Protein 6QVF (pdb70)

Sequence (687 aa):
RASAQARFATDAKAAAVQVLERRSAEVLKSEIVPALSPYKDAPLDPDNPSGNWRSFYFVDYYFSCPTRVAPSPKQRGGSVANLRPGLTCSGTETIFGIPVAWDIRGENGILGEGVVTVVVTATHPRGPKVTLGRRVTCYDVYPSPTQDQPAPCPPPGGGRPGSGSWSHPQFNLRASAQARFATDAKAAAVQVLERRSAEVLKSEIVPALSPYKDAPLDPDNPSGNWRSFYFVDYYFSCPTRVAPSPKQRGGSVANLRPGLTCSGTETIFGIPVAWDIRGENGILGEGVVTVVVTATHPRGPKVTLGRRVTCYDVYPSPTQDQPAPCPPPGGGRPGSGSWSHPQFASAQARFATDAKAAAVQVLERRSAEVLKSEIVPALSPYKDAPLDPDNPSGNWRSFYFVDYYFSCPTRVAPSPKQRGGSVANLRPGLTCSGTETIFGIPVAWDIRGENGILGEGVVTVVVTATHPRGPKVTLGRRVTCYDVYPSPTQDQPAPCPPPGGGRPGSGSWSHPQFLRASAQARFATDAKAAAVQVLERRSAEVLKSEIVPALSPYKDAPLDPDNPSGNWRSFYFVDYYFSCPTRVAPSPKQRGGSVANLRPGLTCSGTETIFGIPVAWDIRGENGILGEGVVTVVVTATHPRGPKVTLGRRVTCYDVYPSPTQDQPAPCPPPGGGRPGSGSWSHPQFE

Organism: Thermus thermophilus (NCBI:txid274)

InterPro domains:
  IPR012902 Prokaryotic N-terminal methylation site [PF07963] (2-25)
  IPR012902 Prokaryotic N-terminal methylation site [PS00409] (3-23)
  IPR012902 Prokaryotic N-terminal methylation site [TIGR02532] (2-25)
  IPR045584 Pilin-like [SSF54523] (6-130)

B-factor: mean 26.87, std 10.76, range [11.52, 99.75]

Solvent-accessible surface area: 31710 Å² total; per-residue (Å²): 198,55,92,35,29,58,139,14,36,82,60,0,51,58,3,0,45,58,0,13,75,108,44,1,60,51,0,43,95,47,77,82,9,80,19,171,15,65,50,68,19,8,33,83,65,105,136,68,74,99,20,77,38,51,0,2,29,2,1,0,10,2,2,12,0,57,86,152,30,55,7,22,121,164,10,11,62,23,37,43,81,37,6,22,118,71,43,76,27,57,32,93,31,96,19,192,47,9,52,0,34,9,11,0,16,2,15,34,19,124,82,2,48,1,6,0,5,0,0,0,18,0,46,20,96,145,45,24,103,5,12,7,0,28,35,0,17,3,147,40,6,77,54,68,15,79,184,143,54,70,11,2,12,14,30,129,70,6,14,18,93,12,29,11,58,10,37,17,69,48,70,164,154,143,36,61,20,23,59,142,35,35,84,68,0,56,60,2,0,44,61,0,14,77,102,46,0,60,48,0,44,86,47,78,87,9,81,30,174,14,68,48,76,21,9,28,77,65,111,130,59,85,95,23,77,36,50,0,3,28,2,0,0,7,2,2,13,0,58,86,143,33,56,7,21,117,169,12,10,62,22,38,52,78,36,8,23,108,83,42,77,26,59,30,92,30,90,21,195,46,6,53,0,33,8,12,0,15,2,14,33,21,118,99,1,48,1,5,0,4,0,0,0,14,0,57,18,93,144,46,22,84,4,7,8,0,23,34,0,27,4,144,45,6,76,53,71,18,70,187,133,50,75,16,2,12,15,42,128,71,5,15,18,93,12,28,13,61,10,47,15,68,47,70,80,98,46,54,57,140,14,36,82,59,0,57,59,3,0,46,62,0,14,77,107,47,0,62,48,0,43,94,46,75,84,10,83,22,173,16,65,50,70,22,6,32,83,65,102,136,67,80,95,22,74,39,53,0,2,30,2,0,0,10,2,3,10,0,57,86,148,32,55,7,20,118,170,11,10,64,22,38,45,80,38,5,23,121,73,39,74,27,59,32,91,32,96,17,192,47,10,53,0,34,8,11,0,16,2,17,35,19,106,89,2,45,1,6,0,5,0,0,0,15,0,56,20,95,150,46,21,92,4,9,9,0,27,37,0,26,2,146,46,6,87,50,64,16,79,184,142,50,72,9,2,12,15,38,130,60,7,15,17,94,13,29,11,59,10,35,16,70,48,69,199,193,45,63,24,50,60,147,50,36,85,70,0,56,61,3,0,46,60,0,12,74,105,44,1,61,51,0,45,91,46,77,84,9,76,21,171,14,68,49,71,20,7,30,82,66,98,132,66,82,96,22,77,39,49,0,2,33,2,1,0,12,2,2,11,0,59,85,145,33,55,7,22,121,171,11,10,62,23,37,49,78,38,6,22,121,71,40,76,26,59,32,91,31,92,19,192,48,7,53,0,34,8,11,0,16,2,15,34,20,112,80,1,50,1,6,0,5,0,0,0,16,0,50,19,76,144,44,19,96,4,11,6,0,24,37,0,22,3,147,45,6,104,52,69,13,74,180,127,45,74,11,3,12,14,35,130,68,6,14,16,94,13,29,11,56,10,37,14,49,44,28,181

Nearest PDB structures (foldseek):
  6qvf-assembly2_C  TM=1.005E+00  e=4.955E-36  Thermus thermophilus
  3n8b-assembly1_B  TM=5.266E-01  e=1.657E-01  Borreliella burgdorferi
  7phw-assembly1_A  TM=5.645E-01  e=9.293E-01  Plasmodium falciparum 3D7
  7pi2-assembly2_D  TM=5.650E-01  e=2.069E+00  Plasmodium falciparum 3D7
  7pi3-assembly4_V  TM=5.510E-01  e=3.601E+00  Plasmodium falciparum 3D7

Radius of gyration: 27.13 Å; Cα contacts (8 Å, |Δi|>4): 1560; chains: 4; bounding box: 62×69×72 Å

Secondary structure (DSSP, 8-state):
-HHHHHHHHHHHHHHHHHHHHHHHHHHH-EEEE-TT-TT--EESSTT-TTS-EEEEHHHHHHHHSSS--PPPTTSGGG-GGGS-TT---EEEEEETTEEEEEEEEE-BHHHHTTEEEEEEEEE-TTS-EEEEEEEEEGGGSSSPP-SS--TTSPPTT-SBPP--EEE-TT-/-HHHHHHHHHHHHHHHHHHHHHHHHHHHHH-EEEE-TT-TT--EESSTT-TTS-EEEEHHHHHHHHSSS--PPPTTSGGG-GGGSPTT---EEEEEETTEEEEEEEEE-BHHHHTTEEEEEEEEE-TTS-EEEEEEEEEGGGSSSPPBTTB-TTSPPTT-SBPP--EEE-TT-/-HHHHHHHHHHHHHHHHHHHHHHHHHH-EEEE-TT-TT--EESSTT-TTS-EEEEHHHHHHHHSSS--PPPTTSGGG-GGGS-TT---EEEEEETTEEEEEEEEE-BHHHHTTEEEEEEEEE-TTS-EEEEEEEEEGGGSSSPP-SS--TTSPPTT-SBPP--EEE-TT-/-HHHHHHHHHHHHHHHHHHHHHHHHHHHH-EEEE-TT-TT--EESSTT-TTS-EEEEHHHHHHHHSSS--PPPTTSGGG-GGGS-TT---EEEEEETTEEEEEEEEE-BHHHHTTEEEEEEEEE-TTS-EEEEEEEEEGGGSSSPP-SS--TTSPPTT-SBPP--EEE-GGG-

Foldseek 3Di:
DVVVVVVLQVVLVVQQVVVQVVVVVLLQDKDKDALPQLQFQACPDNVCSRGIGMGGLNLLQAQPPPHHDFFDCNGSNSDSVSRDPPDDAWDWDQDVNWIKTKGWYQDADQVRFQKIKIKIWTARPVGHIDIDMDIDGQQPHPPGADPVRRPPTGDRVGGHHHPDDDDDPVD/DVVVVVVVVLQVVLVVVQVVVQVVVVCQLQDKDKAALPQLQFAACPDNVCSRGIGMGGLVLLQAQPPPHHDFFDCNHSNSDSVSRDPDDDAWDWDADPNKIKTKGWYQDEDQVRFQKIKIKIWTARPVGHIDIDMDIDGQQPHPPGADPVRRPPGGDRVGGHHHPDDDDDPVD/DVVVVVLQVVLVVQQVVVQVVVVVLLQDKDKAALPQLQFAACPDNVCSRGIGMGGLNLLQAQPPPHHDFFDCNGSNSDSVSRDDPDDAWDWDQDVNKIKTKGWYQAADQVRFQKIKIKIWTAGPVGHIDIDMDIDGQQNHPPGADPVRRPPGGDRVRGHHHPDDDDDPVD/DVVVVVVVLQVVLVVVQVVVQVVVVVQLQDKDKAALPQLQFQACPDNVCSRGIGMGGLNLLQAQPPPHHDFFDCNGSNSDSVSRDDPDDAWDWDADPNKIKTKGWYQDADQVRFQKIKIKIWTARPVGHIDIDMDIDGQQPHPPGADPVRRPPGGDRVGGHHHPDDDDDPVVD

Structure (mmCIF, N/CA/C/O backbone):
data_6QVF
#
_entry.id   6QVF
#
_cell.length_a   50.588
_cell.length_b   137.815
_cell.length_c   59.739
_cell.angle_alpha   90.000
_cell.angle_beta   98.180
_cell.angle_gamma   90.000
#
_symmetry.space_group_name_H-M   'P 1 21 1'
#
loop_
_entity.id
_entity.type
_entity.pdbx_description
1 polymer 'Prepilin-like protein'
2 water water
#
loop_
_atom_site.group_PDB
_atom_site.id
_atom_site.type_symbol
_atom_site.label_atom_id
_atom_site.label_alt_id
_atom_site.label_comp_id
_atom_site.label_asym_id
_atom_site.label_entity_id
_atom_site.label_seq_id
_atom_site.pdbx_PDB_ins_code
_atom_site.Cartn_x
_atom_site.Cartn_y
_atom_site.Cartn_z
_atom_site.occupancy
_atom_site.B_iso_or_equiv
_atom_site.auth_seq_id
_atom_site.auth_comp_id
_atom_site.auth_asym_id
_atom_site.auth_atom_id
_atom_site.pdbx_PDB_model_num
ATOM 1 N N . ARG A 1 3 ? 37.823 32.153 46.992 1.00 38.60 32 ARG A N 1
ATOM 2 C CA . ARG A 1 3 ? 36.991 33.389 47.294 1.00 36.83 32 ARG A CA 1
ATOM 3 C C . ARG A 1 3 ? 36.998 34.338 46.090 1.00 37.72 32 ARG A C 1
ATOM 4 O O . ARG A 1 3 ? 35.914 34.886 45.686 1.00 31.63 32 ARG A O 1
ATOM 12 N N . ALA A 1 4 ? 38.210 34.542 45.540 1.00 32.39 33 ALA A N 1
ATOM 13 C CA . ALA A 1 4 ? 38.403 35.249 44.296 1.00 29.41 33 ALA A CA 1
ATOM 14 C C . ALA A 1 4 ? 37.624 34.531 43.190 1.00 31.27 33 ALA A C 1
ATOM 15 O O . ALA A 1 4 ? 36.914 35.161 42.425 1.00 29.17 33 ALA A O 1
ATOM 17 N N . SER A 1 5 ? 37.747 33.200 43.156 1.00 31.43 34 SER A N 1
ATOM 18 C CA . SER A 1 5 ? 37.103 32.329 42.170 1.00 32.50 34 SER A CA 1
ATOM 19 C C . SER A 1 5 ? 35.582 32.497 42.175 1.00 26.77 34 SER A C 1
ATOM 20 O O . SER A 1 5 ? 34.929 32.575 41.102 1.00 25.24 34 SER A O 1
ATOM 23 N N . ALA A 1 6 ? 35.015 32.468 43.376 1.00 25.21 35 ALA A N 1
ATOM 24 C CA . ALA A 1 6 ? 33.574 32.553 43.531 1.00 25.56 35 ALA A CA 1
ATOM 25 C C . ALA A 1 6 ? 33.062 33.921 43.058 1.00 24.25 35 ALA A C 1
ATOM 26 O O . ALA A 1 6 ? 32.120 34.015 42.258 1.00 22.39 35 ALA A O 1
ATOM 28 N N . GLN A 1 7 ? 33.746 34.987 43.475 1.00 22.63 36 GLN A N 1
ATOM 29 C CA . GLN A 1 7 ? 33.356 36.329 43.054 1.00 23.36 36 GLN A CA 1
ATOM 30 C C . GLN A 1 7 ? 33.490 36.441 41.535 1.00 21.75 36 GLN A C 1
ATOM 31 O O . GLN A 1 7 ? 32.658 37.130 40.905 1.00 20.67 36 GLN A O 1
ATOM 37 N N . ALA A 1 8 ? 34.521 35.824 40.939 1.00 20.55 37 ALA A N 1
ATOM 38 C CA . ALA A 1 8 ? 34.737 35.906 39.499 1.00 20.81 37 ALA A CA 1
ATOM 39 C C . ALA A 1 8 ? 33.573 35.217 38.780 1.00 19.71 37 ALA A C 1
ATOM 40 O O . ALA A 1 8 ? 33.119 35.696 37.751 1.00 18.77 37 ALA A O 1
ATOM 42 N N . ARG A 1 9 ? 33.094 34.100 39.340 1.00 19.33 38 ARG A N 1
ATOM 43 C CA . ARG A 1 9 ? 31.960 33.404 38.772 1.00 18.35 38 ARG A CA 1
ATOM 44 C C . ARG A 1 9 ? 30.694 34.289 38.844 1.00 17.85 38 ARG A C 1
ATOM 45 O O . ARG A 1 9 ? 29.939 34.416 37.837 1.00 18.66 38 ARG A O 1
ATOM 53 N N . PHE A 1 10 ? 30.439 34.921 39.982 1.00 17.49 39 PHE A N 1
ATOM 54 C CA . PHE A 1 10 ? 29.266 35.785 40.125 1.00 16.84 39 PHE A CA 1
ATOM 55 C C . PHE A 1 10 ? 29.375 36.966 39.132 1.00 17.06 39 PHE A C 1
ATOM 56 O O . PHE A 1 10 ? 28.385 37.396 38.550 1.00 16.09 39 PHE A O 1
ATOM 64 N N . ALA A 1 11 ? 30.581 37.501 38.968 1.00 16.69 40 ALA A N 1
ATOM 65 C CA . ALA A 1 11 ? 30.805 38.611 38.040 1.00 16.66 40 ALA A CA 1
ATOM 66 C C . ALA A 1 11 ? 30.551 38.183 36.602 1.00 15.12 40 ALA A C 1
ATOM 67 O O . ALA A 1 11 ? 29.956 38.946 35.810 1.00 15.71 40 ALA A O 1
ATOM 69 N N . THR A 1 12 ? 31.026 36.985 36.223 1.00 15.27 41 THR A N 1
ATOM 70 C CA . THR A 1 12 ? 30.746 36.438 34.917 1.00 16.11 41 THR A CA 1
ATOM 71 C C . THR A 1 12 ? 29.227 36.335 34.679 1.00 15.34 41 THR A C 1
ATOM 72 O O . THR A 1 12 ? 28.714 36.693 33.598 1.00 15.52 41 THR A O 1
ATOM 76 N N . ASP A 1 13 ? 28.512 35.839 35.654 1.00 15.74 42 ASP A N 1
ATOM 77 C CA . ASP A 1 13 ? 27.060 35.688 35.560 1.00 15.16 42 ASP A CA 1
ATOM 78 C C . ASP A 1 13 ? 26.358 37.045 35.494 1.00 14.93 42 ASP A C 1
ATOM 79 O O . ASP A 1 13 ? 25.448 37.229 34.687 1.00 14.45 42 ASP A O 1
ATOM 84 N N . ALA A 1 14 ? 26.825 38.012 36.277 1.00 13.76 43 ALA A N 1
ATOM 85 C CA . ALA A 1 14 ? 26.256 39.359 36.217 1.00 14.49 43 ALA A CA 1
ATOM 86 C C . ALA A 1 14 ? 26.418 39.926 34.787 1.00 13.99 43 ALA A C 1
ATOM 87 O O . ALA A 1 14 ? 25.525 40.538 34.242 1.00 14.08 43 ALA A O 1
ATOM 89 N N . LYS A 1 15 ? 27.592 39.719 34.185 1.00 13.85 44 LYS A N 1
ATOM 90 C CA . LYS A 1 15 ? 27.814 40.215 32.842 1.00 14.92 44 LYS A CA 1
ATOM 91 C C . LYS A 1 15 ? 26.887 39.513 31.849 1.00 14.33 44 LYS A C 1
ATOM 92 O O . LYS A 1 15 ? 26.326 40.182 30.944 1.00 14.21 44 LYS A O 1
ATOM 98 N N . ALA A 1 16 ? 26.721 38.200 31.983 1.00 13.99 45 ALA A N 1
ATOM 99 C CA . ALA A 1 16 ? 25.847 37.488 31.057 1.00 15.48 45 ALA A CA 1
ATOM 100 C C . ALA A 1 16 ? 24.403 37.990 31.186 1.00 14.43 45 ALA A C 1
ATOM 101 O O . ALA A 1 16 ? 23.683 38.086 30.183 1.00 15.17 45 ALA A O 1
ATOM 103 N N . ALA A 1 17 ? 23.955 38.254 32.398 1.00 13.95 46 ALA A N 1
ATOM 104 C CA . ALA A 1 17 ? 22.591 38.799 32.647 1.00 14.96 46 ALA A CA 1
ATOM 105 C C . ALA A 1 17 ? 22.451 40.174 31.977 1.00 14.66 46 ALA A C 1
ATOM 106 O O . ALA A 1 17 ? 21.466 40.465 31.305 1.00 15.29 46 ALA A O 1
ATOM 108 N N . ALA A 1 18 ? 23.473 41.015 32.132 1.00 13.50 47 ALA A N 1
ATOM 109 C CA . ALA A 1 18 ? 23.487 42.328 31.508 1.00 12.95 47 ALA A CA 1
ATOM 110 C C . ALA A 1 18 ? 23.402 42.213 29.980 1.00 14.22 47 ALA A C 1
ATOM 111 O O . ALA A 1 18 ? 22.596 42.930 29.355 1.00 14.64 47 ALA A O 1
ATOM 113 N N . VAL A 1 19 ? 24.225 41.324 29.388 1.00 13.56 48 VAL A N 1
ATOM 114 C CA . VAL A 1 19 ? 24.249 41.186 27.959 1.00 14.72 48 VAL A CA 1
ATOM 115 C C . VAL A 1 19 ? 22.854 40.793 27.460 1.00 15.98 48 VAL A C 1
ATOM 116 O O . VAL A 1 19 ? 22.398 41.292 26.417 1.00 15.31 48 VAL A O 1
ATOM 120 N N . GLN A 1 20 ? 22.202 39.864 28.143 1.00 14.36 49 GLN A N 1
ATOM 121 C CA . GLN A 1 20 ? 20.948 39.355 27.563 1.00 17.94 49 GLN A CA 1
ATOM 122 C C . GLN A 1 20 ? 19.871 40.446 27.544 1.00 16.14 49 GLN A C 1
ATOM 123 O O . GLN A 1 20 ? 19.165 40.601 26.530 1.00 17.27 49 GLN A O 1
ATOM 129 N N . VAL A 1 21 ? 19.885 41.355 28.517 1.00 13.50 50 VAL A N 1
ATOM 130 C CA . VAL A 1 21 ? 18.931 42.435 28.555 1.00 14.29 50 VAL A CA 1
ATOM 131 C C . VAL A 1 21 ? 19.343 43.508 27.520 1.00 14.22 50 VAL A C 1
ATOM 132 O O . VAL A 1 21 ? 18.503 44.016 26.785 1.00 15.32 50 VAL A O 1
ATOM 136 N N . LEU A 1 22 ? 20.644 43.803 27.420 1.00 13.38 51 LEU A N 1
ATOM 137 C CA . LEU A 1 22 ? 21.113 44.807 26.484 1.00 14.12 51 LEU A CA 1
ATOM 138 C C . LEU A 1 22 ? 20.760 44.374 25.066 1.00 14.07 51 LEU A C 1
ATOM 139 O O . LEU A 1 22 ? 20.321 45.180 24.248 1.00 15.83 51 LEU A O 1
ATOM 144 N N . GLU A 1 23 ? 20.924 43.076 24.794 1.00 14.46 52 GLU A N 1
ATOM 145 C CA . GLU A 1 23 ? 20.634 42.560 23.444 1.00 15.97 52 GLU A CA 1
ATOM 146 C C . GLU A 1 23 ? 19.149 42.734 23.109 1.00 16.85 52 GLU A C 1
ATOM 147 O O . GLU A 1 23 ? 18.779 43.227 22.008 1.00 16.80 52 GLU A O 1
ATOM 153 N N . ARG A 1 24 ? 18.281 42.326 24.025 1.00 15.78 53 ARG A N 1
ATOM 154 C CA . ARG A 1 24 ? 16.844 42.367 23.760 1.00 15.35 53 ARG A CA 1
ATOM 155 C C . ARG A 1 24 ? 16.355 43.813 23.612 1.00 15.10 53 ARG A C 1
ATOM 156 O O . ARG A 1 24 ? 15.574 44.133 22.695 1.00 17.49 53 ARG A O 1
ATOM 164 N N . ARG A 1 25 ? 16.818 44.720 24.478 1.00 14.20 54 ARG A N 1
ATOM 165 C CA . ARG A 1 25 ? 16.337 46.091 24.418 1.00 14.10 54 ARG A CA 1
ATOM 166 C C . ARG A 1 25 ? 16.906 46.831 23.202 1.00 14.59 54 ARG A C 1
ATOM 167 O O . ARG A 1 25 ? 16.193 47.629 22.574 1.00 15.21 54 ARG A O 1
ATOM 175 N N . SER A 1 26 ? 18.157 46.545 22.821 1.00 14.09 55 SER A N 1
ATOM 176 C CA . SER A 1 26 ? 18.726 47.128 21.634 1.00 15.33 55 SER A CA 1
ATOM 177 C C . SER A 1 26 ? 17.995 46.648 20.387 1.00 16.33 55 SER A C 1
ATOM 178 O O . SER A 1 26 ? 17.798 47.424 19.455 1.00 16.19 55 SER A O 1
ATOM 181 N N . ALA A 1 27 ? 17.614 45.371 20.379 1.00 14.15 56 ALA A N 1
ATOM 182 C CA . ALA A 1 27 ? 16.886 44.848 19.197 1.00 15.35 56 ALA A CA 1
ATOM 183 C C . ALA A 1 27 ? 15.540 45.563 19.053 1.00 15.25 56 ALA A C 1
ATOM 184 O O . ALA A 1 27 ? 15.093 45.817 17.917 1.00 18.05 56 ALA A O 1
ATOM 186 N N . GLU A 1 28 ? 14.900 45.937 20.154 1.00 15.75 57 GLU A N 1
ATOM 187 C CA . GLU A 1 28 ? 13.639 46.697 20.076 1.00 17.13 57 GLU A CA 1
ATOM 188 C C . GLU A 1 28 ? 13.864 48.056 19.388 1.00 17.61 57 GLU A C 1
ATOM 189 O O . GLU A 1 28 ? 13.059 48.518 18.537 1.00 17.49 57 GLU A O 1
ATOM 195 N N . VAL A 1 29 ? 14.973 48.723 19.708 1.00 14.89 58 VAL A N 1
ATOM 196 C CA . VAL A 1 29 ? 15.270 50.022 19.155 1.00 15.62 58 VAL A CA 1
ATOM 197 C C . VAL A 1 29 ? 15.442 49.923 17.625 1.00 16.69 58 VAL A C 1
ATOM 198 O O . VAL A 1 29 ? 15.125 50.865 16.862 1.00 17.03 58 VAL A O 1
ATOM 202 N N . LEU A 1 30 ? 16.044 48.805 17.190 1.00 16.48 59 LEU A N 1
ATOM 203 C CA . LEU A 1 30 ? 16.364 48.603 15.793 1.00 16.88 59 LEU A CA 1
ATOM 204 C C . LEU A 1 30 ? 15.246 47.930 14.991 1.00 16.92 59 LEU A C 1
ATOM 205 O O . LEU A 1 30 ? 15.410 47.763 13.798 1.00 18.00 59 LEU A O 1
ATOM 210 N N . LYS A 1 31 ? 14.123 47.601 15.609 1.00 17.08 60 LYS A N 1
ATOM 211 C CA . LYS A 1 31 ? 13.023 46.852 14.972 1.00 19.11 60 LYS A CA 1
ATOM 212 C C . LYS A 1 31 ? 12.339 47.748 13.951 1.00 18.04 60 LYS A C 1
ATOM 213 O O . LYS A 1 31 ? 12.146 48.949 14.154 1.00 16.76 60 LYS A O 1
ATOM 219 N N . SER A 1 32 ? 11.916 47.137 12.843 1.00 17.80 61 SER A N 1
ATOM 220 C CA . SER A 1 32 ? 11.041 47.824 11.908 1.00 18.97 61 SER A CA 1
ATOM 221 C C . SER A 1 32 ? 9.885 46.906 11.520 1.00 19.11 61 SER A C 1
ATOM 222 O O . SER A 1 32 ? 9.902 45.682 11.739 1.00 20.50 61 SER A O 1
ATOM 225 N N . GLU A 1 33 ? 8.890 47.507 10.888 1.00 18.54 62 GLU A N 1
ATOM 226 C CA . GLU A 1 33 ? 7.650 46.827 10.484 1.00 20.81 62 GLU A CA 1
ATOM 227 C C . GLU A 1 33 ? 7.142 47.513 9.221 1.00 20.15 62 GLU A C 1
ATOM 228 O O . GLU A 1 33 ? 7.336 48.680 9.040 1.00 20.28 62 GLU A O 1
ATOM 234 N N . ILE A 1 34 ? 6.511 46.727 8.345 1.00 23.10 63 ILE A N 1
ATOM 235 C CA . ILE A 1 34 ? 5.801 47.241 7.175 1.00 22.97 63 ILE A CA 1
ATOM 236 C C . ILE A 1 34 ? 4.387 47.604 7.589 1.00 23.20 63 ILE A C 1
ATOM 237 O O . ILE A 1 34 ? 3.700 46.779 8.193 1.00 24.79 63 ILE A O 1
ATOM 242 N N . VAL A 1 35 ? 3.951 48.815 7.203 1.00 22.13 64 VAL A N 1
ATOM 243 C CA . VAL A 1 35 ? 2.626 49.324 7.561 1.00 21.80 64 VAL A CA 1
ATOM 244 C C . 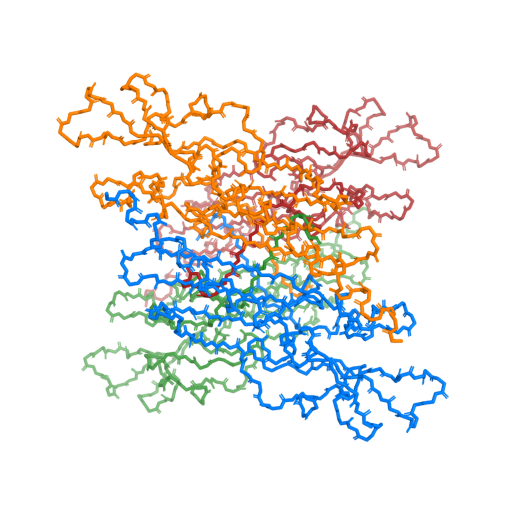VAL A 1 35 ? 2.006 49.888 6.286 1.00 24.84 64 VAL A C 1
ATOM 245 O O . VAL A 1 35 ? 2.709 50.306 5.352 1.00 23.45 64 VAL A O 1
ATOM 249 N N . PRO A 1 36 ? 0.669 50.000 6.245 1.00 26.65 65 PRO A N 1
ATOM 250 C CA . PRO A 1 36 ? 0.017 50.669 5.113 1.00 27.65 65 PRO A CA 1
ATOM 251 C C . PRO A 1 36 ? 0.171 52.198 5.175 1.00 27.25 65 PRO A C 1
ATOM 252 O O . PRO A 1 36 ? 0.544 52.755 6.211 1.00 28.05 65 PRO A O 1
ATOM 256 N N . ALA A 1 37 ? -0.122 52.861 4.059 1.00 25.21 66 ALA A N 1
ATOM 257 C CA . ALA A 1 37 ? 0.047 54.281 3.901 1.00 24.91 66 ALA A CA 1
ATOM 258 C C . ALA A 1 37 ? -0.844 55.019 4.914 1.00 28.86 66 ALA A C 1
ATOM 259 O O . ALA A 1 37 ? -0.558 56.176 5.223 1.00 27.53 66 ALA A O 1
ATOM 261 N N . LEU A 1 38 ? -1.915 54.364 5.398 1.00 31.47 67 LEU A N 1
ATOM 262 C CA . LEU A 1 38 ? -2.837 55.014 6.380 1.00 34.92 67 LEU A CA 1
ATOM 263 C C . LEU A 1 38 ? -2.281 54.969 7.815 1.00 30.67 67 LEU A C 1
ATOM 264 O O . LEU A 1 38 ? -2.841 55.608 8.688 1.00 32.43 67 LEU A O 1
ATOM 269 N N . SER A 1 39 ? -1.187 54.223 8.074 1.00 25.57 68 SER A N 1
ATOM 270 C CA . SER A 1 39 ? -0.657 54.098 9.401 1.00 23.87 68 SER A CA 1
ATOM 271 C C . SER A 1 39 ? -0.083 55.427 9.853 1.00 22.20 68 SER A C 1
ATOM 272 O O . SER A 1 39 ? 0.691 56.071 9.145 1.00 22.75 68 SER A O 1
ATOM 275 N N . PRO A 1 40 ? -0.374 55.822 11.098 1.00 23.49 69 PRO A N 1
ATOM 276 C CA . PRO A 1 40 ? 0.227 57.018 11.683 1.00 23.98 69 PRO A CA 1
ATOM 277 C C . PRO A 1 40 ? 1.715 56.852 11.992 1.00 20.59 69 PRO A C 1
ATOM 278 O O . PRO A 1 40 ? 2.400 57.875 12.224 1.00 20.27 69 PRO A O 1
ATOM 282 N N . TYR A 1 41 ? 2.197 55.604 11.932 1.00 21.39 70 TYR A N 1
ATOM 283 C CA . TYR A 1 41 ? 3.565 55.314 12.307 1.00 20.59 70 TYR A CA 1
ATOM 284 C C . TYR A 1 41 ? 4.480 55.130 11.103 1.00 19.42 70 TYR A C 1
ATOM 285 O O . TYR A 1 41 ? 5.661 54.740 11.232 1.00 19.35 70 TYR A O 1
ATOM 294 N N . LYS A 1 42 ? 3.987 55.464 9.897 1.00 20.31 71 LYS A N 1
ATOM 295 C CA . LYS A 1 42 ? 4.797 55.311 8.726 1.00 20.88 71 LYS A CA 1
ATOM 296 C C . LYS A 1 42 ? 5.972 56.282 8.741 1.00 18.92 71 LYS A C 1
ATOM 297 O O . LYS A 1 42 ? 5.821 57.461 9.151 1.00 21.09 71 LYS A O 1
ATOM 303 N N . ASP A 1 43 ? 7.123 55.800 8.252 1.00 17.55 72 ASP A N 1
ATOM 304 C CA . ASP A 1 43 ? 8.346 56.602 8.222 1.00 19.34 72 ASP A CA 1
ATOM 305 C C . ASP A 1 43 ? 8.876 56.824 6.796 1.00 20.92 72 ASP A C 1
ATOM 306 O O . ASP A 1 43 ? 9.277 57.916 6.472 1.00 23.17 72 ASP A O 1
ATOM 311 N N . ALA A 1 44 ? 8.983 55.759 5.992 1.00 22.28 73 ALA A N 1
ATOM 312 C CA . ALA A 1 44 ? 9.451 55.907 4.607 1.00 23.91 73 ALA A CA 1
ATOM 313 C C . ALA A 1 44 ? 8.678 54.953 3.719 1.00 20.88 73 ALA A C 1
ATOM 314 O O . ALA A 1 44 ? 8.399 53.820 4.098 1.00 22.43 73 ALA A O 1
ATOM 316 N N . PRO A 1 45 ? 8.254 55.375 2.506 1.00 22.73 74 PRO A N 1
ATOM 317 C CA . PRO A 1 45 ? 7.566 54.447 1.611 1.00 23.05 74 PRO A CA 1
ATOM 318 C C . PRO A 1 45 ? 8.534 53.388 1.071 1.00 21.80 74 PRO A C 1
ATOM 319 O O . PRO A 1 45 ? 9.733 53.709 0.824 1.00 24.54 74 PRO A O 1
ATOM 323 N N . LEU A 1 46 ? 8.035 52.146 0.895 1.00 24.03 75 LEU A N 1
ATOM 324 C CA . LEU A 1 46 ? 8.887 51.085 0.322 1.00 26.21 75 LEU A CA 1
ATOM 325 C C . LEU A 1 46 ? 9.341 51.470 -1.089 1.00 27.44 75 LEU A C 1
ATOM 326 O O . LEU A 1 46 ? 10.456 51.177 -1.522 1.00 28.18 75 LEU A O 1
ATOM 331 N N . ASP A 1 47 ? 8.463 52.147 -1.815 1.00 27.90 76 ASP A N 1
ATOM 332 C CA . ASP A 1 47 ? 8.810 52.676 -3.119 1.00 29.77 76 ASP A CA 1
ATOM 333 C C . ASP A 1 47 ? 8.523 54.168 -3.145 1.00 26.73 76 ASP A C 1
ATOM 334 O O . ASP A 1 47 ? 7.376 54.586 -3.027 1.00 25.97 76 ASP A O 1
ATOM 339 N N . PRO A 1 48 ? 9.560 55.018 -3.288 1.00 28.91 77 PRO A N 1
ATOM 340 C CA . PRO A 1 48 ? 9.363 56.457 -3.201 1.00 32.28 77 PRO A CA 1
ATOM 341 C C . PRO A 1 48 ? 8.371 56.927 -4.275 1.00 32.35 77 PRO A C 1
ATOM 342 O O . PRO A 1 48 ? 7.694 57.939 -4.092 1.00 35.52 77 PRO A O 1
ATOM 346 N N . ASP A 1 49 ? 8.221 56.154 -5.352 1.00 30.97 78 ASP A N 1
ATOM 347 C CA . ASP A 1 49 ? 7.355 56.585 -6.448 1.00 32.17 78 ASP A CA 1
ATOM 348 C C . ASP A 1 49 ? 5.913 56.119 -6.211 1.00 30.79 78 ASP A C 1
ATOM 349 O O . ASP A 1 49 ? 5.046 56.409 -7.038 1.00 32.82 78 ASP A O 1
ATOM 354 N N . ASN A 1 50 ? 5.673 55.368 -5.127 1.00 30.79 79 ASN A N 1
ATOM 355 C CA . ASN A 1 50 ? 4.323 54.876 -4.786 1.00 26.74 79 ASN A CA 1
ATOM 356 C C . ASN A 1 50 ? 4.027 55.080 -3.300 1.00 26.79 79 ASN A C 1
ATOM 357 O O . ASN A 1 50 ? 3.849 54.118 -2.534 1.00 26.98 79 ASN A O 1
ATOM 362 N N . PRO A 1 51 ? 3.815 56.341 -2.879 1.00 28.92 80 PRO A N 1
ATOM 363 C CA . PRO A 1 51 ? 3.435 56.632 -1.493 1.00 25.64 80 PRO A CA 1
ATOM 364 C C . PRO A 1 51 ? 2.056 56.077 -1.075 1.00 25.57 80 PRO A C 1
ATOM 365 O O . PRO A 1 51 ? 1.717 56.083 0.101 1.00 28.31 80 PRO A O 1
ATOM 369 N N . SER A 1 52 ? 1.229 55.634 -2.036 1.00 25.46 81 SER A N 1
ATOM 370 C CA . SER A 1 52 ? -0.077 55.038 -1.686 1.00 26.86 81 SER A CA 1
ATOM 371 C C . SER A 1 52 ? 0.141 53.587 -1.258 1.00 28.58 81 SER A C 1
ATOM 372 O O . SER A 1 52 ? -0.788 52.949 -0.726 1.00 26.40 81 SER A O 1
ATOM 375 N N . GLY A 1 53 ? 1.349 53.054 -1.521 1.00 28.03 82 GLY A N 1
ATOM 376 C CA . GLY A 1 53 ? 1.648 51.668 -1.167 1.00 29.07 82 GLY A CA 1
ATOM 377 C C . GLY A 1 53 ? 2.106 51.550 0.277 1.00 27.45 82 GLY A C 1
ATOM 378 O O . GLY A 1 53 ? 1.870 52.427 1.104 1.00 25.26 82 GLY A O 1
ATOM 379 N N . ASN A 1 54 ? 2.750 50.433 0.594 1.00 24.94 83 ASN A N 1
ATOM 380 C CA . ASN A 1 54 ? 3.232 50.174 1.960 1.00 26.11 83 ASN A CA 1
ATOM 381 C C . ASN A 1 54 ? 4.428 51.057 2.274 1.00 23.20 83 ASN A C 1
ATOM 382 O O . ASN A 1 54 ? 5.176 51.494 1.391 1.00 23.10 83 ASN A O 1
ATOM 387 N N . TRP A 1 55 ? 4.620 51.258 3.585 1.00 23.91 84 TRP A N 1
ATOM 388 C CA . TRP A 1 55 ? 5.697 52.069 4.150 1.00 23.67 84 TRP A CA 1
ATOM 389 C C . TRP A 1 55 ? 6.454 51.210 5.159 1.00 22.12 84 TRP A C 1
ATOM 390 O O . TRP A 1 55 ? 5.900 50.255 5.672 1.00 20.36 84 TRP A O 1
ATOM 401 N N . ARG A 1 56 ? 7.702 51.583 5.415 1.00 19.44 85 ARG A N 1
ATOM 402 C CA . ARG A 1 56 ? 8.431 51.040 6.572 1.00 18.38 85 ARG A CA 1
ATOM 403 C C . ARG A 1 56 ? 8.237 51.987 7.754 1.00 20.16 85 ARG A C 1
ATOM 404 O O . ARG A 1 56 ? 8.205 53.193 7.593 1.00 19.98 85 ARG A O 1
ATOM 412 N N . SER A 1 57 ? 8.106 51.372 8.924 1.00 17.47 86 SER A N 1
ATOM 413 C CA . SER A 1 57 ? 8.005 52.051 10.188 1.00 17.33 86 SER A CA 1
ATOM 414 C C . SER A 1 57 ? 9.152 51.584 11.084 1.00 16.39 86 SER A C 1
ATOM 415 O O . SER A 1 57 ? 9.337 50.394 11.241 1.00 18.58 86 SER A O 1
ATOM 418 N N . PHE A 1 58 ? 9.899 52.539 11.643 1.00 16.04 87 PHE A N 1
ATOM 419 C CA . PHE A 1 58 ? 11.023 52.250 12.504 1.00 15.69 87 PHE A CA 1
ATOM 420 C C . PHE A 1 58 ? 10.686 52.566 13.952 1.00 16.97 87 PHE A C 1
ATOM 421 O O . PHE A 1 58 ? 10.359 53.694 14.274 1.00 15.77 87 PHE A O 1
ATOM 429 N N . TYR A 1 59 ? 10.835 51.557 14.807 1.00 14.89 88 TYR A N 1
ATOM 430 C CA . TYR A 1 59 ? 10.630 51.751 16.253 1.00 15.70 88 TYR A CA 1
ATOM 431 C C . TYR A 1 59 ? 11.682 52.711 16.810 1.00 14.58 88 TYR A C 1
ATOM 432 O O . TYR A 1 59 ? 11.457 53.323 17.829 1.00 15.39 88 TYR A O 1
ATOM 441 N N . PHE A 1 60 ? 12.785 52.888 16.084 1.00 14.04 89 PHE A N 1
ATOM 442 C CA . PHE A 1 60 ? 13.785 53.867 16.491 1.00 13.85 89 PHE A CA 1
ATOM 443 C C . PHE A 1 60 ? 13.119 55.208 16.778 1.00 14.75 89 PHE A C 1
ATOM 444 O O . PHE A 1 60 ? 13.460 55.890 17.740 1.00 14.61 89 PHE A O 1
ATOM 452 N N . VAL A 1 61 ? 12.242 55.643 15.877 1.00 14.18 90 VAL A N 1
ATOM 453 C CA . VAL A 1 61 ? 11.591 56.957 16.006 1.00 14.96 90 VAL A CA 1
ATOM 454 C C . VAL A 1 61 ? 10.751 56.997 17.289 1.00 14.19 90 VAL A C 1
ATOM 455 O O . VAL A 1 61 ? 10.789 57.976 18.044 1.00 14.98 90 VAL A O 1
ATOM 459 N N . ASP A 1 62 ? 10.001 55.937 17.567 1.00 14.72 91 ASP A N 1
ATOM 460 C CA . ASP A 1 62 ? 9.159 55.896 18.743 1.00 15.20 91 ASP A CA 1
ATOM 461 C C . ASP A 1 62 ? 10.017 55.989 20.020 1.00 13.93 91 ASP A C 1
ATOM 462 O O . ASP A 1 62 ? 9.739 56.778 20.902 1.00 14.84 91 ASP A O 1
ATOM 467 N N . TYR A 1 63 ? 11.104 55.204 20.076 1.00 13.19 92 TYR A N 1
ATOM 468 C CA . TYR A 1 63 ? 11.946 55.247 21.301 1.00 13.64 92 TYR A CA 1
ATOM 469 C C . TYR A 1 63 ? 12.637 56.607 21.418 1.00 14.42 92 TYR A C 1
ATOM 470 O O . TYR A 1 63 ? 12.743 57.174 22.531 1.00 14.12 92 TYR A O 1
ATOM 479 N N . TYR A 1 64 ? 13.160 57.119 20.305 1.00 12.58 93 TYR A N 1
ATOM 480 C CA . TYR A 1 64 ? 13.944 58.343 20.317 1.00 13.33 93 TYR A CA 1
ATOM 481 C C . TYR A 1 64 ? 13.081 59.492 20.874 1.00 14.55 93 TYR A C 1
ATOM 482 O O . TYR A 1 64 ? 13.529 60.258 21.706 1.00 12.97 93 TYR A O 1
ATOM 491 N N . PHE A 1 65 ? 11.865 59.666 20.367 1.00 13.66 94 PHE A N 1
ATOM 492 C CA . PHE A 1 65 ? 11.013 60.798 20.753 1.00 13.95 94 PHE A CA 1
ATOM 493 C C . PHE A 1 65 ? 10.190 60.510 22.015 1.00 15.66 94 PHE A C 1
ATOM 494 O O . PHE A 1 65 ? 9.639 61.459 22.565 1.00 17.90 94 PHE A O 1
ATOM 502 N N . SER A 1 66 ? 10.047 59.242 22.455 1.00 14.31 95 SER A N 1
ATOM 503 C CA . SER A 1 66 ? 9.210 58.976 23.606 1.00 14.82 95 SER A CA 1
ATOM 504 C C . SER A 1 66 ? 10.004 58.915 24.905 1.00 16.02 95 SER A C 1
ATOM 505 O O . SER A 1 66 ? 9.394 58.950 25.960 1.00 15.90 95 SER A O 1
ATOM 508 N N . CYS A 1 67 ? 11.322 58.669 24.813 1.00 13.37 96 CYS A N 1
ATOM 509 C CA . CYS A 1 67 ? 12.070 58.251 25.990 1.00 13.88 96 CYS A CA 1
ATOM 510 C C . CYS A 1 67 ? 13.215 59.204 26.269 1.00 14.96 96 CYS A C 1
ATOM 511 O O . CYS A 1 67 ? 14.016 59.502 25.383 1.00 15.64 96 CYS A O 1
ATOM 514 N N . PRO A 1 68 ? 13.372 59.667 27.528 1.00 16.33 97 PRO A N 1
ATOM 515 C CA . PRO A 1 68 ? 12.554 59.249 28.673 1.00 16.85 97 PRO A CA 1
ATOM 516 C C . PRO A 1 68 ? 11.201 59.948 28.827 1.00 17.22 97 PRO A C 1
ATOM 517 O O . PRO A 1 68 ? 10.374 59.510 29.607 1.00 20.90 97 PRO A O 1
ATOM 521 N N . THR A 1 69 ? 11.026 61.034 28.085 1.00 17.91 98 THR A N 1
ATOM 522 C CA . THR A 1 69 ? 9.787 61.775 28.055 1.00 15.42 98 THR A CA 1
ATOM 523 C C . THR A 1 69 ? 9.415 62.021 26.604 1.00 18.19 98 THR A C 1
ATOM 524 O O . THR A 1 69 ? 10.303 62.063 25.766 1.00 16.77 98 THR A O 1
ATOM 528 N N . ARG A 1 70 ? 8.122 62.233 26.361 1.00 18.68 99 ARG A N 1
ATOM 529 C CA . ARG A 1 70 ? 7.617 62.416 24.996 1.00 18.75 99 ARG A CA 1
ATOM 530 C C . ARG A 1 70 ? 7.930 63.850 24.520 1.00 18.97 99 ARG A C 1
ATOM 531 O O . ARG A 1 70 ? 7.560 64.860 25.189 1.00 24.57 99 ARG A O 1
ATOM 539 N N . VAL A 1 71 ? 8.514 63.944 23.319 1.00 17.51 100 VAL A N 1
ATOM 540 C CA . VAL A 1 71 ? 8.799 65.192 22.611 1.00 16.93 100 VAL A CA 1
ATOM 541 C C . VAL A 1 71 ? 8.158 65.088 21.217 1.00 19.79 100 VAL A C 1
ATOM 542 O O . VAL A 1 71 ? 8.317 64.076 20.525 1.00 19.27 100 VAL A O 1
ATOM 546 N N . ALA A 1 72 ? 7.504 66.154 20.739 1.00 19.53 101 ALA A N 1
ATOM 547 C CA . ALA A 1 72 ? 6.996 66.139 19.392 1.00 19.77 101 ALA A CA 1
ATOM 548 C C . ALA A 1 72 ? 8.140 66.179 18.397 1.00 18.09 101 ALA A C 1
ATOM 549 O O . ALA A 1 72 ? 9.080 66.991 18.499 1.00 20.39 101 ALA A O 1
ATOM 551 N N . PRO A 1 73 ? 8.082 65.310 17.362 1.00 18.27 102 PRO A N 1
ATOM 552 C CA . PRO A 1 73 ? 9.037 65.416 16.258 1.00 20.19 102 PRO A CA 1
ATOM 553 C C . PRO A 1 73 ? 8.736 66.655 15.408 1.00 22.11 102 PRO A C 1
ATOM 554 O O . PRO A 1 73 ? 7.720 67.337 15.629 1.00 22.18 102 PRO A O 1
ATOM 558 N N . SER A 1 74 ? 9.674 66.962 14.527 1.00 20.37 103 SER A N 1
ATOM 559 C CA . SER A 1 74 ? 9.493 67.971 13.486 1.00 22.58 103 SER A CA 1
ATOM 560 C C . SER A 1 74 ? 8.379 67.526 12.549 1.00 21.13 103 SER A C 1
ATOM 561 O O . SER A 1 74 ? 7.988 66.349 12.493 1.00 20.36 103 SER A O 1
ATOM 564 N N . PRO A 1 75 ? 7.828 68.453 11.736 1.00 23.32 104 PRO A N 1
ATOM 565 C CA . PRO A 1 75 ? 6.779 68.073 10.788 1.00 24.48 104 PRO A CA 1
ATOM 566 C C . PRO A 1 75 ? 7.202 67.012 9.773 1.00 23.35 104 PRO A C 1
ATOM 567 O O . PRO A 1 75 ? 6.345 66.354 9.160 1.00 23.90 104 PRO A O 1
ATOM 571 N N . LYS A 1 76 ? 8.509 66.812 9.637 1.00 20.73 105 LYS A N 1
ATOM 572 C CA . LYS A 1 76 ? 9.030 65.848 8.693 1.00 24.86 105 LYS A CA 1
ATOM 573 C C . LYS A 1 76 ? 8.844 64.386 9.137 1.00 25.05 105 LYS A C 1
ATOM 574 O O . LYS A 1 76 ? 8.951 63.446 8.292 1.00 25.32 105 LYS A O 1
ATOM 580 N N . GLN A 1 77 ? 8.626 64.166 10.439 1.00 21.50 106 GLN A N 1
ATOM 581 C CA . GLN A 1 77 ? 8.468 62.823 11.002 1.00 20.07 106 GLN A CA 1
ATOM 582 C C . GLN A 1 77 ? 7.151 62.722 11.777 1.00 17.91 106 GLN A C 1
ATOM 583 O O . GLN A 1 77 ? 6.856 63.545 12.652 1.00 19.25 106 GLN A O 1
ATOM 589 N N . ARG A 1 78 ? 6.379 61.682 11.479 1.00 19.33 107 ARG A N 1
ATOM 590 C CA . ARG A 1 78 ? 5.169 61.351 12.208 1.00 19.20 107 ARG A CA 1
ATOM 591 C C . ARG A 1 78 ? 4.246 62.580 12.306 1.00 18.99 107 ARG A C 1
ATOM 592 O O . ARG A 1 78 ? 3.541 62.749 13.267 1.00 19.73 107 ARG A O 1
ATOM 600 N N . GLY A 1 79 ? 4.219 63.404 11.253 1.00 20.06 108 GLY A N 1
ATOM 601 C CA . GLY A 1 79 ? 3.311 64.526 11.211 1.00 20.17 108 GLY A CA 1
ATOM 602 C C . GLY A 1 79 ? 3.551 65.564 12.297 1.00 21.77 108 GLY A C 1
ATOM 603 O O . GLY A 1 79 ? 2.632 66.374 12.609 1.00 22.58 108 GLY A O 1
ATOM 604 N N . GLY A 1 80 ? 4.762 65.560 12.878 1.00 19.31 109 GLY A N 1
ATOM 605 C CA . GLY A 1 80 ? 5.136 66.498 13.903 1.00 19.43 109 GLY A CA 1
ATOM 606 C C . GLY A 1 80 ? 4.332 66.356 15.186 1.00 19.91 109 GLY A C 1
ATOM 607 O O . GLY A 1 80 ? 4.300 67.300 15.962 1.00 22.01 109 GLY A O 1
ATOM 608 N N . SER A 1 81 ? 3.724 65.185 15.428 1.00 19.56 110 SER A N 1
ATOM 609 C CA . SER A 1 81 ? 2.757 65.002 16.516 1.00 23.76 110 SER A CA 1
ATOM 610 C C . SER A 1 81 ? 3.129 63.831 17.438 1.00 20.57 110 SER A C 1
ATOM 611 O O . SER A 1 81 ? 3.393 62.704 16.980 1.00 20.89 110 SER A O 1
ATOM 614 N N . VAL A 1 82 ? 3.088 64.079 18.743 1.00 19.55 111 VAL A N 1
ATOM 615 C CA . VAL A 1 82 ? 3.244 63.003 19.683 1.00 20.83 111 VAL A CA 1
ATOM 616 C C . VAL A 1 82 ? 2.103 61.984 19.608 1.00 20.46 111 VAL A C 1
ATOM 617 O O . VAL A 1 82 ? 2.270 60.856 20.073 1.00 21.67 111 VAL A O 1
ATOM 621 N N . ALA A 1 83 ? 0.947 62.355 19.052 1.00 21.33 112 ALA A N 1
ATOM 622 C CA . ALA A 1 83 ? -0.131 61.407 18.876 1.00 20.78 112 ALA A CA 1
ATOM 623 C C . ALA A 1 83 ? 0.281 60.284 17.895 1.00 22.08 112 ALA A C 1
ATOM 624 O O . ALA A 1 83 ? -0.322 59.204 17.898 1.00 24.48 112 ALA A O 1
ATOM 626 N N . ASN A 1 84 ? 1.329 60.508 17.092 1.00 19.75 113 ASN A N 1
ATOM 627 C CA . ASN A 1 84 ? 1.741 59.545 16.102 1.00 20.73 113 ASN A CA 1
ATOM 628 C C . ASN A 1 84 ? 3.023 58.818 16.536 1.00 20.42 113 ASN A C 1
ATOM 629 O O . ASN A 1 84 ? 3.741 58.270 15.692 1.00 20.48 113 ASN A O 1
ATOM 634 N N . LEU A 1 85 ? 3.313 58.839 17.833 1.00 17.42 114 LEU A N 1
ATOM 635 C CA . LEU A 1 85 ? 4.296 57.915 18.437 1.00 17.37 114 LEU A CA 1
ATOM 636 C C . LEU A 1 85 ? 3.544 56.756 19.096 1.00 18.29 114 LEU A C 1
ATOM 637 O O . LEU A 1 85 ? 2.428 56.933 19.667 1.00 20.67 114 LEU A O 1
ATOM 642 N N . ARG A 1 86 ? 4.126 55.566 19.013 1.00 16.39 115 ARG A N 1
ATOM 643 C CA . ARG A 1 86 ? 3.447 54.372 19.491 1.00 17.40 115 ARG A CA 1
ATOM 644 C C . ARG A 1 86 ? 3.244 54.470 20.994 1.00 18.84 115 ARG A C 1
ATOM 645 O O . ARG A 1 86 ? 4.178 54.768 21.739 1.00 20.48 115 ARG A O 1
ATOM 653 N N . PRO A 1 87 ? 2.021 54.191 21.488 1.00 22.06 116 PRO A N 1
ATOM 654 C CA . PRO A 1 87 ? 1.744 54.259 22.921 1.00 25.71 116 PRO A CA 1
ATOM 655 C C . PRO A 1 87 ? 2.243 53.054 23.728 1.00 27.22 116 PRO A C 1
ATOM 656 O O . PRO A 1 87 ? 2.420 53.151 24.947 1.00 34.18 116 PRO A O 1
ATOM 660 N N . GLY A 1 88 ? 2.498 51.911 23.099 1.00 24.66 117 GLY A N 1
ATOM 661 C CA . GLY A 1 88 ? 2.694 50.726 24.015 1.00 35.25 117 GLY A CA 1
ATOM 662 C C . GLY A 1 88 ? 4.044 50.637 24.736 1.00 38.37 117 GLY A C 1
ATOM 663 O O . GLY A 1 88 ? 4.297 49.626 25.380 1.00 37.08 117 GLY A O 1
ATOM 664 N N . LEU A 1 89 ? 4.920 51.645 24.627 1.00 35.79 118 LEU A N 1
ATOM 665 C CA . LEU A 1 89 ? 6.347 51.391 24.819 1.00 28.90 118 LEU A CA 1
ATOM 666 C C . LEU A 1 89 ? 6.758 51.645 26.262 1.00 23.12 118 LEU A C 1
ATOM 667 O O . LEU A 1 89 ? 6.298 52.584 26.887 1.00 28.31 118 LEU A O 1
ATOM 672 N N . THR A 1 90 ? 7.724 50.864 26.724 1.00 20.79 119 THR A N 1
ATOM 673 C CA . THR A 1 90 ? 8.334 51.051 28.015 1.00 19.25 119 THR A CA 1
ATOM 674 C C . THR A 1 90 ? 9.793 51.501 27.792 1.00 16.87 119 THR A C 1
ATOM 675 O O . THR A 1 90 ? 10.536 50.841 27.046 1.00 18.40 119 THR A O 1
ATOM 679 N N . CYS A 1 91 ? 10.210 52.572 28.486 1.00 16.90 120 CYS A N 1
ATOM 680 C CA . CYS A 1 91 ? 11.521 53.219 28.305 1.00 17.73 120 CYS A CA 1
ATOM 681 C C . CYS A 1 91 ? 12.571 52.638 29.273 1.00 16.61 120 CYS A C 1
ATOM 682 O O . CYS A 1 91 ? 13.780 52.755 29.050 1.00 17.96 120 CYS A O 1
ATOM 685 N N . SER A 1 92 ? 12.126 52.111 30.403 1.00 15.57 121 SER A N 1
ATOM 686 C CA . SER A 1 92 ? 13.041 51.683 31.478 1.00 15.67 121 SER A CA 1
ATOM 687 C C . SER A 1 92 ? 12.333 50.680 32.372 1.00 16.34 121 SER A C 1
ATOM 688 O O . SER A 1 92 ? 11.109 50.621 32.447 1.00 18.14 121 SER A O 1
ATOM 691 N N . GLY A 1 93 ? 13.123 49.934 33.114 1.00 14.78 122 GLY A N 1
ATOM 692 C CA . GLY A 1 93 ? 12.594 48.940 33.999 1.00 15.60 122 GLY A CA 1
ATOM 693 C C . GLY A 1 93 ? 13.697 48.097 34.605 1.00 15.50 122 GLY A C 1
ATOM 694 O O . GLY A 1 93 ? 14.876 48.500 34.595 1.00 15.43 122 GLY A O 1
ATOM 695 N N . THR A 1 94 ? 13.298 46.979 35.199 1.00 18.00 123 THR A N 1
ATOM 696 C CA . THR A 1 94 ? 14.214 46.037 35.802 1.00 16.77 123 THR A CA 1
ATOM 697 C C . THR A 1 94 ? 13.756 44.639 35.387 1.00 16.40 123 THR A C 1
ATOM 698 O O . THR A 1 94 ? 12.577 44.271 35.540 1.00 21.26 123 THR A O 1
ATOM 702 N N . GLU A 1 95 ? 14.659 43.875 34.800 1.00 15.67 124 GLU A N 1
ATOM 703 C CA . GLU A 1 95 ? 14.403 42.484 34.513 1.00 17.42 124 GLU A CA 1
ATOM 704 C C . GLU A 1 95 ? 15.189 41.629 35.517 1.00 18.70 124 GLU A C 1
ATOM 705 O O . GLU A 1 95 ? 16.293 41.972 35.865 1.00 22.05 124 GLU A O 1
ATOM 711 N N . THR A 1 96 ? 14.635 40.496 35.929 1.00 16.95 125 THR A N 1
ATOM 712 C CA . THR A 1 96 ? 15.362 39.556 36.795 1.00 18.44 125 THR A CA 1
ATOM 713 C C . THR A 1 96 ? 15.784 38.364 35.930 1.00 17.91 125 THR A C 1
ATOM 714 O O . THR A 1 96 ? 14.924 37.680 35.329 1.00 19.54 125 THR A O 1
ATOM 718 N N . ILE A 1 97 ? 17.094 38.143 35.862 1.00 15.98 126 ILE A N 1
ATOM 719 C CA . ILE A 1 97 ? 17.692 37.127 35.012 1.00 15.81 126 ILE A CA 1
ATOM 720 C C . ILE A 1 97 ? 18.375 36.141 35.949 1.00 16.40 126 ILE A C 1
ATOM 721 O O . ILE A 1 97 ? 19.381 36.473 36.556 1.00 16.34 126 ILE A O 1
ATOM 726 N N . PHE A 1 98 ? 17.811 34.930 36.074 1.00 16.69 127 PHE A N 1
ATOM 727 C CA . PHE A 1 98 ? 18.356 33.928 37.001 1.00 17.05 127 PHE A CA 1
ATOM 728 C C . PHE A 1 98 ? 18.670 34.544 38.364 1.00 18.55 127 PHE A C 1
ATOM 729 O O . PHE A 1 98 ? 19.751 34.317 38.928 1.00 20.03 127 PHE A O 1
ATOM 737 N N . GLY A 1 99 ? 17.706 35.306 38.893 1.00 16.00 128 GLY A N 1
ATOM 738 C CA . GLY A 1 99 ? 17.840 35.898 40.202 1.00 17.87 128 GLY A CA 1
ATOM 739 C C . GLY A 1 99 ? 18.719 37.140 40.284 1.00 19.85 128 GLY A C 1
ATOM 740 O O . GLY A 1 99 ? 18.930 37.653 41.389 1.00 21.51 128 GLY A O 1
ATOM 741 N N . ILE A 1 100 ? 19.230 37.601 39.155 1.00 15.68 129 ILE A N 1
ATOM 742 C CA . ILE A 1 100 ? 20.057 38.781 39.090 1.00 14.33 129 ILE A CA 1
ATOM 743 C C . ILE A 1 100 ? 19.208 39.918 38.530 1.00 14.30 129 ILE A C 1
ATOM 744 O O . ILE A 1 100 ? 18.814 39.901 37.366 1.00 15.25 129 ILE A O 1
ATOM 749 N N . PRO A 1 101 ? 18.968 40.987 39.291 1.00 14.09 130 PRO A N 1
ATOM 750 C CA . PRO A 1 101 ? 18.236 42.141 38.787 1.00 15.17 130 PRO A CA 1
ATOM 751 C C . PRO A 1 101 ? 19.101 42.958 37.837 1.00 13.92 130 PRO A C 1
ATOM 752 O O . PRO A 1 101 ? 20.303 43.222 38.109 1.00 14.80 130 PRO A O 1
ATOM 756 N N . VAL A 1 102 ? 18.494 43.322 36.699 1.00 13.44 131 VAL A N 1
ATOM 757 C CA . VAL A 1 102 ? 19.183 44.115 35.685 1.00 13.95 131 VAL A CA 1
ATOM 758 C C . VAL A 1 102 ? 18.301 45.339 35.426 1.00 16.22 131 VAL A C 1
ATOM 759 O O . VAL A 1 102 ? 17.230 45.230 34.824 1.00 15.97 131 VAL A O 1
ATOM 763 N N . ALA A 1 103 ? 18.782 46.507 35.829 1.00 13.13 132 ALA A N 1
ATOM 764 C CA . ALA A 1 103 ? 18.134 47.780 35.512 1.00 14.58 132 ALA A CA 1
ATOM 765 C C . ALA A 1 103 ? 18.448 48.077 34.046 1.00 13.07 132 ALA A C 1
ATOM 766 O O . ALA A 1 103 ? 19.571 47.833 33.580 1.00 13.51 132 ALA A O 1
ATOM 768 N N . TRP A 1 104 ? 17.477 48.584 33.301 1.00 12.72 133 TRP A N 1
ATOM 769 C CA . TRP A 1 104 ? 17.689 48.886 31.899 1.00 13.22 133 TRP A CA 1
ATOM 770 C C . TRP A 1 104 ? 17.008 50.208 31.574 1.00 13.34 133 TRP A C 1
ATOM 771 O O . TRP A 1 104 ? 15.957 50.542 32.113 1.00 13.79 133 TRP A O 1
ATOM 782 N N . ASP A 1 105 ? 17.569 50.89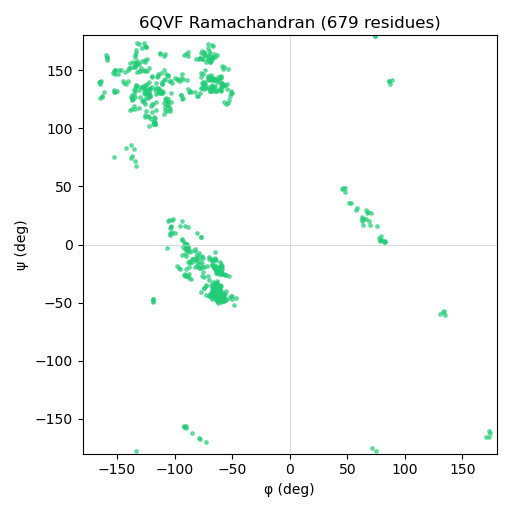6 30.577 1.00 12.29 134 ASP A N 1
ATOM 783 C CA . ASP A 1 105 ? 17.010 52.208 30.154 1.00 12.97 134 ASP A CA 1
ATOM 784 C C . ASP A 1 105 ? 17.338 52.456 28.691 1.00 13.60 134 ASP A C 1
ATOM 785 O O . ASP A 1 105 ? 18.503 52.267 28.233 1.00 14.98 134 ASP A O 1
ATOM 790 N N . ILE A 1 106 ? 16.289 52.834 27.948 1.00 13.35 135 ILE A N 1
ATOM 791 C CA . ILE A 1 106 ? 16.398 53.298 26.591 1.00 12.44 135 ILE A CA 1
ATOM 792 C C . ILE A 1 106 ? 16.082 54.787 26.558 1.00 11.83 135 ILE A C 1
ATOM 793 O O . ILE A 1 106 ? 15.069 55.189 27.115 1.00 13.25 135 ILE A O 1
ATOM 798 N N . ARG A 1 107 ? 16.914 55.586 25.916 1.00 13.24 136 ARG A N 1
ATOM 799 C CA . ARG A 1 107 ? 16.542 56.998 25.766 1.00 14.65 136 ARG A CA 1
ATOM 800 C C . ARG A 1 107 ? 17.185 57.619 24.528 1.00 13.45 136 ARG A C 1
ATOM 801 O O . ARG A 1 107 ? 18.275 57.259 24.095 1.00 13.54 136 ARG A O 1
ATOM 809 N N . GLY A 1 108 ? 16.441 58.562 23.954 1.00 14.52 137 GLY A N 1
ATOM 810 C CA . GLY A 1 108 ? 16.996 59.388 22.956 1.00 14.37 137 GLY A CA 1
ATOM 811 C C . GLY A 1 108 ? 17.925 60.433 23.559 1.00 16.70 137 GLY A C 1
ATOM 812 O O . GLY A 1 108 ? 17.708 60.929 24.656 1.00 19.19 137 GLY A O 1
ATOM 813 N N . GLU A 1 109 ? 18.957 60.774 22.821 1.00 15.04 138 GLU A N 1
ATOM 814 C CA . GLU A 1 109 ? 19.840 61.853 23.227 1.00 17.45 138 GLU A CA 1
ATOM 815 C C . GLU A 1 109 ? 19.335 63.187 22.704 1.00 19.85 138 GLU A C 1
ATOM 816 O O . GLU A 1 109 ? 18.496 63.278 21.784 1.00 19.30 138 GLU A O 1
ATOM 822 N N . ASN A 1 110 ? 19.846 64.248 23.317 1.00 18.36 139 ASN A N 1
ATOM 823 C CA . ASN A 1 110 ? 19.267 65.544 23.003 1.00 20.40 139 ASN A CA 1
ATOM 824 C C . ASN A 1 110 ? 20.339 66.514 22.537 1.00 18.37 139 ASN A C 1
ATOM 825 O O . ASN A 1 110 ? 21.526 66.221 22.614 1.00 19.09 139 ASN A O 1
ATOM 830 N N . GLY A 1 111 ? 19.863 67.662 22.030 1.00 20.02 140 GLY A N 1
ATOM 831 C CA . GLY A 1 111 ? 20.750 68.651 21.454 1.00 21.86 140 GLY A CA 1
ATOM 832 C C . GLY A 1 111 ? 21.282 68.229 20.094 1.00 25.22 140 GLY A C 1
ATOM 833 O O . GLY A 1 111 ? 20.965 67.165 19.574 1.00 21.05 140 GLY A O 1
ATOM 834 N N . ILE A 1 112 ? 22.108 69.082 19.480 1.00 26.35 141 ILE A N 1
ATOM 835 C CA . ILE A 1 112 ? 22.530 68.796 18.104 1.00 29.92 141 ILE A CA 1
ATOM 836 C C . ILE A 1 112 ? 23.338 67.495 18.074 1.00 28.81 141 ILE A C 1
ATOM 837 O O . ILE A 1 112 ? 23.143 66.709 17.159 1.00 29.48 141 ILE A O 1
ATOM 842 N N . LEU A 1 113 ? 24.188 67.299 19.086 1.00 27.53 142 LEU A N 1
ATOM 843 C CA . LEU A 1 113 ? 25.047 66.161 19.230 1.00 34.13 142 LEU A CA 1
ATOM 844 C C . LEU A 1 113 ? 24.240 64.866 19.376 1.00 31.09 142 LEU A C 1
ATOM 845 O O . LEU A 1 113 ? 24.703 63.798 18.973 1.00 28.14 142 LEU A O 1
ATOM 850 N N . GLY A 1 114 ? 23.073 64.971 20.000 1.00 25.55 143 GLY A N 1
ATOM 851 C CA . GLY A 1 114 ? 22.201 63.803 20.280 1.00 25.18 143 GLY A CA 1
ATOM 852 C C . GLY A 1 114 ? 21.206 63.494 19.166 1.00 23.91 143 GLY A C 1
ATOM 853 O O . GLY A 1 114 ? 20.493 62.509 19.235 1.00 23.02 143 GLY A O 1
ATOM 854 N N . GLU A 1 115 ? 21.134 64.322 18.124 1.00 22.09 144 GLU A N 1
ATOM 855 C CA . GLU A 1 115 ? 20.237 64.092 16.994 1.00 22.43 144 GLU A CA 1
ATOM 856 C C . GLU A 1 115 ? 20.435 62.688 16.421 1.00 23.28 144 GLU A C 1
ATOM 857 O O . GLU A 1 115 ? 21.541 62.334 16.000 1.00 23.95 144 GLU A O 1
ATOM 863 N N . GLY A 1 116 ? 19.340 61.919 16.363 1.00 22.48 145 GLY A N 1
ATOM 864 C CA . GLY A 1 116 ? 19.332 60.593 15.764 1.00 21.13 145 GLY A CA 1
ATOM 865 C C . GLY A 1 116 ? 20.168 59.568 16.527 1.00 18.04 145 GLY A C 1
ATOM 866 O O . GLY A 1 116 ? 20.677 58.615 15.917 1.00 17.90 145 GLY A O 1
ATOM 867 N N . VAL A 1 117 ? 20.336 59.772 17.839 1.00 17.39 146 VAL A N 1
ATOM 868 C CA . VAL A 1 117 ? 21.058 58.823 18.676 1.00 17.13 146 VAL A CA 1
ATOM 869 C C . VAL A 1 117 ? 20.159 58.327 19.798 1.00 15.52 146 VAL A C 1
ATOM 870 O O . VAL A 1 117 ? 19.504 59.100 20.489 1.00 14.94 146 VAL A O 1
ATOM 874 N N . VAL A 1 118 ? 20.183 57.012 20.002 1.00 13.58 147 VAL A N 1
ATOM 875 C CA . VAL A 1 118 ? 19.504 56.362 21.129 1.00 13.06 147 VAL A CA 1
ATOM 876 C C . VAL A 1 118 ? 20.537 55.559 21.907 1.00 14.23 147 VAL A C 1
ATOM 877 O O . VAL A 1 118 ? 21.362 54.875 21.337 1.00 16.21 147 VAL A O 1
ATOM 881 N N . THR A 1 119 ? 20.529 55.697 23.228 1.00 13.14 148 THR A N 1
ATOM 882 C CA . THR A 1 119 ? 21.407 54.866 24.066 1.00 14.03 148 THR A CA 1
ATOM 883 C C . THR A 1 119 ? 20.585 53.820 24.807 1.00 12.72 148 THR A C 1
ATOM 884 O O . THR A 1 119 ? 19.427 54.069 25.213 1.00 13.48 148 THR A O 1
ATOM 888 N N . VAL A 1 120 ? 21.187 52.651 25.025 1.00 12.50 149 VAL A N 1
ATOM 889 C CA . VAL A 1 120 ? 20.612 51.603 25.808 1.00 13.05 149 VAL A CA 1
ATOM 890 C C . VAL A 1 120 ? 21.656 51.250 26.858 1.00 13.42 149 VAL A C 1
ATOM 891 O O . VAL A 1 120 ? 22.804 50.946 26.506 1.00 14.33 149 VAL A O 1
ATOM 895 N N . VAL A 1 121 ? 21.261 51.360 28.116 1.00 12.48 150 VAL A N 1
ATOM 896 C CA . VAL A 1 121 ? 22.233 51.181 29.238 1.00 12.86 150 VAL A CA 1
ATOM 897 C C . VAL A 1 121 ? 21.631 50.225 30.247 1.00 12.17 150 VAL A C 1
ATOM 898 O O . VAL A 1 121 ? 20.453 50.352 30.629 1.00 12.60 150 VAL A O 1
ATOM 902 N N . VAL A 1 122 ? 22.414 49.242 30.686 1.00 12.85 151 VAL A N 1
ATOM 903 C CA . VAL A 1 122 ? 21.971 48.271 31.630 1.00 12.57 151 VAL A CA 1
ATOM 904 C C . VAL A 1 122 ? 22.989 48.186 32.780 1.00 13.25 151 VAL A C 1
ATOM 905 O O . VAL A 1 122 ? 24.198 48.306 32.587 1.00 13.48 151 VAL A O 1
ATOM 909 N N . THR A 1 123 ? 22.483 47.806 33.938 1.00 13.88 152 THR A N 1
ATOM 910 C CA . THR A 1 123 ? 23.298 47.514 35.126 1.00 13.17 152 THR A CA 1
ATOM 911 C C . THR A 1 123 ? 22.728 46.275 35.821 1.00 12.39 152 THR A C 1
ATOM 912 O O . THR A 1 123 ? 21.598 46.280 36.357 1.00 13.11 152 THR A O 1
ATOM 916 N N . ALA A 1 124 ? 23.552 45.234 35.836 1.00 13.05 153 ALA A N 1
ATOM 917 C CA . ALA A 1 124 ? 23.234 43.974 36.570 1.00 12.57 153 ALA A CA 1
ATOM 918 C C . ALA A 1 124 ? 23.875 44.059 37.960 1.00 14.12 153 ALA A C 1
ATOM 919 O O . ALA A 1 124 ? 25.076 44.384 38.044 1.00 16.23 153 ALA A O 1
ATOM 921 N N . THR A 1 125 ? 23.083 43.813 38.999 1.00 13.95 154 THR A N 1
ATOM 922 C CA . THR A 1 125 ? 23.606 43.826 40.348 1.00 14.67 154 THR A CA 1
ATOM 923 C C . THR A 1 125 ? 23.439 42.425 40.938 1.00 14.95 154 THR A C 1
ATOM 924 O O . THR A 1 125 ? 22.326 42.019 41.299 1.00 16.68 154 THR A O 1
ATOM 928 N N . HIS A 1 126 ? 24.539 41.679 40.996 1.00 14.40 155 HIS A N 1
ATOM 929 C CA . HIS A 1 126 ? 24.492 40.301 41.535 1.00 15.50 155 HIS A CA 1
ATOM 930 C C . HIS A 1 126 ? 24.154 40.351 43.016 1.00 17.80 155 HIS A C 1
ATOM 931 O O . HIS A 1 126 ? 24.712 41.164 43.757 1.00 17.97 155 HIS A O 1
ATOM 938 N N . PRO A 1 127 ? 23.226 39.501 43.497 1.00 19.42 156 PRO A N 1
ATOM 939 C CA . PRO A 1 127 ? 22.932 39.451 44.933 1.00 21.28 156 PRO A CA 1
ATOM 940 C C . PRO A 1 127 ? 24.169 39.244 45.814 1.00 21.42 156 PRO A C 1
ATOM 941 O O . PRO A 1 127 ? 24.173 39.705 46.972 1.00 24.27 156 PRO A O 1
ATOM 945 N N . ARG A 1 128 ? 25.217 38.606 45.276 1.00 18.87 157 ARG A N 1
ATOM 946 C CA . ARG A 1 128 ? 26.445 38.331 46.074 1.00 21.43 157 ARG A CA 1
ATOM 947 C C . ARG A 1 128 ? 27.489 39.455 45.925 1.00 22.50 157 ARG A C 1
ATOM 948 O O . ARG A 1 128 ? 28.613 39.340 46.447 1.00 22.49 157 ARG A O 1
ATOM 956 N N . GLY A 1 129 ? 27.147 40.518 45.169 1.00 18.33 158 GLY A N 1
ATOM 957 C CA . GLY A 1 129 ? 27.995 41.715 45.134 1.00 18.84 158 GLY A CA 1
ATOM 958 C C . GLY A 1 129 ? 28.290 42.285 43.751 1.00 17.46 158 GLY A C 1
ATOM 959 O O . GLY A 1 129 ? 28.085 43.504 43.525 1.00 18.48 158 GLY A O 1
ATOM 960 N N . PRO A 1 130 ? 28.886 41.509 42.826 1.00 17.51 159 PRO A N 1
ATOM 961 C CA . PRO A 1 130 ? 29.400 42.102 41.590 1.00 15.25 159 PRO A CA 1
ATOM 962 C C . PRO A 1 130 ? 28.351 42.804 40.722 1.00 16.56 159 PRO A C 1
ATOM 963 O O . PRO A 1 130 ? 27.236 42.297 40.564 1.00 15.56 159 PRO A O 1
ATOM 967 N N . LYS A 1 131 ? 28.747 43.953 40.183 1.00 15.11 160 LYS A N 1
ATOM 968 C CA . LYS A 1 131 ? 27.912 44.777 39.335 1.00 15.14 160 LYS A CA 1
ATOM 969 C C . LYS A 1 131 ? 28.592 44.885 37.990 1.00 14.17 160 LYS A C 1
ATOM 970 O O . LYS A 1 131 ? 29.837 44.970 37.896 1.00 15.71 160 LYS A O 1
ATOM 976 N N . VAL A 1 132 ? 27.780 44.909 36.943 1.00 13.81 161 VAL A N 1
ATOM 977 C CA . VAL A 1 132 ? 28.258 45.093 35.587 1.00 13.55 161 VAL A CA 1
ATOM 978 C C . VAL A 1 132 ? 27.331 46.069 34.863 1.00 13.32 161 VAL A C 1
ATOM 979 O O . VAL A 1 132 ? 26.128 45.889 34.871 1.00 14.54 161 VAL A O 1
ATOM 983 N N . THR A 1 133 ? 27.926 47.113 34.294 1.00 12.38 162 THR A N 1
ATOM 984 C CA . THR A 1 133 ? 27.183 48.157 33.561 1.00 13.38 162 THR A CA 1
ATOM 985 C C . THR A 1 133 ? 27.676 48.178 32.121 1.00 13.48 162 THR A C 1
ATOM 986 O O . THR A 1 133 ? 28.874 48.406 31.844 1.00 13.84 162 THR A O 1
ATOM 990 N N . LEU A 1 134 ? 26.737 47.951 31.193 1.00 13.01 163 LEU A N 1
ATOM 991 C CA . LEU A 1 134 ? 27.000 47.905 29.787 1.00 13.43 163 LEU A CA 1
ATOM 992 C C . LEU A 1 134 ? 26.085 48.879 29.056 1.00 14.30 163 LEU A C 1
ATOM 993 O O . LEU A 1 134 ? 24.977 49.126 29.440 1.00 15.21 163 LEU A O 1
ATOM 998 N N . GLY A 1 135 ? 26.602 49.399 27.968 1.00 13.37 164 GLY A N 1
ATOM 999 C CA . GLY A 1 135 ? 25.836 50.294 27.078 1.00 13.17 164 GLY A CA 1
ATOM 1000 C C . GLY A 1 135 ? 25.999 49.944 25.613 1.00 13.06 164 GLY A C 1
ATOM 1001 O O . GLY A 1 135 ? 26.974 49.341 25.175 1.00 13.76 164 GLY A O 1
ATOM 1002 N N . ARG A 1 136 ? 24.999 50.362 24.846 1.00 12.90 165 ARG A N 1
ATOM 1003 C CA . ARG A 1 136 ? 25.063 50.322 23.405 1.00 12.11 165 ARG A CA 1
ATOM 1004 C C . ARG A 1 136 ? 24.536 51.635 22.850 1.00 13.74 165 ARG A C 1
ATOM 1005 O O . ARG A 1 136 ? 23.517 52.158 23.346 1.00 14.45 165 ARG A O 1
ATOM 1013 N N . ARG A 1 137 ? 25.277 52.201 21.910 1.00 13.56 166 ARG A N 1
ATOM 1014 C CA . ARG A 1 137 ? 24.883 53.461 21.254 1.00 13.28 166 ARG A CA 1
ATOM 1015 C C . ARG A 1 137 ? 24.386 53.132 19.862 1.00 15.57 166 ARG A C 1
ATOM 1016 O O . ARG A 1 137 ? 25.122 52.586 19.079 1.00 15.43 166 ARG A O 1
ATOM 1024 N N . VAL A 1 138 ? 23.120 53.448 19.618 1.00 14.09 167 VAL A N 1
ATOM 1025 C CA . VAL A 1 138 ? 22.490 53.151 18.343 1.00 14.21 167 VAL A CA 1
ATOM 1026 C C . VAL A 1 138 ? 22.176 54.473 17.640 1.00 15.86 167 VAL A C 1
ATOM 1027 O O . VAL A 1 138 ? 21.557 55.369 18.247 1.00 18.24 167 VAL A O 1
ATOM 1031 N N . THR A 1 139 ? 22.505 54.575 16.345 1.00 16.22 168 THR A N 1
ATOM 1032 C CA . THR A 1 139 ? 22.132 55.769 15.608 1.00 17.01 168 THR A CA 1
ATOM 1033 C C . THR A 1 139 ? 21.088 55.427 14.540 1.00 18.03 168 THR A C 1
ATOM 1034 O O . THR A 1 139 ? 20.854 54.275 14.206 1.00 18.08 168 THR A O 1
ATOM 1038 N N . CYS A 1 140 ? 20.436 56.473 14.052 1.00 19.18 169 CYS A N 1
ATOM 1039 C CA . CYS A 1 140 ? 19.437 56.311 13.030 1.00 19.49 169 CYS A CA 1
ATOM 1040 C C . CYS A 1 140 ? 20.028 55.677 11.761 1.00 20.42 169 CYS A C 1
ATOM 1041 O O . CYS A 1 140 ? 19.312 55.125 10.985 1.00 21.73 169 CYS A O 1
ATOM 1044 N N . TYR A 1 141 ? 21.347 55.726 11.584 1.00 21.20 170 TYR A N 1
ATOM 1045 C CA . TYR A 1 141 ? 22.020 55.165 10.408 1.00 23.53 170 TYR A CA 1
ATOM 1046 C C . TYR A 1 141 ? 22.165 53.637 10.489 1.00 22.28 170 TYR A C 1
ATOM 1047 O O . TYR A 1 141 ? 22.532 52.971 9.502 1.00 24.60 170 TYR A O 1
ATOM 1056 N N . ASP A 1 142 ? 21.884 53.057 11.657 1.00 19.90 171 ASP A N 1
ATOM 1057 C CA . ASP A 1 142 ? 22.089 51.674 11.920 1.00 18.37 171 ASP A CA 1
ATOM 1058 C C . ASP A 1 142 ? 20.865 50.813 11.569 1.00 19.76 171 ASP A C 1
ATOM 1059 O O . ASP A 1 142 ? 20.960 49.582 11.602 1.00 19.40 171 ASP A O 1
ATOM 1064 N N . VAL A 1 143 ? 19.711 51.429 11.257 1.00 18.84 172 VAL A N 1
ATOM 1065 C CA . VAL A 1 143 ? 18.568 50.645 10.852 1.00 20.23 172 VAL A CA 1
ATOM 1066 C C . VAL A 1 143 ? 18.802 50.137 9.412 1.00 20.58 172 VAL A C 1
ATOM 1067 O O . VAL A 1 143 ? 19.646 50.601 8.725 1.00 20.89 172 VAL A O 1
ATOM 1071 N N . TYR A 1 144 ? 18.028 49.143 9.029 1.00 21.23 173 TYR A N 1
ATOM 1072 C CA . TYR A 1 144 ? 18.001 48.636 7.646 1.00 24.02 173 TYR A CA 1
ATOM 1073 C C . TYR A 1 144 ? 16.627 48.906 7.029 1.00 24.35 173 TYR A C 1
ATOM 1074 O O . TYR A 1 144 ? 15.603 48.627 7.654 1.00 25.22 173 TYR A O 1
ATOM 1083 N N . PRO A 1 145 ? 16.544 49.418 5.784 1.00 28.14 174 PRO A N 1
ATOM 1084 C CA . PRO A 1 145 ? 17.702 49.889 5.029 1.00 26.53 174 PRO A CA 1
ATOM 1085 C C . PRO A 1 145 ? 18.332 51.164 5.606 1.00 24.69 174 PRO A C 1
ATOM 1086 O O . PRO A 1 145 ? 17.640 51.924 6.273 1.00 26.06 174 PRO A O 1
ATOM 1090 N N . SER A 1 146 ? 19.604 51.396 5.276 1.00 26.98 175 SER A N 1
ATOM 1091 C CA . SER A 1 146 ? 20.339 52.573 5.670 1.00 26.96 175 SER A CA 1
ATOM 1092 C C . SER A 1 146 ? 19.647 53.803 5.119 1.00 25.72 175 SER A C 1
ATOM 1093 O O . SER A 1 146 ? 19.246 53.807 3.949 1.00 26.01 175 SER A O 1
ATOM 1096 N N . PRO A 1 147 ? 19.505 54.870 5.934 1.00 24.36 176 PRO A N 1
ATOM 1097 C CA . PRO A 1 147 ? 19.095 56.175 5.427 1.00 22.72 176 PRO A CA 1
ATOM 1098 C C . PRO A 1 147 ? 20.071 56.665 4.356 1.00 26.94 176 PRO A C 1
ATOM 1099 O O . PRO A 1 147 ? 21.260 56.335 4.345 1.00 30.53 176 PRO A O 1
ATOM 1103 N N . THR A 1 148 ? 19.535 57.456 3.449 1.00 27.60 177 THR A N 1
ATOM 1104 C CA . THR A 1 148 ? 20.307 58.067 2.386 1.00 31.77 177 THR A CA 1
ATOM 1105 C C . THR A 1 148 ? 20.045 59.570 2.418 1.00 34.52 177 THR A C 1
ATOM 1106 O O . THR A 1 148 ? 19.189 60.051 3.126 1.00 33.61 177 THR A O 1
ATOM 1110 N N . GLN A 1 149 ? 20.772 60.313 1.595 1.00 35.60 178 GLN A N 1
ATOM 1111 C CA . GLN A 1 149 ? 20.511 61.730 1.481 1.00 39.52 178 GLN A CA 1
ATOM 1112 C C . GLN A 1 149 ? 19.065 61.981 1.031 1.00 37.24 178 GLN A C 1
ATOM 1113 O O . GLN A 1 149 ? 18.387 62.863 1.565 1.00 39.58 178 GLN A O 1
ATOM 1119 N N . ASP A 1 150 ? 18.598 61.192 0.061 1.00 33.74 179 ASP A N 1
ATOM 1120 C CA . ASP A 1 150 ? 17.285 61.343 -0.539 1.00 40.13 179 ASP A CA 1
ATOM 1121 C C . ASP A 1 150 ? 16.190 60.822 0.387 1.00 35.28 179 ASP A C 1
ATOM 1122 O O . ASP A 1 150 ? 15.048 61.239 0.265 1.00 36.08 179 ASP A O 1
ATOM 1127 N N . GLN A 1 151 ? 16.551 59.860 1.251 1.00 29.97 180 GLN A N 1
ATOM 1128 C CA . GLN A 1 151 ? 15.600 59.160 2.101 1.00 28.99 180 GLN A CA 1
ATOM 1129 C C . GLN A 1 151 ? 16.207 59.095 3.502 1.00 26.45 180 GLN A C 1
ATOM 1130 O O . GLN A 1 151 ? 16.840 58.112 3.877 1.00 29.25 180 GLN A O 1
ATOM 1136 N N . PRO A 1 152 ? 16.064 60.177 4.279 1.00 23.94 181 PRO A N 1
ATOM 1137 C CA . PRO A 1 152 ? 16.779 60.309 5.549 1.00 23.53 181 PRO A CA 1
ATOM 1138 C C . PRO A 1 152 ? 16.163 59.528 6.714 1.00 22.46 181 PRO A C 1
ATOM 1139 O O . PRO A 1 152 ? 16.854 59.329 7.745 1.00 24.27 181 PRO A O 1
ATOM 1143 N N . ALA A 1 153 ? 14.909 59.097 6.579 1.00 22.09 182 ALA A N 1
ATOM 1144 C CA . ALA A 1 153 ? 14.229 58.477 7.720 1.00 21.91 182 ALA A CA 1
ATOM 1145 C C . ALA A 1 153 ? 14.956 57.204 8.119 1.00 21.85 182 ALA A C 1
ATOM 1146 O O . ALA A 1 153 ? 15.343 56.418 7.265 1.00 21.93 182 ALA A O 1
ATOM 1148 N N . PRO A 1 154 ? 15.107 56.868 9.420 1.00 21.46 183 PRO A N 1
ATOM 1149 C CA . PRO A 1 154 ? 14.492 57.581 10.542 1.00 19.01 183 PRO A CA 1
ATOM 1150 C C . PRO A 1 154 ? 15.302 58.718 11.183 1.00 20.39 183 PRO A C 1
ATOM 1151 O O . PRO A 1 154 ? 14.996 59.115 12.303 1.00 20.16 183 PRO A O 1
ATOM 1155 N N . CYS A 1 155 ? 16.352 59.203 10.507 1.00 18.37 184 CYS A N 1
ATOM 1156 C CA . CYS A 1 155 ? 17.077 60.341 10.998 1.00 19.30 184 CYS A CA 1
ATOM 1157 C C . CYS A 1 155 ? 16.179 61.576 10.952 1.00 19.63 184 CYS A C 1
ATOM 1158 O O . CYS A 1 155 ? 15.406 61.767 10.018 1.00 21.79 184 CYS A O 1
ATOM 1161 N N . PRO A 1 156 ? 16.284 62.468 11.939 1.00 19.40 185 PRO A N 1
ATOM 1162 C CA . PRO A 1 156 ? 15.540 63.712 11.918 1.00 18.15 185 PRO A CA 1
ATOM 1163 C C . PRO A 1 156 ? 16.241 64.685 10.984 1.00 20.88 185 PRO A C 1
ATOM 1164 O O . PRO A 1 156 ? 17.431 64.569 10.713 1.00 21.76 185 PRO A O 1
ATOM 1168 N N . PRO A 1 157 ? 15.535 65.711 10.495 1.00 21.80 186 PRO A N 1
ATOM 1169 C CA . PRO A 1 157 ? 16.202 66.791 9.789 1.00 22.49 186 PRO A CA 1
ATOM 1170 C C . PRO A 1 157 ? 17.053 67.546 10.804 1.00 24.83 186 PRO A C 1
ATOM 1171 O O . PRO A 1 157 ? 16.811 67.447 11.998 1.00 24.40 186 PRO A O 1
ATOM 1175 N N . PRO A 1 158 ? 18.069 68.326 10.378 1.00 26.47 187 PRO A N 1
ATOM 1176 C CA . PRO A 1 158 ? 18.817 69.157 11.318 1.00 29.05 187 PRO A CA 1
ATOM 1177 C C . PRO A 1 158 ? 17.866 70.005 12.164 1.00 29.63 187 PRO A C 1
ATOM 1178 O O . PRO A 1 158 ? 16.914 70.589 11.622 1.00 30.81 187 PRO A O 1
ATOM 1182 N N . GLY A 1 159 ? 18.103 69.995 13.489 1.00 27.44 188 GLY A N 1
ATOM 1183 C CA . GLY A 1 159 ? 17.294 70.719 14.423 1.00 25.62 188 GLY A CA 1
ATOM 1184 C C . GLY A 1 159 ? 15.978 70.048 14.758 1.00 25.74 188 GLY A C 1
ATOM 1185 O O . GLY A 1 159 ? 15.190 70.622 15.498 1.00 28.33 188 GLY A O 1
ATOM 1186 N N . GLY A 1 160 ? 15.740 68.840 14.228 1.00 23.98 189 GLY A N 1
ATOM 1187 C CA . GLY A 1 160 ? 14.474 68.160 14.399 1.00 22.61 189 GLY A CA 1
ATOM 1188 C C . GLY A 1 160 ? 14.510 67.025 15.419 1.00 21.10 189 GLY A C 1
ATOM 1189 O O . GLY A 1 160 ? 13.582 66.211 15.474 1.00 20.71 189 GLY A O 1
ATOM 1190 N N . GLY A 1 161 ? 15.568 66.968 16.235 1.00 19.92 190 GLY A N 1
ATOM 1191 C CA . GLY A 1 161 ? 15.652 66.009 17.313 1.00 18.43 190 GLY A CA 1
ATOM 1192 C C . GLY A 1 161 ? 15.080 66.517 18.625 1.00 18.57 190 GLY A C 1
ATOM 1193 O O . GLY A 1 161 ? 14.241 67.416 18.689 1.00 20.90 190 GLY A O 1
ATOM 1194 N N . ARG A 1 162 ? 15.514 65.902 19.724 1.00 15.98 191 ARG A N 1
ATOM 1195 C CA . ARG A 1 162 ? 15.080 66.331 21.037 1.00 17.12 191 ARG A CA 1
ATOM 1196 C C . ARG A 1 162 ? 15.811 67.616 21.405 1.00 18.47 191 ARG A C 1
ATOM 1197 O O . ARG A 1 162 ? 17.030 67.721 21.196 1.00 19.74 191 ARG A O 1
ATOM 1205 N N . PRO A 1 163 ? 15.116 68.609 21.983 1.00 19.57 192 PRO A N 1
ATOM 1206 C CA . PRO A 1 163 ? 15.791 69.864 22.331 1.00 20.63 192 PRO A CA 1
ATOM 1207 C C . PRO A 1 163 ? 16.926 69.645 23.336 1.00 21.21 192 PRO A C 1
ATOM 1208 O O . PRO A 1 163 ? 16.763 68.835 24.217 1.00 22.16 192 PRO A O 1
ATOM 1212 N N . GLY A 1 164 ? 18.031 70.378 23.206 1.00 23.33 193 GLY A N 1
ATOM 1213 C CA . GLY A 1 164 ? 19.146 70.306 24.167 1.00 23.59 193 GLY A CA 1
ATOM 1214 C C . GLY A 1 164 ? 18.701 70.588 25.598 1.00 20.58 193 GLY A C 1
ATOM 1215 O O . GLY A 1 164 ? 17.948 71.523 25.866 1.00 22.51 193 GLY A O 1
ATOM 1216 N N . SER A 1 165 ? 19.196 69.798 26.552 1.00 21.81 194 SER A N 1
ATOM 1217 C CA . SER A 1 165 ? 18.750 69.929 27.955 1.00 22.45 194 SER A CA 1
ATOM 1218 C C . SER A 1 165 ? 19.596 70.968 28.706 1.00 23.22 194 SER A C 1
ATOM 1219 O O . SER A 1 165 ? 19.111 71.549 29.701 1.00 25.27 194 SER A O 1
ATOM 1222 N N . GLY A 1 166 ? 20.835 71.194 28.252 1.00 22.78 195 GLY A N 1
ATOM 1223 C CA . GLY A 1 166 ? 21.691 72.167 28.881 1.00 23.89 195 GLY A CA 1
ATOM 1224 C C . GLY A 1 166 ? 22.478 71.573 30.043 1.00 22.90 195 GLY A C 1
ATOM 1225 O O . GLY A 1 166 ? 21.956 70.883 30.870 1.00 23.61 195 GLY A O 1
ATOM 1226 N N . SER A 1 167 ? 23.750 71.921 30.145 1.00 18.31 196 SER A N 1
ATOM 1227 C CA . SER A 1 167 ? 24.558 71.492 31.290 1.00 18.09 196 SER A CA 1
ATOM 1228 C C . SER A 1 167 ? 25.777 72.401 31.365 1.00 19.56 196 SER A C 1
ATOM 1229 O O . SER A 1 167 ? 26.508 72.564 30.393 1.00 22.74 196 SER A O 1
ATOM 1232 N N . TRP A 1 168 ? 26.038 72.918 32.556 1.00 18.40 197 TRP A N 1
ATOM 1233 C CA . TRP A 1 168 ? 27.202 73.753 32.754 1.00 17.13 197 TRP A CA 1
ATOM 1234 C C . TRP A 1 168 ? 28.065 73.127 33.853 1.00 17.67 197 TRP A C 1
ATOM 1235 O O . TRP A 1 168 ? 27.737 73.229 35.032 1.00 20.44 197 TRP A O 1
ATOM 1246 N N . SER A 1 169 ? 29.142 72.456 33.459 1.00 18.09 198 SER A N 1
ATOM 1247 C CA . SER A 1 169 ? 30.011 71.865 34.474 1.00 18.79 198 SER A CA 1
ATOM 1248 C C . SER A 1 169 ? 31.369 72.558 34.429 1.00 16.87 198 SER A C 1
ATOM 1249 O O . SER A 1 169 ? 31.869 72.940 33.396 1.00 18.00 198 SER A O 1
ATOM 1252 N N . HIS A 1 170 ? 31.973 72.659 35.596 1.00 17.33 199 HIS A N 1
ATOM 1253 C CA . HIS A 1 170 ? 33.249 73.311 35.738 1.00 16.55 199 HIS A CA 1
ATOM 1254 C C . HIS A 1 170 ? 33.796 72.946 37.102 1.00 18.33 199 HIS A C 1
ATOM 1255 O O . HIS A 1 170 ? 33.061 72.877 38.081 1.00 19.65 199 HIS A O 1
ATOM 1262 N N . PRO A 1 171 ? 35.105 72.682 37.198 1.00 20.30 200 PRO A N 1
ATOM 1263 C CA . PRO A 1 171 ? 35.702 72.348 38.485 1.00 20.08 200 PRO A CA 1
ATOM 1264 C C . PRO A 1 171 ? 35.549 73.441 39.529 1.00 21.27 200 PRO A C 1
ATOM 1265 O O . PRO A 1 171 ? 35.505 73.156 40.760 1.00 22.40 200 PRO A O 1
ATOM 1269 N N . GLN A 1 172 ? 35.388 74.679 39.064 1.00 20.12 201 GLN A N 1
ATOM 1270 C CA . GLN A 1 172 ? 35.201 75.783 39.990 1.00 22.47 201 GLN A CA 1
ATOM 1271 C C . GLN A 1 172 ? 33.896 75.634 40.804 1.00 20.77 201 GLN A C 1
ATOM 1272 O O . GLN A 1 172 ? 33.773 76.177 41.935 1.00 25.52 201 GLN A O 1
ATOM 1278 N N . PHE A 1 173 ? 32.937 74.866 40.272 1.00 19.97 202 PHE A N 1
ATOM 1279 C CA . PHE A 1 173 ? 31.652 74.618 40.899 1.00 20.43 202 PHE A CA 1
ATOM 1280 C C . PHE A 1 173 ? 31.773 73.488 41.938 1.00 28.11 202 PHE A C 1
ATOM 1281 O O . PHE A 1 173 ? 30.734 73.266 42.589 1.00 29.30 202 PHE A O 1
ATOM 1289 N N . ASN B 1 1 ? 15.336 41.296 -0.663 1.00 48.59 30 ASN B N 1
ATOM 1290 C CA . ASN B 1 1 ? 15.336 40.779 0.724 1.00 43.91 30 ASN B CA 1
ATOM 1291 C C . ASN B 1 1 ? 16.689 40.107 1.017 1.00 39.16 30 ASN B C 1
ATOM 1292 O O . ASN B 1 1 ? 17.061 40.052 2.159 1.00 39.59 30 ASN B O 1
ATOM 1297 N N . LEU B 1 2 ? 17.444 39.687 -0.006 1.00 39.29 31 LEU B N 1
ATOM 1298 C CA . LEU B 1 2 ? 18.812 39.101 0.145 1.00 42.40 31 LEU B CA 1
ATOM 1299 C C . LEU B 1 2 ? 19.709 40.016 0.969 1.00 38.80 31 LEU B C 1
ATOM 1300 O O . LEU B 1 2 ? 20.558 39.562 1.751 1.00 36.47 31 LEU B O 1
ATOM 1305 N N . ARG B 1 3 ? 19.654 41.296 0.614 1.00 36.70 32 ARG B N 1
ATOM 1306 C CA . ARG B 1 3 ? 20.496 42.241 1.189 1.00 38.26 32 ARG B CA 1
ATOM 1307 C C . ARG B 1 3 ? 20.174 42.311 2.689 1.00 34.74 32 ARG B C 1
ATOM 1308 O O . ARG B 1 3 ? 21.085 42.414 3.498 1.00 35.25 32 ARG B O 1
ATOM 1316 N N . ALA B 1 4 ? 18.885 42.251 3.052 1.00 35.90 33 ALA B N 1
ATOM 1317 C CA . ALA B 1 4 ? 18.498 42.389 4.461 1.00 34.23 33 ALA B CA 1
ATOM 1318 C C . ALA B 1 4 ? 19.139 41.261 5.275 1.00 36.72 33 ALA B C 1
ATOM 1319 O O . ALA B 1 4 ? 19.675 41.510 6.347 1.00 28.39 33 ALA B O 1
ATOM 1321 N N . SER B 1 5 ? 19.103 40.037 4.737 1.00 33.64 34 SER B N 1
ATOM 1322 C CA . SER B 1 5 ? 19.641 38.867 5.416 1.00 35.22 34 SER B CA 1
ATOM 1323 C C . SER B 1 5 ? 21.155 39.011 5.621 1.00 31.45 34 SER B C 1
ATOM 1324 O O . SER B 1 5 ? 21.684 38.704 6.689 1.00 34.31 34 SER B O 1
ATOM 1327 N N . ALA B 1 6 ? 21.833 39.447 4.566 1.00 30.28 35 ALA B N 1
ATOM 1328 C CA . ALA B 1 6 ? 23.268 39.567 4.533 1.00 34.65 35 ALA B CA 1
ATOM 1329 C C . ALA B 1 6 ? 23.713 40.630 5.544 1.00 32.34 35 ALA B C 1
ATOM 1330 O O . ALA B 1 6 ? 24.647 40.401 6.350 1.00 28.45 35 ALA B O 1
ATOM 1332 N N . GLN B 1 7 ? 23.024 41.779 5.532 1.00 28.71 36 GLN B N 1
ATOM 1333 C CA . GLN B 1 7 ? 23.386 42.867 6.399 1.00 28.96 36 GLN B CA 1
ATOM 1334 C C . GLN B 1 7 ? 23.153 42.443 7.846 1.00 27.46 36 GLN B C 1
ATOM 1335 O O . GLN B 1 7 ? 23.942 42.794 8.697 1.00 27.29 36 GLN B O 1
ATOM 1341 N N . ALA B 1 8 ? 22.095 41.676 8.115 1.00 23.60 37 ALA B N 1
ATOM 1342 C CA . ALA B 1 8 ? 21.830 41.219 9.497 1.00 27.66 37 ALA B CA 1
ATOM 1343 C C . ALA B 1 8 ? 22.959 40.298 9.979 1.00 28.11 37 ALA B C 1
ATOM 1344 O O . ALA B 1 8 ? 23.367 40.334 11.137 1.00 27.75 37 ALA B O 1
ATOM 1346 N N . ARG B 1 9 ? 23.499 39.483 9.080 1.00 30.57 38 ARG B N 1
ATOM 1347 C CA . ARG B 1 9 ? 24.578 38.589 9.426 1.00 29.56 38 ARG B CA 1
ATOM 1348 C C . ARG B 1 9 ? 25.843 39.395 9.718 1.00 25.08 38 ARG B C 1
ATOM 1349 O O . ARG B 1 9 ? 26.537 39.119 10.695 1.00 27.19 38 ARG B O 1
ATOM 1357 N N . PHE B 1 10 ? 26.138 40.370 8.861 1.00 24.91 39 PHE B N 1
ATOM 1358 C CA . PHE B 1 10 ? 27.295 41.246 9.039 1.00 25.14 39 PHE B CA 1
ATOM 1359 C C . PHE B 1 10 ? 27.154 42.027 10.353 1.00 26.33 39 PHE B C 1
ATOM 1360 O O . PHE B 1 10 ? 28.135 42.239 11.074 1.00 23.52 39 PHE B O 1
ATOM 1368 N N . ALA B 1 11 ? 25.929 42.438 10.679 1.00 22.10 40 ALA B N 1
ATOM 1369 C CA . ALA B 1 11 ? 25.722 43.176 11.961 1.00 23.62 40 ALA B CA 1
ATOM 1370 C C . ALA B 1 11 ? 25.968 42.263 13.167 1.00 20.58 40 ALA B C 1
ATOM 1371 O O . ALA B 1 11 ? 26.555 42.666 14.172 1.00 21.73 40 ALA B O 1
ATOM 1373 N N . THR B 1 12 ? 25.531 41.013 13.074 1.00 21.63 41 THR B N 1
ATOM 1374 C CA . THR B 1 12 ? 25.766 40.034 14.119 1.00 21.41 41 THR B CA 1
ATOM 1375 C C . THR B 1 12 ? 27.274 39.816 14.304 1.00 23.12 41 THR B C 1
ATOM 1376 O O . THR B 1 12 ? 27.780 39.762 15.426 1.00 19.99 41 THR B O 1
ATOM 1380 N N . ASP B 1 13 ? 27.995 39.710 13.195 1.00 22.09 42 ASP B N 1
ATOM 1381 C CA . ASP B 1 13 ? 29.452 39.523 13.205 1.00 23.42 42 ASP B CA 1
ATOM 1382 C C . ASP B 1 13 ? 30.170 40.744 13.808 1.00 22.68 42 ASP B C 1
ATOM 1383 O O . ASP B 1 13 ? 31.118 40.606 14.591 1.00 19.97 42 ASP B O 1
ATOM 1388 N N . ALA B 1 14 ? 29.726 41.937 13.433 1.00 21.62 43 ALA B N 1
ATOM 1389 C CA . ALA B 1 14 ? 30.289 43.185 13.950 1.00 21.27 43 ALA B CA 1
ATOM 1390 C C . ALA B 1 14 ? 30.081 43.230 15.456 1.00 19.36 43 ALA B C 1
ATOM 1391 O O . ALA B 1 14 ? 31.004 43.626 16.205 1.00 18.60 43 ALA B O 1
ATOM 1393 N N . LYS B 1 15 ? 28.879 42.834 15.900 1.00 17.86 44 LYS B N 1
ATOM 1394 C CA . LYS B 1 15 ? 28.630 42.831 17.349 1.00 18.47 44 LYS B CA 1
ATOM 1395 C C . LYS B 1 15 ? 29.567 41.861 18.063 1.00 19.01 44 LYS B C 1
ATOM 1396 O O . LYS B 1 15 ? 30.094 42.169 19.174 1.00 17.84 44 LYS B O 1
ATOM 1402 N N . ALA B 1 16 ? 29.737 40.664 17.513 1.00 19.78 45 ALA B N 1
ATOM 1403 C CA . ALA B 1 16 ? 30.619 39.679 18.161 1.00 21.05 45 ALA B CA 1
ATOM 1404 C C . ALA B 1 16 ? 32.062 40.208 18.255 1.00 18.15 45 ALA B C 1
ATOM 1405 O O . ALA B 1 16 ? 32.744 39.988 19.275 1.00 19.25 45 ALA B O 1
ATOM 1407 N N . ALA B 1 17 ? 32.545 40.884 17.226 1.00 19.15 46 ALA B N 1
ATOM 1408 C CA . ALA B 1 17 ? 33.892 41.440 17.228 1.00 19.62 46 ALA B CA 1
ATOM 1409 C C . ALA B 1 17 ? 33.999 42.534 18.310 1.00 18.42 46 ALA B C 1
ATOM 1410 O O . ALA B 1 17 ? 34.976 42.576 19.082 1.00 18.17 46 ALA B O 1
ATOM 1412 N N . ALA B 1 18 ? 32.985 43.406 18.390 1.00 17.46 47 ALA B N 1
ATOM 1413 C CA . ALA B 1 18 ? 32.990 44.447 19.406 1.00 16.20 47 ALA B CA 1
ATOM 1414 C C . ALA B 1 18 ? 33.021 43.817 20.801 1.00 16.90 47 ALA B C 1
ATOM 1415 O O . ALA B 1 18 ? 33.754 44.313 21.667 1.00 16.39 47 ALA B O 1
ATOM 1417 N N . VAL B 1 19 ? 32.189 42.796 21.052 1.00 17.45 48 VAL B N 1
ATOM 1418 C CA . VAL B 1 19 ? 32.124 42.191 22.381 1.00 17.23 48 VAL B CA 1
ATOM 1419 C C . VAL B 1 19 ? 33.513 41.675 22.785 1.00 17.59 48 VAL B C 1
ATOM 1420 O O . VAL B 1 19 ? 33.926 41.813 23.960 1.00 17.33 48 VAL B O 1
ATOM 1424 N N . GLN B 1 20 ? 34.184 40.974 21.861 1.00 18.08 49 GLN B N 1
ATOM 1425 C CA . GLN B 1 20 ? 35.469 40.315 22.140 1.00 19.07 49 GLN B CA 1
ATOM 1426 C C . GLN B 1 20 ? 36.489 41.370 22.608 1.00 16.03 49 GLN B C 1
ATOM 1427 O O . GLN B 1 20 ? 37.218 41.204 23.594 1.00 18.26 49 GLN B O 1
ATOM 1433 N N . VAL B 1 21 ? 36.549 42.479 21.890 1.00 16.08 50 VAL B N 1
ATOM 1434 C CA . VAL B 1 21 ? 37.488 43.553 22.208 1.00 16.29 50 VAL B CA 1
ATOM 1435 C C . VAL B 1 21 ? 37.084 44.249 23.514 1.00 15.31 50 VAL B C 1
ATOM 1436 O O . VAL B 1 21 ? 37.918 44.528 24.375 1.00 16.36 50 VAL B O 1
ATOM 1440 N N . LEU B 1 22 ? 35.794 44.523 23.703 1.00 14.84 51 LEU B N 1
ATOM 1441 C CA . LEU B 1 22 ? 35.326 45.128 24.928 1.00 16.47 51 LEU B CA 1
ATOM 1442 C C . LEU B 1 22 ? 35.674 44.261 26.137 1.00 16.03 51 LEU B C 1
ATOM 1443 O O . LEU B 1 22 ? 36.139 44.791 27.165 1.00 16.61 51 LEU B O 1
ATOM 1448 N N . GLU B 1 23 ? 35.535 42.936 26.000 1.00 15.45 52 GLU B N 1
ATOM 1449 C CA . GLU B 1 23 ? 35.840 42.003 27.117 1.00 18.63 52 GLU B CA 1
ATOM 1450 C C . GLU B 1 23 ? 37.341 42.061 27.415 1.00 17.69 52 GLU B C 1
ATOM 1451 O O . GLU B 1 23 ? 37.758 42.125 28.600 1.00 18.17 52 GLU B O 1
ATOM 1457 N N . ARG B 1 24 ? 38.169 42.047 26.380 1.00 16.10 53 ARG B N 1
ATOM 1458 C CA . ARG B 1 24 ? 39.616 41.969 26.605 1.00 18.71 53 ARG B CA 1
ATOM 1459 C C . ARG B 1 24 ? 40.116 43.274 27.229 1.00 18.79 53 ARG B C 1
ATOM 1460 O O . ARG B 1 24 ? 40.901 43.241 28.193 1.00 17.52 53 ARG B O 1
ATOM 1468 N N . ARG B 1 25 ? 39.634 44.422 26.733 1.00 16.50 54 ARG B N 1
ATOM 1469 C CA . ARG B 1 25 ? 40.108 45.689 27.274 1.00 16.76 54 ARG B CA 1
ATOM 1470 C C . ARG B 1 25 ? 39.542 45.952 28.677 1.00 17.24 54 ARG B C 1
ATOM 1471 O O . ARG B 1 25 ? 40.251 46.470 29.553 1.00 16.01 54 ARG B O 1
ATOM 1479 N N . SER B 1 26 ? 38.298 45.542 28.958 1.00 15.39 55 SER B N 1
ATOM 1480 C CA . SER B 1 26 ? 37.724 45.708 30.311 1.00 15.34 55 SER B CA 1
ATOM 1481 C C . SER B 1 26 ? 38.467 44.826 31.312 1.00 15.79 55 SER B C 1
ATOM 1482 O O . SER B 1 26 ? 38.700 45.231 32.438 1.00 16.84 55 SER B O 1
ATOM 1485 N N . ALA B 1 27 ? 38.849 43.618 30.889 1.00 15.78 56 ALA B N 1
ATOM 1486 C CA . ALA B 1 27 ? 39.615 42.728 31.780 1.00 16.20 56 ALA B CA 1
ATOM 1487 C C . ALA B 1 27 ? 40.961 43.350 32.160 1.00 15.88 56 ALA B C 1
ATOM 1488 O O . ALA B 1 27 ? 41.438 43.171 33.278 1.00 18.69 56 ALA B O 1
ATOM 1490 N N . GLU B 1 28 ? 41.589 44.065 31.251 1.00 16.25 57 GLU B N 1
ATOM 1491 C CA . GLU B 1 28 ? 42.841 44.774 31.530 1.00 17.60 57 GLU B CA 1
ATOM 1492 C C . GLU B 1 28 ? 42.647 45.820 32.626 1.00 17.53 57 GLU B C 1
ATOM 1493 O O . GLU B 1 28 ? 43.453 45.943 33.514 1.00 17.88 57 GLU B O 1
ATOM 1499 N N . VAL B 1 29 ? 41.549 46.563 32.575 1.00 15.22 58 VAL B N 1
ATOM 1500 C CA . VAL B 1 29 ? 41.262 47.578 33.562 1.00 15.53 58 VAL B CA 1
ATOM 1501 C C . VAL B 1 29 ? 41.084 46.932 34.949 1.00 14.55 58 VAL B C 1
ATOM 1502 O O . VAL B 1 29 ? 41.451 47.548 35.958 1.00 16.28 58 VAL B O 1
ATOM 1506 N N . LEU B 1 30 ? 40.488 45.721 34.996 1.00 16.25 59 LEU B N 1
ATOM 1507 C CA . LEU B 1 30 ? 40.146 45.050 36.241 1.00 15.53 59 LEU B CA 1
ATOM 1508 C C . LEU B 1 30 ? 41.269 44.152 36.755 1.00 16.02 59 LEU B C 1
ATOM 1509 O O . LEU B 1 30 ? 41.111 43.570 37.840 1.00 18.72 59 LEU B O 1
ATOM 1514 N N . LYS B 1 31 ? 42.375 44.080 36.033 1.00 16.47 60 LYS B N 1
ATOM 1515 C CA . LYS B 1 31 ? 43.487 43.177 36.367 1.00 18.79 60 LYS B CA 1
ATOM 1516 C C . LYS B 1 31 ? 44.175 43.645 37.655 1.00 16.85 60 LYS B C 1
ATOM 1517 O O . LYS B 1 31 ? 44.370 44.841 37.875 1.00 16.70 60 LYS B O 1
ATOM 1523 N N . SER B 1 32 ? 44.653 42.691 38.453 1.00 17.53 61 SER B N 1
ATOM 1524 C CA . SER B 1 32 ? 45.472 42.979 39.621 1.00 18.29 61 SER B CA 1
ATOM 1525 C C . SER B 1 32 ? 46.651 42.018 39.609 1.00 19.83 61 SER B C 1
ATOM 1526 O O . SER B 1 32 ? 46.594 40.954 38.937 1.00 22.03 61 SER B O 1
ATOM 1529 N N . GLU B 1 33 ? 47.695 42.387 40.367 1.00 20.97 62 GLU B N 1
ATOM 1530 C CA . GLU B 1 33 ? 48.918 41.593 40.485 1.00 22.37 62 GLU B CA 1
ATOM 1531 C C . GLU B 1 33 ? 49.469 41.772 41.894 1.00 22.28 62 GLU B C 1
ATOM 1532 O O . GLU B 1 33 ? 49.287 42.839 42.527 1.00 22.42 62 GLU B O 1
ATOM 1538 N N . ILE B 1 34 ? 50.141 40.741 42.387 1.00 23.53 63 ILE B N 1
ATOM 1539 C CA . ILE B 1 34 ? 50.804 40.808 43.667 1.00 23.25 63 ILE B CA 1
ATOM 1540 C C . ILE B 1 34 ? 52.219 41.350 43.449 1.00 25.07 63 ILE B C 1
ATOM 1541 O O . ILE B 1 34 ? 52.949 40.897 42.559 1.00 26.63 63 ILE B O 1
ATOM 1546 N N . VAL B 1 35 ? 52.610 42.310 44.289 1.00 25.11 64 VAL B N 1
ATOM 1547 C CA . VAL B 1 35 ? 53.902 42.952 44.180 1.00 25.52 64 VAL B CA 1
ATOM 1548 C C . VAL B 1 35 ? 54.498 43.070 45.580 1.00 23.88 64 VAL B C 1
ATOM 1549 O O . VAL B 1 35 ? 53.789 43.090 46.580 1.00 23.18 64 VAL B O 1
ATOM 1553 N N . PRO B 1 36 ? 55.830 43.191 45.680 1.00 27.73 65 PRO B N 1
ATOM 1554 C CA . PRO B 1 36 ? 56.484 43.362 46.977 1.00 28.90 65 PRO B CA 1
ATOM 1555 C C . PRO B 1 36 ? 56.277 44.779 47.518 1.00 29.30 65 PRO B C 1
ATOM 1556 O O . PRO B 1 36 ? 55.872 45.686 46.763 1.00 27.43 65 PRO B O 1
ATOM 1560 N N . ALA B 1 37 ? 56.548 44.954 48.816 1.00 27.90 66 ALA B N 1
ATOM 1561 C CA . ALA B 1 37 ? 56.352 46.235 49.522 1.00 28.53 66 ALA B CA 1
ATOM 1562 C C . ALA B 1 37 ? 57.189 47.356 48.904 1.00 28.99 66 ALA B C 1
ATOM 1563 O O . ALA B 1 37 ? 56.828 48.521 49.065 1.00 34.07 66 ALA B O 1
ATOM 1565 N N . LEU B 1 38 ? 58.276 47.016 48.197 1.00 27.93 67 LEU B N 1
ATOM 1566 C CA . LEU B 1 38 ? 59.129 48.032 47.582 1.00 32.25 67 LEU B CA 1
ATOM 1567 C C . LEU B 1 38 ? 58.614 48.450 46.194 1.00 31.41 67 LEU B C 1
ATOM 1568 O O . LEU B 1 38 ? 59.182 49.352 45.601 1.00 33.25 67 LEU B O 1
ATOM 1573 N N . SER B 1 39 ? 57.562 47.795 45.673 1.00 27.20 68 SER B N 1
ATOM 1574 C CA . SER B 1 39 ? 57.046 48.130 44.334 1.00 27.30 68 SER B CA 1
ATOM 1575 C C . SER B 1 39 ? 56.468 49.538 44.317 1.00 24.16 68 SER B C 1
ATOM 1576 O O . SER B 1 39 ? 55.698 49.930 45.211 1.00 26.87 68 SER B O 1
ATOM 1579 N N . PRO B 1 40 ? 56.806 50.330 43.277 1.00 24.64 69 PRO B N 1
ATOM 1580 C CA . PRO B 1 40 ? 56.195 51.646 43.094 1.00 26.18 69 PRO B CA 1
ATOM 1581 C C . PRO B 1 40 ? 54.708 51.550 42.742 1.00 23.44 69 PRO B C 1
ATOM 1582 O O . PRO B 1 40 ? 54.009 52.575 42.831 1.00 21.53 69 PRO B O 1
ATOM 1586 N N . TYR B 1 41 ? 54.240 50.328 42.406 1.00 22.54 70 TYR B N 1
ATOM 1587 C CA . TYR B 1 41 ? 52.850 50.146 41.952 1.00 20.98 70 TYR B CA 1
ATOM 1588 C C . TYR B 1 41 ? 51.955 49.542 43.029 1.00 21.20 70 TYR B C 1
ATOM 1589 O O . TYR B 1 41 ? 50.810 49.189 42.769 1.00 19.63 70 TYR B O 1
ATOM 1598 N N . LYS B 1 42 ? 52.469 49.424 44.255 1.00 22.18 71 LYS B N 1
ATOM 1599 C CA . LYS B 1 42 ? 51.681 48.875 45.333 1.00 20.11 71 LYS B CA 1
ATOM 1600 C C . LYS B 1 42 ? 50.460 49.755 45.620 1.00 18.67 71 LYS B C 1
ATOM 1601 O O . LYS B 1 42 ? 50.552 50.983 45.578 1.00 20.97 71 LYS B O 1
ATOM 1607 N N . ASP B 1 43 ? 49.305 49.110 45.882 1.00 16.93 72 ASP B N 1
ATOM 1608 C CA . ASP B 1 43 ? 48.071 49.823 46.217 1.00 19.27 72 ASP B CA 1
ATOM 1609 C C . ASP B 1 43 ? 47.559 49.456 47.611 1.00 21.24 72 ASP B C 1
ATOM 1610 O O . ASP B 1 43 ? 47.192 50.331 48.379 1.00 21.86 72 ASP B O 1
ATOM 1615 N N . ALA B 1 44 ? 47.457 48.167 47.923 1.00 23.03 73 ALA B N 1
ATOM 1616 C CA . ALA B 1 44 ? 46.947 47.770 49.219 1.00 23.63 73 ALA B CA 1
ATOM 1617 C C . ALA B 1 44 ? 47.758 46.586 49.726 1.00 23.18 73 ALA B C 1
ATOM 1618 O O . ALA B 1 44 ? 48.106 45.686 48.963 1.00 21.48 73 ALA B O 1
ATOM 1620 N N . PRO B 1 45 ? 48.065 46.533 51.042 1.00 23.48 74 PRO B N 1
ATOM 1621 C CA . PRO B 1 45 ? 48.779 45.383 51.589 1.00 23.90 74 PRO B CA 1
ATOM 1622 C C . PRO B 1 45 ? 47.866 44.152 51.614 1.00 23.30 74 PRO B C 1
ATOM 1623 O O . PRO B 1 45 ? 46.670 44.286 51.888 1.00 25.04 74 PRO B O 1
ATOM 1627 N N . LEU B 1 46 ? 48.435 42.970 51.327 1.00 23.05 75 LEU B N 1
ATOM 1628 C CA . LEU B 1 46 ? 47.630 41.729 51.389 1.00 26.66 75 LEU B CA 1
ATOM 1629 C C . LEU B 1 46 ? 47.139 41.471 52.817 1.00 28.56 75 LEU B C 1
ATOM 1630 O O . LEU B 1 46 ? 46.012 40.986 53.025 1.00 29.11 75 LEU B O 1
ATOM 1635 N N . ASP B 1 47 ? 47.981 41.814 53.795 1.00 27.00 76 ASP B N 1
ATOM 1636 C CA . ASP B 1 47 ? 47.652 41.708 55.208 1.00 31.15 76 ASP B CA 1
ATOM 1637 C C . ASP B 1 47 ? 47.640 43.109 55.818 1.00 25.90 76 ASP B C 1
ATOM 1638 O O . ASP B 1 47 ? 48.660 43.794 55.841 1.00 27.70 76 ASP B O 1
ATOM 1643 N N . PRO B 1 48 ? 46.470 43.576 56.302 1.00 28.27 77 PRO B N 1
ATOM 1644 C CA . PRO B 1 48 ? 46.346 44.923 56.866 1.00 30.51 77 PRO B CA 1
ATOM 1645 C C . PRO B 1 48 ? 47.150 45.181 58.151 1.00 34.59 77 PRO B C 1
ATOM 1646 O O . PRO B 1 48 ? 47.171 46.297 58.623 1.00 35.66 77 PRO B O 1
ATOM 1650 N N . ASP B 1 49 ? 47.780 44.144 58.706 1.00 34.38 78 ASP B N 1
ATOM 1651 C CA . ASP B 1 49 ? 48.625 44.310 59.882 1.00 33.20 78 ASP B CA 1
ATOM 1652 C C . ASP B 1 49 ? 50.110 44.203 59.506 1.00 35.85 78 ASP B C 1
ATOM 1653 O O . ASP B 1 49 ? 50.981 44.358 60.364 1.00 38.12 78 ASP B O 1
ATOM 1658 N N . ASN B 1 50 ? 50.400 43.919 58.234 1.00 29.55 79 ASN B N 1
ATOM 1659 C CA . ASN B 1 50 ? 51.770 43.640 57.834 1.00 31.36 79 ASN B CA 1
ATOM 1660 C C . ASN B 1 50 ? 52.113 44.333 56.521 1.00 32.41 79 ASN B C 1
ATOM 1661 O O . ASN B 1 50 ? 52.201 43.696 55.463 1.00 31.49 79 ASN B O 1
ATOM 1666 N N . PRO B 1 51 ? 52.350 45.662 56.567 1.00 33.83 80 PRO B N 1
ATOM 1667 C CA . PRO B 1 51 ? 52.768 46.414 55.379 1.00 30.87 80 PRO B CA 1
ATOM 1668 C C . PRO B 1 51 ? 54.146 46.015 54.818 1.00 29.04 80 PRO B C 1
ATOM 1669 O O . PRO B 1 51 ? 54.503 46.416 53.706 1.00 27.58 80 PRO B O 1
ATOM 1673 N N . SER B 1 52 ? 54.927 45.223 55.564 1.00 31.84 81 SER B N 1
ATOM 1674 C CA . SER B 1 52 ? 56.275 44.803 55.072 1.00 31.39 81 SER B CA 1
ATOM 1675 C C . SER B 1 52 ? 56.125 43.608 54.115 1.00 32.24 81 SER B C 1
ATOM 1676 O O . SER B 1 52 ? 57.041 43.310 53.346 1.00 30.40 81 SER B O 1
ATOM 1679 N N . GLY B 1 53 ? 54.976 42.919 54.209 1.00 30.46 82 GLY B N 1
ATOM 1680 C CA . GLY B 1 53 ? 54.626 41.795 53.331 1.00 30.91 82 GLY B CA 1
ATOM 1681 C C . GLY B 1 53 ? 54.263 42.250 51.924 1.00 26.85 82 GLY B C 1
ATOM 1682 O O . GLY B 1 53 ? 54.461 43.393 51.551 1.00 28.61 82 GLY B O 1
ATOM 1683 N N . ASN B 1 54 ? 53.735 41.328 51.118 1.00 27.03 83 ASN B N 1
ATOM 1684 C CA . ASN B 1 54 ? 53.338 41.649 49.731 1.00 26.02 83 ASN B CA 1
ATOM 1685 C C . ASN B 1 54 ? 52.076 42.520 49.692 1.00 24.38 83 ASN B C 1
ATOM 1686 O O . ASN B 1 54 ? 51.289 42.606 50.640 1.00 23.39 83 ASN B O 1
ATOM 1691 N N . TRP B 1 55 ? 51.885 43.154 48.529 1.00 23.43 84 TRP B N 1
ATOM 1692 C CA . TRP B 1 55 ? 50.808 44.074 48.299 1.00 22.17 84 TRP B CA 1
ATOM 1693 C C . TRP B 1 55 ? 50.079 43.658 47.026 1.00 21.26 84 TRP B C 1
ATOM 1694 O O . TRP B 1 55 ? 50.636 43.020 46.156 1.00 22.10 84 TRP B O 1
ATOM 1705 N N . ARG B 1 56 ? 48.829 44.088 46.924 1.00 18.93 85 ARG B N 1
ATOM 1706 C CA . ARG B 1 56 ? 48.118 44.006 45.648 1.00 18.32 85 ARG B CA 1
ATOM 1707 C C . ARG B 1 56 ? 48.266 45.354 44.917 1.00 19.08 85 ARG B C 1
ATOM 1708 O O . ARG B 1 56 ? 48.256 46.410 45.551 1.00 19.35 85 ARG B O 1
ATOM 1716 N N . SER B 1 57 ? 48.396 45.267 43.588 1.00 17.06 86 SER B N 1
ATOM 1717 C CA . SER B 1 57 ? 48.493 46.365 42.671 1.00 17.95 86 SER B CA 1
ATOM 1718 C C . SER B 1 57 ? 47.349 46.239 41.679 1.00 16.64 86 SER B C 1
ATOM 1719 O O . SER B 1 57 ? 47.175 45.180 41.044 1.00 18.17 86 SER B O 1
ATOM 1722 N N . PHE B 1 58 ? 46.584 47.331 41.535 1.00 14.65 87 PHE B N 1
ATOM 1723 C CA . PHE B 1 58 ? 45.448 47.338 40.606 1.00 16.06 87 PHE B CA 1
ATOM 1724 C C . PHE B 1 58 ? 45.776 48.147 39.351 1.00 16.50 87 PHE B C 1
ATOM 1725 O O . PHE B 1 58 ? 46.077 49.322 39.441 1.00 16.00 87 PHE B O 1
ATOM 1733 N N . TYR B 1 59 ? 45.665 47.500 38.200 1.00 15.11 88 TYR B N 1
ATOM 1734 C CA . TYR B 1 59 ? 45.869 48.196 36.940 1.00 16.15 88 TYR B CA 1
ATOM 1735 C C . TYR B 1 59 ? 44.820 49.304 36.757 1.00 15.00 88 TYR B C 1
ATOM 1736 O O . TYR B 1 59 ? 45.027 50.195 35.937 1.00 14.35 88 TYR B O 1
ATOM 1745 N N . PHE B 1 60 ? 43.687 49.187 37.444 1.00 13.19 89 PHE B N 1
ATOM 1746 C CA . PHE B 1 60 ? 42.664 50.236 37.403 1.00 13.57 89 PHE B CA 1
ATOM 1747 C C . PHE B 1 60 ? 43.331 51.606 37.590 1.00 15.36 89 PHE B C 1
ATOM 1748 O O . PHE B 1 60 ? 43.011 52.591 36.903 1.00 15.33 89 PHE B O 1
ATOM 1756 N N . VAL B 1 61 ? 44.230 51.684 38.570 1.00 13.95 90 VAL B N 1
ATOM 1757 C CA . VAL B 1 61 ? 44.899 52.960 38.885 1.00 14.72 90 VAL B CA 1
ATOM 1758 C C . VAL B 1 61 ? 45.713 53.455 37.695 1.00 15.02 90 VAL B C 1
ATOM 1759 O O . VAL B 1 61 ? 45.664 54.642 37.342 1.00 14.67 90 VAL B O 1
ATOM 1763 N N . ASP B 1 62 ? 46.493 52.561 37.085 1.00 16.14 91 ASP B N 1
ATOM 1764 C CA . ASP B 1 62 ? 47.318 52.904 35.960 1.00 15.71 91 ASP B CA 1
ATOM 1765 C C . ASP B 1 62 ? 46.462 53.424 34.805 1.00 13.73 91 ASP B C 1
ATOM 1766 O O . ASP B 1 62 ? 46.755 54.476 34.236 1.00 15.34 91 ASP B O 1
ATOM 1771 N N . TYR B 1 63 ? 45.394 52.712 34.484 1.00 13.33 92 TYR B N 1
ATOM 1772 C CA . TYR B 1 63 ? 44.572 53.153 33.344 1.00 14.44 92 TYR B CA 1
ATOM 1773 C C . TYR B 1 63 ? 43.845 54.460 33.686 1.00 15.47 92 TYR B C 1
ATOM 1774 O O . TYR B 1 63 ? 43.742 55.355 32.817 1.00 15.62 92 TYR B O 1
ATOM 1783 N N . TYR B 1 64 ? 43.283 54.560 34.894 1.00 13.55 93 TYR B N 1
ATOM 1784 C CA . TYR B 1 64 ? 42.521 55.739 35.308 1.00 13.34 93 TYR B CA 1
ATOM 1785 C C . TYR B 1 64 ? 43.378 57.006 35.195 1.00 16.57 93 TYR B C 1
ATOM 1786 O O . TYR B 1 64 ? 42.917 57.995 34.626 1.00 14.25 93 TYR B O 1
ATOM 1795 N N . PHE B 1 65 ? 44.604 56.977 35.722 1.00 14.68 94 PHE B N 1
ATOM 1796 C CA . PHE B 1 65 ? 45.442 58.152 35.737 1.00 14.74 94 PHE B CA 1
ATOM 1797 C C . PHE B 1 65 ? 46.273 58.328 34.452 1.00 16.11 94 PHE B C 1
ATOM 1798 O O . PHE B 1 65 ? 46.816 59.443 34.234 1.00 17.29 94 PHE B O 1
ATOM 1806 N N . SER B 1 66 ? 46.391 57.306 33.598 1.00 15.19 95 SER B N 1
ATOM 1807 C CA . SER B 1 66 ? 47.236 57.421 32.410 1.00 16.20 95 SER B CA 1
ATOM 1808 C C . SER B 1 66 ? 46.451 57.771 31.155 1.00 16.83 95 SER B C 1
ATOM 1809 O O . SER B 1 66 ? 47.055 58.186 30.205 1.00 17.60 95 SER B O 1
ATOM 1812 N N . CYS B 1 67 ? 45.132 57.563 31.159 1.00 16.05 96 CYS B N 1
ATOM 1813 C CA . CYS B 1 67 ? 44.369 57.534 29.922 1.00 14.86 96 CYS B CA 1
ATOM 1814 C C . CYS B 1 67 ? 43.243 58.550 29.979 1.00 15.93 96 CYS B C 1
ATOM 1815 O O . CYS B 1 67 ? 42.460 58.527 30.923 1.00 15.99 96 CYS B O 1
ATOM 1818 N N . PRO B 1 68 ? 43.066 59.423 28.939 1.00 16.87 97 PRO B N 1
ATOM 1819 C CA . PRO B 1 68 ? 43.863 59.438 27.714 1.00 19.94 97 PRO B CA 1
ATOM 1820 C C . PRO B 1 68 ? 45.209 60.155 27.803 1.00 19.11 97 PRO B C 1
ATOM 1821 O O . PRO B 1 68 ? 46.026 60.005 26.924 1.00 22.04 97 PRO B O 1
ATOM 1825 N N . THR B 1 69 ? 45.413 60.864 28.893 1.00 17.83 98 THR B N 1
ATOM 1826 C CA . THR B 1 69 ? 46.643 61.590 29.186 1.00 17.02 98 THR B CA 1
ATOM 1827 C C . THR B 1 69 ? 47.007 61.342 30.644 1.00 19.57 98 THR B C 1
ATOM 1828 O O . THR B 1 69 ? 46.127 61.052 31.418 1.00 18.15 98 THR B O 1
ATOM 1832 N N . ARG B 1 70 ? 48.297 61.428 30.963 1.00 19.60 99 ARG B N 1
ATOM 1833 C CA . ARG B 1 70 ? 48.803 61.132 32.298 1.00 18.43 99 ARG B CA 1
ATOM 1834 C C . ARG B 1 70 ? 48.588 62.344 33.210 1.00 21.41 99 ARG B C 1
ATOM 1835 O O . ARG B 1 70 ? 48.965 63.509 32.874 1.00 23.35 99 ARG B O 1
ATOM 1843 N N . VAL B 1 71 ? 47.966 62.068 34.351 1.00 18.60 100 VAL B N 1
ATOM 1844 C CA . VAL B 1 71 ? 47.654 63.020 35.418 1.00 18.30 100 VAL B CA 1
ATOM 1845 C C . VAL B 1 71 ? 48.230 62.431 36.707 1.00 19.55 100 VAL B C 1
ATOM 1846 O O . VAL B 1 71 ? 48.104 61.226 36.956 1.00 19.19 100 VAL B O 1
ATOM 1850 N N . ALA B 1 72 ? 48.884 63.256 37.522 1.00 19.56 101 ALA B N 1
ATOM 1851 C CA . ALA B 1 72 ? 49.389 62.814 38.817 1.00 19.16 101 ALA B CA 1
ATOM 1852 C C . ALA B 1 72 ? 48.241 62.470 39.761 1.00 17.26 101 ALA B C 1
ATOM 1853 O O . ALA B 1 72 ? 47.310 63.243 39.944 1.00 20.50 101 ALA B O 1
ATOM 1855 N N . PRO B 1 73 ? 48.292 61.306 40.441 1.00 18.72 102 PRO B N 1
ATOM 1856 C CA . PRO B 1 73 ? 47.329 61.031 41.500 1.00 17.16 102 PRO B CA 1
ATOM 1857 C C . PRO B 1 73 ? 47.611 61.922 42.723 1.00 20.75 102 PRO B C 1
ATOM 1858 O O . PRO B 1 73 ? 48.628 62.658 42.745 1.00 22.22 102 PRO B O 1
ATOM 1862 N N . SER B 1 74 ? 46.706 61.864 43.687 1.00 19.99 103 SER B N 1
ATOM 1863 C CA . SER B 1 74 ? 46.864 62.518 44.989 1.00 22.61 103 SER B CA 1
ATOM 1864 C C . SER B 1 74 ? 48.013 61.842 45.731 1.00 20.42 103 SER B C 1
ATOM 1865 O O . SER B 1 74 ? 48.426 60.742 45.394 1.00 19.71 103 SER B O 1
ATOM 1868 N N . PRO B 1 75 ? 48.592 62.483 46.755 1.00 23.26 104 PRO B N 1
ATOM 1869 C CA . PRO B 1 75 ? 49.724 61.883 47.452 1.00 27.43 104 PRO B CA 1
ATOM 1870 C C . PRO B 1 75 ? 49.430 60.516 48.100 1.00 31.31 104 PRO B C 1
ATOM 1871 O O . PRO B 1 75 ? 50.369 59.779 48.447 1.00 41.54 104 PRO B O 1
ATOM 1875 N N . LYS B 1 76 ? 48.154 60.188 48.313 1.00 29.09 105 LYS B N 1
ATOM 1876 C CA . LYS B 1 76 ? 47.764 58.902 48.935 1.00 33.21 105 LYS B CA 1
ATOM 1877 C C . LYS B 1 76 ? 47.824 57.722 47.954 1.00 26.98 105 LYS B C 1
ATOM 1878 O O . LYS B 1 76 ? 47.684 56.565 48.326 1.00 29.27 105 LYS B O 1
ATOM 1884 N N . GLN B 1 77 ? 47.920 58.000 46.664 1.00 21.14 106 GLN B N 1
ATOM 1885 C CA . GLN B 1 77 ? 47.915 56.912 45.680 1.00 18.31 106 GLN B CA 1
ATOM 1886 C C . GLN B 1 77 ? 49.168 57.050 44.846 1.00 18.48 106 GLN B C 1
ATOM 1887 O O . GLN B 1 77 ? 49.423 58.129 44.281 1.00 18.55 106 GLN B O 1
ATOM 1893 N N . ARG B 1 78 ? 49.917 55.974 44.783 1.00 18.19 107 ARG B N 1
ATOM 1894 C CA . ARG B 1 78 ? 51.130 55.868 43.997 1.00 15.95 107 ARG B CA 1
ATOM 1895 C C . ARG B 1 78 ? 52.098 57.013 44.317 1.00 18.99 107 ARG B C 1
ATOM 1896 O O . ARG B 1 78 ? 52.753 57.504 43.467 1.00 19.44 107 ARG B O 1
ATOM 1904 N N . GLY B 1 79 ? 52.139 57.438 45.569 1.00 18.84 108 GLY B N 1
ATOM 1905 C CA . GLY B 1 79 ? 53.070 58.483 46.001 1.00 20.20 108 GLY B CA 1
ATOM 1906 C C . GLY B 1 79 ? 52.828 59.829 45.329 1.00 22.12 108 GLY B C 1
ATOM 1907 O O . GLY B 1 79 ? 53.698 60.710 45.334 1.00 22.26 108 GLY B O 1
ATOM 1908 N N . GLY B 1 80 ? 51.648 60.002 44.741 1.00 18.72 109 GLY B N 1
ATOM 1909 C CA . GLY B 1 80 ? 51.273 61.290 44.098 1.00 18.99 109 GLY B CA 1
ATOM 1910 C C . GLY B 1 80 ? 52.078 61.580 42.852 1.00 19.86 109 GLY B C 1
ATOM 1911 O O . GLY B 1 80 ? 52.080 62.738 42.418 1.00 21.89 109 GLY B O 1
ATOM 1912 N N . SER B 1 81 ? 52.693 60.551 42.238 1.00 19.47 110 SER B N 1
ATOM 1913 C CA . SER B 1 81 ? 53.641 60.772 41.151 1.00 21.05 110 SER B CA 1
ATOM 1914 C C . SER B 1 81 ? 53.293 59.975 39.895 1.00 19.60 110 SER B C 1
ATOM 1915 O O . SER B 1 81 ? 53.035 58.763 39.956 1.00 21.00 110 SER B O 1
ATOM 1918 N N . VAL B 1 82 ? 53.348 60.654 38.738 1.00 19.18 111 VAL B N 1
ATOM 1919 C CA . VAL B 1 82 ? 53.162 59.967 37.445 1.00 19.10 111 VAL B CA 1
ATOM 1920 C C . VAL B 1 82 ? 54.276 58.937 37.214 1.00 20.43 111 VAL B C 1
ATOM 1921 O O . VAL B 1 82 ? 54.104 58.043 36.366 1.00 21.33 111 VAL B O 1
ATOM 1925 N N . ALA B 1 83 ? 55.417 59.082 37.903 1.00 20.20 112 ALA B N 1
ATOM 1926 C CA . ALA B 1 83 ? 56.521 58.129 37.750 1.00 24.03 112 ALA B CA 1
ATOM 1927 C C . ALA B 1 83 ? 56.142 56.748 38.308 1.00 22.54 112 ALA B C 1
ATOM 1928 O O . ALA B 1 83 ? 56.766 55.762 38.003 1.00 24.08 112 ALA B O 1
ATOM 1930 N N . ASN B 1 84 ? 55.101 56.693 39.131 1.00 20.17 113 ASN B N 1
ATOM 1931 C CA . ASN B 1 84 ? 54.661 55.450 39.770 1.00 19.39 113 ASN B CA 1
ATOM 1932 C C . ASN B 1 84 ? 53.389 54.923 39.102 1.00 18.99 113 ASN B C 1
ATOM 1933 O O . ASN B 1 84 ? 52.660 54.130 39.678 1.00 19.74 113 ASN B O 1
ATOM 1938 N N . LEU B 1 85 ? 53.141 55.359 37.867 1.00 19.03 114 LEU B N 1
ATOM 1939 C CA . LEU B 1 85 ? 52.158 54.741 36.958 1.00 19.21 114 LEU B CA 1
ATOM 1940 C C . LEU B 1 85 ? 52.900 53.883 35.920 1.00 20.19 114 LEU B C 1
ATOM 1941 O O . LEU B 1 85 ? 53.975 54.246 35.389 1.00 21.96 114 LEU B O 1
ATOM 1946 N N . ARG B 1 86 ? 52.335 52.713 35.629 1.00 19.90 115 ARG B N 1
ATOM 1947 C CA . ARG B 1 86 ? 52.994 51.759 34.784 1.00 20.31 115 ARG B CA 1
ATOM 1948 C C . ARG B 1 86 ? 53.211 52.337 33.388 1.00 23.00 115 ARG B C 1
ATOM 1949 O O . ARG B 1 86 ? 52.308 52.906 32.788 1.00 20.73 115 ARG B O 1
ATOM 1957 N N . PRO B 1 87 ? 54.436 52.196 32.825 1.00 25.99 116 PRO B N 1
ATOM 1958 C CA . PRO B 1 87 ? 54.739 52.701 31.491 1.00 26.30 116 PRO B CA 1
ATOM 1959 C C . PRO B 1 87 ? 54.231 51.690 30.462 1.00 27.83 116 PRO B C 1
ATOM 1960 O O . PRO B 1 87 ? 53.992 50.554 30.784 1.00 28.63 116 PRO B O 1
ATOM 1964 N N . GLY B 1 88 ? 54.024 52.109 29.218 1.00 26.64 117 GLY B N 1
ATOM 1965 C CA . GLY B 1 88 ? 53.774 51.112 28.192 1.00 35.54 117 GLY B CA 1
ATOM 1966 C C . GLY B 1 88 ? 52.376 50.498 28.225 1.00 35.53 117 GLY B C 1
ATOM 1967 O O . GLY B 1 88 ? 52.167 49.436 27.676 1.00 36.46 117 GLY B O 1
ATOM 1968 N N . LEU B 1 89 ? 51.434 51.123 28.929 1.00 32.47 118 LEU B N 1
ATOM 1969 C CA . LEU B 1 89 ? 50.036 50.818 28.684 1.00 31.41 118 LEU B CA 1
ATOM 1970 C C . LEU B 1 89 ? 49.610 51.528 27.406 1.00 25.86 118 LEU B C 1
ATOM 1971 O O . LEU B 1 89 ? 50.014 52.640 27.140 1.00 31.04 118 LEU B O 1
ATOM 1976 N N . THR B 1 90 ? 48.739 50.873 26.648 1.00 22.09 119 THR B N 1
ATOM 1977 C CA . THR B 1 90 ? 48.097 51.494 25.524 1.00 20.58 119 THR B CA 1
ATOM 1978 C C . THR B 1 90 ? 46.659 51.864 25.902 1.00 20.07 119 THR B C 1
ATOM 1979 O O . THR B 1 90 ? 45.913 50.988 26.457 1.00 20.09 119 THR B O 1
ATOM 1983 N N . CYS B 1 91 ? 46.266 53.119 25.623 1.00 17.27 120 CYS B N 1
ATOM 1984 C CA . CYS B 1 91 ? 44.969 53.669 26.021 1.00 19.83 120 CYS B CA 1
ATOM 1985 C C . CYS B 1 91 ? 43.895 53.445 24.937 1.00 18.19 120 CYS B C 1
ATOM 1986 O O . CYS B 1 91 ? 42.687 53.479 25.200 1.00 18.23 120 CYS B O 1
ATOM 1989 N N . SER B 1 92 ? 44.322 53.305 23.699 1.00 17.59 121 SER B N 1
ATOM 1990 C CA . SER B 1 92 ? 43.427 53.256 22.579 1.00 17.51 121 SER B CA 1
ATOM 1991 C C . SER B 1 92 ? 44.131 52.610 21.392 1.00 19.77 121 SER B C 1
ATOM 1992 O O . SER B 1 92 ? 45.376 52.583 21.296 1.00 21.47 121 SER B O 1
ATOM 1995 N N . GLY B 1 93 ? 43.315 52.182 20.426 1.00 19.68 122 GLY B N 1
ATOM 1996 C CA . GLY B 1 93 ? 43.845 51.537 19.258 1.00 20.69 122 GLY B CA 1
ATOM 1997 C C . GLY B 1 93 ? 42.756 50.930 18.397 1.00 21.07 122 GLY B C 1
ATOM 1998 O O . GLY B 1 93 ? 41.578 51.298 18.529 1.00 19.08 122 GLY B O 1
ATOM 1999 N N . THR B 1 94 ? 43.180 50.068 17.476 1.00 22.31 123 THR B N 1
ATOM 2000 C CA . THR B 1 94 ? 42.271 49.399 16.577 1.00 21.69 123 THR B CA 1
ATOM 2001 C C . THR B 1 94 ? 42.681 47.942 16.479 1.00 22.48 123 THR B C 1
ATOM 2002 O O . THR B 1 94 ? 43.856 47.637 16.241 1.00 27.96 123 THR B O 1
ATOM 2006 N N . GLU B 1 95 ? 41.731 47.045 16.762 1.00 23.08 124 GLU B N 1
ATOM 2007 C CA . GLU B 1 95 ? 41.981 45.617 16.596 1.00 22.79 124 GLU B CA 1
ATOM 2008 C C . GLU B 1 95 ? 41.168 45.139 15.390 1.00 25.57 124 GLU B C 1
ATOM 2009 O O . GLU B 1 95 ? 40.024 45.511 15.215 1.00 27.63 124 GLU B O 1
ATOM 2015 N N . THR B 1 96 ? 41.723 44.249 14.589 1.00 24.98 125 THR B N 1
ATOM 2016 C CA . THR B 1 96 ? 40.925 43.651 13.497 1.00 26.54 125 THR B CA 1
ATOM 2017 C C . THR B 1 96 ? 40.623 42.190 13.831 1.00 26.45 125 THR B C 1
ATOM 2018 O O . THR B 1 96 ? 41.532 41.405 14.026 1.00 28.79 125 THR B O 1
ATOM 2022 N N . ILE B 1 97 ? 39.331 41.877 13.887 1.00 26.63 126 ILE B N 1
ATOM 2023 C CA . ILE B 1 97 ? 38.746 40.603 14.294 1.00 25.65 126 ILE B CA 1
ATOM 2024 C C . ILE B 1 97 ? 37.990 40.052 13.083 1.00 30.21 126 ILE B C 1
ATOM 2025 O O . ILE B 1 97 ? 36.995 40.635 12.647 1.00 30.25 126 ILE B O 1
ATOM 2030 N N . PHE B 1 98 ? 38.523 38.984 12.502 1.00 33.26 127 PHE B N 1
ATOM 2031 C CA . PHE B 1 98 ? 37.938 38.351 11.288 1.00 38.07 127 PHE B CA 1
ATOM 2032 C C . PHE B 1 98 ? 37.579 39.418 10.246 1.00 32.86 127 PHE B C 1
ATOM 2033 O O . PHE B 1 98 ? 36.462 39.425 9.700 1.00 37.85 127 PHE B O 1
ATOM 2041 N N . GLY B 1 99 ? 38.536 40.310 9.985 1.00 29.59 128 GLY B N 1
ATOM 2042 C CA . GLY B 1 99 ? 38.446 41.309 8.957 1.00 31.37 128 GLY B CA 1
ATOM 2043 C C . GLY B 1 99 ? 37.607 42.501 9.352 1.00 31.05 128 GLY B C 1
ATOM 2044 O O . GLY B 1 99 ? 37.384 43.354 8.516 1.00 30.20 128 GLY B O 1
ATOM 2045 N N . ILE B 1 100 ? 37.188 42.572 10.628 1.00 27.37 129 ILE B N 1
ATOM 2046 C CA . ILE B 1 100 ? 36.363 43.668 11.104 1.00 23.61 129 ILE B CA 1
ATOM 2047 C C . ILE B 1 100 ? 37.205 44.540 12.025 1.00 21.34 129 ILE B C 1
ATOM 2048 O O . ILE B 1 100 ? 37.604 44.107 13.098 1.00 23.63 129 ILE B O 1
ATOM 2053 N N . PRO B 1 101 ? 37.512 45.784 11.618 1.00 22.45 130 PRO B N 1
ATOM 2054 C CA . PRO B 1 101 ? 38.232 46.707 12.487 1.00 21.49 130 PRO B CA 1
ATOM 2055 C C . PRO B 1 101 ? 37.341 47.119 13.666 1.00 20.70 130 PRO B C 1
ATOM 2056 O O . PRO B 1 101 ? 36.217 47.541 13.464 1.00 22.74 130 PRO B O 1
ATOM 2060 N N . VAL B 1 102 ? 37.918 47.085 14.876 1.00 19.50 131 VAL B N 1
ATOM 2061 C CA . VAL B 1 102 ? 37.274 47.524 16.055 1.00 18.90 131 VAL B CA 1
ATOM 2062 C C . VAL B 1 102 ? 38.137 48.603 16.706 1.00 17.67 131 VAL B C 1
ATOM 2063 O O . VAL B 1 102 ? 39.209 48.299 17.250 1.00 19.60 131 VAL B O 1
ATOM 2067 N N . ALA B 1 103 ? 37.653 49.854 16.692 1.00 17.44 132 ALA B N 1
ATOM 2068 C CA . ALA B 1 103 ? 38.283 50.947 17.448 1.00 16.95 132 ALA B CA 1
ATOM 2069 C C . ALA B 1 103 ? 37.962 50.727 18.916 1.00 16.85 132 ALA B C 1
ATOM 2070 O O . ALA B 1 103 ? 36.844 50.322 19.265 1.00 16.51 132 ALA B O 1
ATOM 2072 N N . TRP B 1 104 ? 38.938 50.974 19.787 1.00 17.26 133 TRP B N 1
ATOM 2073 C CA . TRP B 1 104 ? 38.731 50.765 21.214 1.00 17.44 133 TRP B CA 1
ATOM 2074 C C . TRP B 1 104 ? 39.463 51.850 21.990 1.00 17.48 133 TRP B C 1
ATOM 2075 O O . TRP B 1 104 ? 40.467 52.388 21.535 1.00 16.43 133 TRP B O 1
ATOM 2086 N N . ASP B 1 105 ? 38.879 52.204 23.135 1.00 15.02 134 ASP B N 1
ATOM 2087 C CA . ASP B 1 105 ? 39.435 53.275 23.956 1.00 16.45 134 ASP B CA 1
ATOM 2088 C C . ASP B 1 105 ? 39.110 53.002 25.423 1.00 15.69 134 ASP B C 1
ATOM 2089 O O . ASP B 1 105 ? 37.952 52.721 25.771 1.00 15.01 134 ASP B O 1
ATOM 2094 N N . ILE B 1 106 ? 40.135 53.124 26.263 1.00 15.32 135 ILE B N 1
ATOM 2095 C CA . ILE B 1 106 ? 40.040 53.109 27.716 1.00 12.98 135 ILE B CA 1
ATOM 2096 C C . ILE B 1 106 ? 40.363 54.504 28.221 1.00 13.81 135 ILE B C 1
ATOM 2097 O O . ILE B 1 106 ? 41.398 55.076 27.817 1.00 15.70 135 ILE B O 1
ATOM 2102 N N . ARG B 1 107 ? 39.516 55.049 29.086 1.00 13.98 136 ARG B N 1
ATOM 2103 C CA . ARG B 1 107 ? 39.885 56.325 29.734 1.00 15.19 136 ARG B CA 1
ATOM 2104 C C . ARG B 1 107 ? 39.260 56.504 31.109 1.00 14.31 136 ARG B C 1
ATOM 2105 O O . ARG B 1 107 ? 38.158 56.015 31.397 1.00 14.44 136 ARG B O 1
ATOM 2113 N N . GLY B 1 108 ? 40.015 57.174 31.997 1.00 13.71 137 GLY B N 1
ATOM 2114 C CA . GLY B 1 108 ? 39.454 57.639 33.193 1.00 14.53 137 GLY B CA 1
ATOM 2115 C C . GLY B 1 108 ? 38.506 58.799 32.946 1.00 15.24 137 GLY B C 1
ATOM 2116 O O . GLY B 1 108 ? 38.709 59.599 32.049 1.00 18.78 137 GLY B O 1
ATOM 2117 N N . GLU B 1 109 ? 37.455 58.863 33.733 1.00 13.79 138 GLU B N 1
ATOM 2118 C CA . GLU B 1 109 ? 36.592 60.019 33.717 1.00 16.52 138 GLU B CA 1
ATOM 2119 C C . GLU B 1 109 ? 37.075 61.096 34.690 1.00 16.58 138 GLU B C 1
ATOM 2120 O O . GLU B 1 109 ? 37.967 60.875 35.544 1.00 17.12 138 GLU B O 1
ATOM 2126 N N . ASN B 1 110 ? 36.529 62.315 34.532 1.00 16.07 139 ASN B N 1
ATOM 2127 C CA . ASN B 1 110 ? 37.104 63.412 35.261 1.00 18.44 139 ASN B CA 1
ATOM 2128 C C . ASN B 1 110 ? 36.032 64.189 36.031 1.00 19.10 139 ASN B C 1
ATOM 2129 O O . ASN B 1 110 ? 34.837 63.936 35.893 1.00 19.21 139 ASN B O 1
ATOM 2134 N N . GLY B 1 111 ? 36.517 65.076 36.912 1.00 19.22 140 GLY B N 1
ATOM 2135 C CA . GLY B 1 111 ? 35.663 65.809 37.792 1.00 20.32 140 GLY B CA 1
ATOM 2136 C C . GLY B 1 111 ? 35.080 64.943 38.882 1.00 23.19 140 GLY B C 1
ATOM 2137 O O . GLY B 1 111 ? 35.376 63.753 39.012 1.00 21.47 140 GLY B O 1
ATOM 2138 N N . ILE B 1 112 ? 34.195 65.543 39.669 1.00 24.30 141 ILE B N 1
ATOM 2139 C CA . ILE B 1 112 ? 33.656 64.869 40.828 1.00 30.44 141 ILE B CA 1
ATOM 2140 C C . ILE B 1 112 ? 32.827 63.652 40.382 1.00 26.55 141 ILE B C 1
ATOM 2141 O O . ILE B 1 112 ? 32.954 62.563 40.991 1.00 32.29 141 ILE B O 1
ATOM 2146 N N . LEU B 1 113 ? 32.089 63.798 39.282 1.00 28.22 142 LEU B N 1
ATOM 2147 C CA . LEU B 1 113 ? 31.252 62.733 38.719 1.00 30.27 142 LEU B CA 1
ATOM 2148 C C . LEU B 1 113 ? 32.118 61.542 38.249 1.00 26.41 142 LEU B C 1
ATOM 2149 O O . LEU B 1 113 ? 31.724 60.360 38.320 1.00 27.97 142 LEU B O 1
ATOM 2154 N N . GLY B 1 114 ? 33.311 61.856 37.756 1.00 23.85 143 GLY B N 1
ATOM 2155 C CA . GLY B 1 114 ? 34.183 60.882 37.133 1.00 21.98 143 GLY B CA 1
ATOM 2156 C C . GLY B 1 114 ? 35.151 60.197 38.094 1.00 19.85 143 GLY B C 1
ATOM 2157 O O . GLY B 1 114 ? 35.915 59.342 37.675 1.00 19.94 143 GLY B O 1
ATOM 2158 N N . GLU B 1 115 ? 35.189 60.586 39.363 1.00 21.23 144 GLU B N 1
ATOM 2159 C CA . GLU B 1 115 ? 36.110 60.069 40.319 1.00 22.94 144 GLU B CA 1
ATOM 2160 C C . GLU B 1 115 ? 35.991 58.550 40.443 1.00 19.74 144 GLU B C 1
ATOM 2161 O O . GLU B 1 115 ? 34.890 58.028 40.776 1.00 21.48 144 GLU B O 1
ATOM 2167 N N . GLY B 1 116 ? 37.102 57.838 40.205 1.00 19.84 145 GLY B N 1
ATOM 2168 C CA . GLY B 1 116 ? 37.152 56.383 40.313 1.00 20.05 145 GLY B CA 1
ATOM 2169 C C . GLY B 1 116 ? 36.302 55.632 39.289 1.00 17.81 145 GLY B C 1
ATOM 2170 O O . GLY B 1 116 ? 35.830 54.499 39.561 1.00 17.68 145 GLY B O 1
ATOM 2171 N N . VAL B 1 117 ? 36.128 56.237 38.112 1.00 15.18 146 VAL B N 1
ATOM 2172 C CA . VAL B 1 117 ? 35.409 55.625 37.019 1.00 16.00 146 VAL B CA 1
ATOM 2173 C C . VAL B 1 117 ? 36.314 55.541 35.788 1.00 14.59 146 VAL B C 1
ATOM 2174 O O . VAL B 1 117 ? 36.942 56.540 35.348 1.00 14.75 146 VAL B O 1
ATOM 2178 N N . VAL B 1 118 ? 36.310 54.343 35.156 1.00 13.71 147 VAL B N 1
ATOM 2179 C CA . VAL B 1 118 ? 36.938 54.146 33.883 1.00 13.84 147 VAL B CA 1
ATOM 2180 C C . VAL B 1 118 ? 35.887 53.656 32.892 1.00 15.62 147 VAL B C 1
ATOM 2181 O O . VAL B 1 118 ? 35.105 52.793 33.237 1.00 16.17 147 VAL B O 1
ATOM 2185 N N . THR B 1 119 ? 35.862 54.237 31.691 1.00 13.57 148 THR B N 1
ATOM 2186 C CA . THR B 1 119 ? 35.034 53.740 30.598 1.00 14.68 148 THR B CA 1
ATOM 2187 C C . THR B 1 119 ? 35.891 53.027 29.549 1.00 13.83 148 THR B C 1
ATOM 2188 O O . THR B 1 119 ? 37.063 53.401 29.243 1.00 14.36 148 THR B O 1
ATOM 2192 N N . VAL B 1 120 ? 35.269 51.992 28.964 1.00 13.68 149 VAL B N 1
ATOM 2193 C CA . VAL B 1 120 ? 35.823 51.255 27.865 1.00 14.47 149 VAL B CA 1
ATOM 2194 C C . VAL B 1 120 ? 34.765 51.290 26.751 1.00 15.44 149 VAL B C 1
ATOM 2195 O O . VAL B 1 120 ? 33.606 50.910 26.967 1.00 13.64 149 VAL B O 1
ATOM 2199 N N . VAL B 1 121 ? 35.142 51.837 25.602 1.00 13.02 150 VAL B N 1
ATOM 2200 C CA . VAL B 1 121 ? 34.229 52.023 24.484 1.00 14.73 150 VAL B CA 1
ATOM 2201 C C . VAL B 1 121 ? 34.839 51.439 23.233 1.00 14.82 150 VAL B C 1
ATOM 2202 O O . VAL B 1 121 ? 35.986 51.740 22.929 1.00 14.79 150 VAL B O 1
ATOM 2206 N N . VAL B 1 122 ? 34.021 50.707 22.465 1.00 15.23 151 VAL B N 1
ATOM 2207 C CA . VAL B 1 122 ? 34.464 50.100 21.236 1.00 15.42 151 VAL B CA 1
ATOM 2208 C C . VAL B 1 122 ? 33.461 50.370 20.122 1.00 15.56 151 VAL B C 1
ATOM 2209 O O . VAL B 1 122 ? 32.264 50.433 20.357 1.00 15.20 151 VAL B O 1
ATOM 2213 N N . THR B 1 123 ? 33.999 50.471 18.914 1.00 14.79 152 THR B N 1
ATOM 2214 C CA . THR B 1 123 ? 33.157 50.562 17.727 1.00 15.25 152 THR B CA 1
ATOM 2215 C C . THR B 1 123 ? 33.699 49.626 16.650 1.00 16.36 152 THR B C 1
ATOM 2216 O O . THR B 1 123 ? 34.839 49.831 16.160 1.00 17.74 152 THR B O 1
ATOM 2220 N N . ALA B 1 124 ? 32.879 48.636 16.301 1.00 16.67 153 ALA B N 1
ATOM 2221 C CA . ALA B 1 124 ? 33.196 47.700 15.203 1.00 18.38 153 ALA B CA 1
ATOM 2222 C C . ALA B 1 124 ? 32.566 48.223 13.916 1.00 20.52 153 ALA B C 1
ATOM 2223 O O . ALA B 1 124 ? 31.393 48.529 13.902 1.00 20.83 153 ALA B O 1
ATOM 2225 N N . THR B 1 125 ? 33.367 48.391 12.873 1.00 19.23 154 THR B N 1
ATOM 2226 C CA . THR B 1 125 ? 32.829 48.871 11.594 1.00 19.96 154 THR B CA 1
ATOM 2227 C C . THR B 1 125 ? 33.053 47.767 10.565 1.00 23.10 154 THR B C 1
ATOM 2228 O O . THR B 1 125 ? 34.200 47.530 10.136 1.00 23.50 154 THR B O 1
ATOM 2232 N N . HIS B 1 126 ? 31.981 47.049 10.235 1.00 22.09 155 HIS B N 1
ATOM 2233 C CA . HIS B 1 126 ? 32.054 45.972 9.244 1.00 24.34 155 HIS B CA 1
ATOM 2234 C C . HIS B 1 126 ? 32.386 46.580 7.897 1.00 25.62 155 HIS B C 1
ATOM 2235 O O . HIS B 1 126 ? 31.847 47.625 7.539 1.00 26.51 155 HIS B O 1
ATOM 2242 N N . PRO B 1 127 ? 33.307 45.953 7.135 1.00 27.47 156 PRO B N 1
ATOM 2243 C CA . PRO B 1 127 ? 33.644 46.447 5.803 1.00 28.65 156 PRO B CA 1
ATOM 2244 C C . PRO B 1 127 ? 32.429 46.538 4.868 1.00 29.12 156 PRO B C 1
ATOM 2245 O O . PRO B 1 127 ? 32.436 47.337 3.939 1.00 33.89 156 PRO B O 1
ATOM 2249 N N . ARG B 1 128 ? 31.389 45.738 5.120 1.00 27.83 157 ARG B N 1
ATOM 2250 C CA . ARG B 1 128 ? 30.208 45.782 4.278 1.00 30.92 157 ARG B CA 1
ATOM 2251 C C . ARG B 1 128 ? 29.138 46.739 4.828 1.00 31.78 157 ARG B C 1
ATOM 2252 O O . ARG B 1 128 ? 28.035 46.762 4.296 1.00 31.15 157 ARG B O 1
ATOM 2260 N N . GLY B 1 129 ? 29.434 47.466 5.922 1.00 29.45 158 GLY B N 1
ATOM 2261 C CA . GLY B 1 129 ? 28.562 48.572 6.346 1.00 27.44 158 GLY B CA 1
ATOM 2262 C C . GLY B 1 129 ? 28.253 48.603 7.844 1.00 24.41 158 GLY B C 1
ATOM 2263 O O . GLY B 1 129 ? 28.452 49.640 8.491 1.00 28.08 158 GLY B O 1
ATOM 2264 N N . PRO B 1 130 ? 27.624 47.549 8.406 1.00 24.39 159 PRO B N 1
ATOM 2265 C CA . PRO B 1 130 ? 27.129 47.616 9.790 1.00 23.05 159 PRO B CA 1
ATOM 2266 C C . PRO B 1 130 ? 28.178 48.002 10.829 1.00 23.50 159 PRO B C 1
ATOM 2267 O O . PRO B 1 130 ? 29.308 47.475 10.843 1.00 22.94 159 PRO B O 1
ATOM 2271 N N . LYS B 1 131 ? 27.761 48.922 11.694 1.00 19.68 160 LYS B N 1
ATOM 2272 C CA . LYS B 1 131 ? 28.576 49.410 12.815 1.00 19.56 160 LYS B CA 1
ATOM 2273 C C . LYS B 1 131 ? 27.903 49.001 14.121 1.00 18.75 160 LYS B C 1
ATOM 2274 O O . LYS B 1 131 ? 26.650 49.007 14.241 1.00 18.90 160 LYS B O 1
ATOM 2280 N N . VAL B 1 132 ? 28.734 48.676 15.113 1.00 17.97 161 VAL B N 1
ATOM 2281 C CA . VAL B 1 132 ? 28.234 48.392 16.461 1.00 16.43 161 VAL B CA 1
ATOM 2282 C C . VAL B 1 132 ? 29.140 49.072 17.490 1.00 16.36 161 VAL B C 1
ATOM 2283 O O . VAL B 1 132 ? 30.383 48.906 17.443 1.00 17.23 161 VAL B O 1
ATOM 2287 N N . THR B 1 133 ? 28.524 49.898 18.331 1.00 14.38 162 THR B N 1
ATOM 2288 C CA . THR B 1 133 ? 29.255 50.618 19.404 1.00 14.87 162 THR B CA 1
ATOM 2289 C C . THR B 1 133 ? 28.762 50.154 20.764 1.00 14.16 162 THR B C 1
ATOM 2290 O O . THR B 1 133 ? 27.555 50.287 21.082 1.00 14.34 162 THR B O 1
ATOM 2294 N N . LEU B 1 134 ? 29.699 49.647 21.577 1.00 15.34 163 LEU B N 1
ATOM 2295 C CA . LEU B 1 134 ? 29.433 49.135 22.904 1.00 14.20 163 LEU B CA 1
ATOM 2296 C C . LEU B 1 134 ? 30.351 49.821 23.917 1.00 15.32 163 LEU B C 1
ATOM 2297 O O . LEU B 1 134 ? 31.467 50.172 23.620 1.00 15.93 163 LEU B O 1
ATOM 2302 N N . GLY B 1 135 ? 29.850 49.941 25.129 1.00 13.89 164 GLY B N 1
ATOM 2303 C CA . GLY B 1 135 ? 30.582 50.501 26.240 1.00 13.58 164 GLY B CA 1
ATOM 2304 C C . GLY B 1 135 ? 30.438 49.669 27.495 1.00 13.71 164 GLY B C 1
ATOM 2305 O O . GLY B 1 135 ? 29.466 48.961 27.700 1.00 13.21 164 GLY B O 1
ATOM 2306 N N . ARG B 1 136 ? 31.452 49.772 28.343 1.00 12.88 165 ARG B N 1
ATOM 2307 C CA . ARG B 1 136 ? 31.367 49.268 29.680 1.00 14.06 165 ARG B CA 1
ATOM 2308 C C . ARG B 1 136 ? 31.904 50.338 30.628 1.00 13.75 165 ARG B C 1
ATOM 2309 O O . ARG B 1 136 ? 32.920 50.963 30.351 1.00 13.96 165 ARG B O 1
ATOM 2317 N N . ARG B 1 137 ? 31.195 50.508 31.732 1.00 12.89 166 ARG B N 1
ATOM 2318 C CA . ARG B 1 137 ? 31.561 51.449 32.805 1.00 13.76 166 ARG B CA 1
ATOM 2319 C C . ARG B 1 137 ? 32.070 50.647 33.999 1.00 13.53 166 ARG B C 1
ATOM 2320 O O . ARG B 1 137 ? 31.320 49.855 34.553 1.00 14.74 166 ARG B O 1
ATOM 2328 N N . VAL B 1 138 ? 33.316 50.899 34.377 1.00 13.93 167 VAL B N 1
ATOM 2329 C CA . VAL B 1 138 ? 33.976 50.188 35.452 1.00 13.05 167 VAL B CA 1
ATOM 2330 C C . VAL B 1 138 ? 34.301 51.200 36.548 1.00 14.98 167 VAL B C 1
ATOM 2331 O O . VAL B 1 138 ? 34.899 52.233 36.254 1.00 16.32 167 VAL B O 1
ATOM 2335 N N . THR B 1 139 ? 33.995 50.878 37.794 1.00 15.72 168 THR B N 1
ATOM 2336 C CA . THR B 1 139 ? 34.369 51.720 38.897 1.00 16.54 168 THR B CA 1
ATOM 2337 C C . THR B 1 139 ? 35.405 51.025 39.756 1.00 17.26 168 THR B C 1
ATOM 2338 O O . THR B 1 139 ? 35.645 49.814 39.684 1.00 15.61 168 THR B O 1
ATOM 2342 N N . CYS B 1 140 ? 36.035 51.837 40.598 1.00 16.26 169 CYS B N 1
ATOM 2343 C CA . CYS B 1 140 ? 37.039 51.349 41.499 1.00 17.18 169 CYS B CA 1
ATOM 2344 C C . CYS B 1 140 ? 36.462 50.325 42.465 1.00 15.61 169 CYS B C 1
ATOM 2345 O O . CYS B 1 140 ? 37.205 49.533 43.001 1.00 18.33 169 CYS B O 1
ATOM 2348 N N . TYR B 1 141 ? 35.151 50.328 42.671 1.00 16.29 170 TYR B N 1
ATOM 2349 C CA . TYR B 1 141 ? 34.494 49.415 43.539 1.00 17.44 170 TYR B CA 1
ATOM 2350 C C . TYR B 1 141 ? 34.365 48.022 42.925 1.00 18.56 170 TYR B C 1
ATOM 2351 O O . TYR B 1 141 ? 33.992 47.063 43.629 1.00 20.39 170 TYR B O 1
ATOM 2360 N N . ASP B 1 142 ? 34.634 47.893 41.624 1.00 16.03 171 ASP B N 1
ATOM 2361 C CA . ASP B 1 142 ? 34.432 46.636 40.937 1.00 14.89 171 ASP B CA 1
ATOM 2362 C C . ASP B 1 142 ? 35.638 45.692 40.981 1.00 16.47 171 ASP B C 1
ATOM 2363 O O . ASP B 1 142 ? 35.525 44.529 40.512 1.00 16.67 171 ASP B O 1
ATOM 2368 N N . VAL B 1 143 ? 36.782 46.155 41.537 1.00 17.30 172 VAL B N 1
ATOM 2369 C CA . VAL B 1 143 ? 37.925 45.274 41.610 1.00 17.33 172 VAL B CA 1
ATOM 2370 C C . VAL B 1 143 ? 37.684 44.265 42.750 1.00 15.83 172 VAL B C 1
ATOM 2371 O O . VAL B 1 143 ? 36.832 44.465 43.577 1.00 16.46 172 VAL B O 1
ATOM 2375 N N . TYR B 1 144 ? 38.505 43.215 42.761 1.00 18.36 173 TYR B N 1
ATOM 2376 C CA . TYR B 1 144 ? 38.516 42.245 43.828 1.00 20.12 173 TYR B CA 1
ATOM 2377 C C . TYR B 1 144 ? 39.882 42.303 44.513 1.00 19.70 173 TYR B C 1
ATOM 2378 O O . TYR B 1 144 ? 40.913 42.270 43.843 1.00 22.30 173 TYR B O 1
ATOM 2387 N N . PRO B 1 145 ? 39.944 42.313 45.854 1.00 22.21 174 PRO B N 1
ATOM 2388 C CA . PRO B 1 145 ? 38.761 42.461 46.691 1.00 23.67 174 PRO B CA 1
ATOM 2389 C C . PRO B 1 145 ? 38.189 43.883 46.632 1.00 21.41 174 PRO B C 1
ATOM 2390 O O . PRO B 1 145 ? 38.917 44.810 46.301 1.00 20.25 174 PRO B O 1
ATOM 2394 N N . SER B 1 146 ? 36.919 44.012 47.010 1.00 22.98 175 SER B N 1
ATOM 2395 C CA . SER B 1 146 ? 36.199 45.262 47.053 1.00 24.51 175 SER B CA 1
ATOM 2396 C C . SER B 1 146 ? 36.880 46.222 48.021 1.00 22.51 175 SER B C 1
ATOM 2397 O O . SER B 1 146 ? 37.245 45.824 49.122 1.00 24.19 175 SER B O 1
ATOM 2400 N N . PRO B 1 147 ? 37.082 47.499 47.637 1.00 21.00 176 PRO B N 1
ATOM 2401 C CA . PRO B 1 147 ? 37.481 48.540 48.590 1.00 20.53 176 PRO B CA 1
ATOM 2402 C C . PRO B 1 147 ? 36.527 48.622 49.786 1.00 23.60 176 PRO B C 1
ATOM 2403 O O . PRO B 1 147 ? 35.345 48.329 49.677 1.00 25.42 176 PRO B O 1
ATOM 2407 N N . THR B 1 148 ? 37.090 49.044 50.924 1.00 25.41 177 THR B N 1
ATOM 2408 C CA . THR B 1 148 ? 36.356 49.245 52.129 1.00 26.18 177 THR B CA 1
ATOM 2409 C C . THR B 1 148 ? 36.701 50.627 52.693 1.00 27.12 177 THR B C 1
ATOM 2410 O O . THR B 1 148 ? 37.646 51.285 52.249 1.00 27.46 177 THR B O 1
ATOM 2414 N N . GLN B 1 149 ? 35.975 51.014 53.732 1.00 33.18 178 GLN B N 1
ATOM 2415 C CA . GLN B 1 149 ? 36.252 52.261 54.420 1.00 41.03 178 GLN B CA 1
ATOM 2416 C C . GLN B 1 149 ? 37.694 52.287 54.938 1.00 35.91 178 GLN B C 1
ATOM 2417 O O . GLN B 1 149 ? 38.407 53.286 54.762 1.00 41.45 178 GLN B O 1
ATOM 2423 N N . ASP B 1 150 ? 38.124 51.190 55.567 1.00 31.35 179 ASP B N 1
ATOM 2424 C CA . ASP B 1 150 ? 39.446 51.162 56.207 1.00 37.73 179 ASP B CA 1
ATOM 2425 C C . ASP B 1 150 ? 40.528 50.855 55.164 1.00 35.00 179 ASP B C 1
ATOM 2426 O O . ASP B 1 150 ? 41.725 50.935 55.428 1.00 34.81 179 ASP B O 1
ATOM 2431 N N . GLN B 1 151 ? 40.107 50.587 53.927 1.00 28.62 180 GLN B N 1
ATOM 2432 C CA . GLN B 1 151 ? 41.031 50.184 52.878 1.00 29.37 180 GLN B CA 1
ATOM 2433 C C . GLN B 1 151 ? 40.459 50.594 51.509 1.00 26.21 180 GLN B C 1
ATOM 2434 O O . GLN B 1 151 ? 39.918 49.779 50.760 1.00 24.71 180 GLN B O 1
ATOM 2440 N N . PRO B 1 152 ? 40.519 51.896 51.163 1.00 25.19 181 PRO B N 1
ATOM 2441 C CA . PRO B 1 152 ? 39.811 52.412 49.989 1.00 24.76 181 PRO B CA 1
ATOM 2442 C C . PRO B 1 152 ? 40.426 52.114 48.611 1.00 22.49 181 PRO B C 1
ATOM 2443 O O . PRO B 1 152 ? 39.766 52.273 47.572 1.00 20.73 181 PRO B O 1
ATOM 2447 N N . ALA B 1 153 ? 41.692 51.707 48.578 1.00 22.09 182 ALA B N 1
ATOM 2448 C CA . ALA B 1 153 ? 42.368 51.485 47.342 1.00 21.80 182 ALA B CA 1
ATOM 2449 C C . ALA B 1 153 ? 41.606 50.450 46.512 1.00 20.47 182 ALA B C 1
ATOM 2450 O O . ALA B 1 153 ? 41.171 49.416 47.026 1.00 20.84 182 ALA B O 1
ATOM 2452 N N . PRO B 1 154 ? 41.432 50.628 45.183 1.00 17.16 183 PRO B N 1
ATOM 2453 C CA . PRO B 1 154 ? 42.047 51.665 44.366 1.00 18.03 183 PRO B CA 1
ATOM 2454 C C . PRO B 1 154 ? 41.222 52.929 44.123 1.00 17.57 183 PRO B C 1
ATOM 2455 O O . PRO B 1 154 ? 41.529 53.714 43.189 1.00 19.19 183 PRO B O 1
ATOM 2459 N N . CYS B 1 155 ? 40.176 53.131 44.920 1.00 15.91 184 CYS B N 1
ATOM 2460 C CA . CYS B 1 155 ? 39.422 54.386 44.827 1.00 17.85 184 CYS B CA 1
ATOM 2461 C C . CYS B 1 155 ? 40.286 55.538 45.305 1.00 20.94 184 CYS B C 1
ATOM 2462 O O . CYS B 1 155 ? 41.031 55.425 46.282 1.00 20.89 184 CYS B O 1
ATOM 2465 N N . PRO B 1 156 ? 40.189 56.695 44.642 1.00 19.42 185 PRO B N 1
ATOM 2466 C CA . PRO B 1 156 ? 40.905 57.882 45.092 1.00 19.07 185 PRO B CA 1
ATOM 2467 C C . PRO B 1 156 ? 40.193 58.487 46.291 1.00 21.64 185 PRO B C 1
ATOM 2468 O O . PRO B 1 156 ? 39.006 58.271 46.507 1.00 24.99 185 PRO B O 1
ATOM 2472 N N . PRO B 1 157 ? 40.892 59.308 47.095 1.00 21.89 186 PRO B N 1
ATOM 2473 C CA . PRO B 1 157 ? 40.212 60.088 48.116 1.00 23.88 186 PRO B CA 1
ATOM 2474 C C . PRO B 1 157 ? 39.355 61.135 47.423 1.00 24.19 186 PRO B C 1
ATOM 2475 O O . PRO B 1 157 ? 39.572 61.468 46.256 1.00 23.74 186 PRO B O 1
ATOM 2479 N N . PRO B 1 158 ? 38.365 61.709 48.126 1.00 27.77 187 PRO B N 1
ATOM 2480 C CA . PRO B 1 158 ? 37.608 62.819 47.557 1.00 27.76 187 PRO B CA 1
ATOM 2481 C C . PRO B 1 158 ? 38.541 63.908 47.002 1.00 26.41 187 PRO B C 1
ATOM 2482 O O . PRO B 1 158 ? 39.466 64.330 47.647 1.00 28.58 187 PRO B O 1
ATOM 2486 N N . GLY B 1 159 ? 38.291 64.324 45.760 1.00 24.87 188 GLY B N 1
ATOM 2487 C CA . GLY B 1 159 ? 39.097 65.328 45.112 1.00 24.25 188 GLY B CA 1
ATOM 2488 C C . GLY B 1 159 ? 40.404 64.818 44.527 1.00 25.77 188 GLY B C 1
ATOM 2489 O O . GLY B 1 159 ? 41.204 65.609 43.965 1.00 28.54 188 GLY B O 1
ATOM 2490 N N . GLY B 1 160 ? 40.628 63.505 44.608 1.00 21.70 189 GLY B N 1
ATOM 2491 C CA . GLY B 1 160 ? 41.883 62.903 44.169 1.00 20.61 189 GLY B CA 1
ATOM 2492 C C . GLY B 1 160 ? 41.846 62.185 42.824 1.00 19.13 189 GLY B C 1
ATOM 2493 O O . GLY B 1 160 ? 42.779 61.439 42.473 1.00 19.59 189 GLY B O 1
ATOM 2494 N N . GLY B 1 161 ? 40.806 62.425 42.027 1.00 18.06 190 GLY B N 1
ATOM 2495 C CA . GLY B 1 161 ? 40.754 61.873 40.676 1.00 17.34 190 GLY B CA 1
ATOM 2496 C C . GLY B 1 161 ? 41.333 62.827 39.641 1.00 17.33 190 GLY B C 1
ATOM 2497 O O . GLY B 1 161 ? 42.129 63.729 39.923 1.00 20.45 190 GLY B O 1
ATOM 2498 N N . ARG B 1 162 ? 40.906 62.631 38.398 1.00 15.55 191 ARG B N 1
ATOM 2499 C CA . ARG B 1 162 ? 41.329 63.474 37.315 1.00 17.27 191 ARG B CA 1
ATOM 2500 C C . ARG B 1 162 ? 40.571 64.785 37.424 1.00 18.11 191 ARG B C 1
ATOM 2501 O O . ARG B 1 162 ? 39.370 64.801 37.656 1.00 19.09 191 ARG B O 1
ATOM 2509 N N . PRO B 1 163 ? 41.258 65.924 37.274 1.00 19.79 192 PRO B N 1
ATOM 2510 C CA . PRO B 1 163 ? 40.582 67.213 37.394 1.00 21.12 192 PRO B CA 1
ATOM 2511 C C . PRO B 1 163 ? 39.471 67.380 36.355 1.00 18.98 192 PRO B C 1
ATOM 2512 O O . PRO B 1 163 ? 39.625 66.911 35.214 1.00 20.67 192 PRO B O 1
ATOM 2516 N N . GLY B 1 164 ? 38.380 68.047 36.743 1.00 20.42 193 GLY B N 1
ATOM 2517 C CA . GLY B 1 164 ? 37.275 68.277 35.835 1.00 21.93 193 GLY B CA 1
ATOM 2518 C C . GLY B 1 164 ? 37.704 69.047 34.580 1.00 20.23 193 GLY B C 1
ATOM 2519 O O . GLY B 1 164 ? 38.452 70.023 34.625 1.00 21.47 193 GLY B O 1
ATOM 2520 N N . SER B 1 165 ? 37.187 68.632 33.420 1.00 20.93 194 SER B N 1
ATOM 2521 C CA . SER B 1 165 ? 37.605 69.251 32.146 1.00 23.05 194 SER B CA 1
ATOM 2522 C C . SER B 1 165 ? 36.737 70.472 31.832 1.00 22.49 194 SER B C 1
ATOM 2523 O O . SER B 1 165 ? 37.227 71.407 31.148 1.00 24.27 194 SER B O 1
ATOM 2526 N N . GLY B 1 166 ? 35.490 70.472 32.304 1.00 22.51 195 GLY B N 1
ATOM 2527 C CA . GLY B 1 166 ? 34.593 71.597 32.046 1.00 26.18 195 GLY B CA 1
ATOM 2528 C C . GLY B 1 166 ? 33.872 71.447 30.716 1.00 24.93 195 GLY B C 1
ATOM 2529 O O . GLY B 1 166 ? 34.445 71.062 29.736 1.00 28.96 195 GLY B O 1
ATOM 2530 N N . SER B 1 167 ? 32.598 71.830 30.704 1.00 20.02 196 SER B N 1
ATOM 2531 C CA . SER B 1 167 ? 31.804 71.842 29.500 1.00 19.46 196 SER B CA 1
ATOM 2532 C C . SER B 1 167 ? 30.567 72.705 2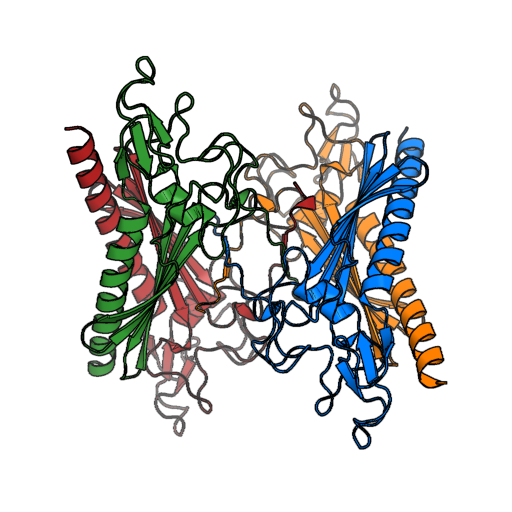9.755 1.00 23.82 196 SER B C 1
ATOM 2533 O O . SER B 1 167 ? 29.840 72.499 30.689 1.00 25.89 196 SER B O 1
ATOM 2536 N N . TRP B 1 168 ? 30.339 73.652 28.866 1.00 22.65 197 TRP B N 1
ATOM 2537 C CA . TRP B 1 168 ? 29.188 74.478 28.964 1.00 17.92 197 TRP B CA 1
ATOM 2538 C C . TRP B 1 168 ? 28.338 74.227 27.731 1.00 17.35 197 TRP B C 1
ATOM 2539 O O . TRP B 1 168 ? 28.675 74.676 26.652 1.00 21.01 197 TRP B O 1
ATOM 2550 N N . SER B 1 169 ? 27.241 73.491 27.924 1.00 16.84 198 SER B N 1
ATOM 2551 C CA . SER B 1 169 ? 26.340 73.114 26.865 1.00 17.54 198 SER B CA 1
ATOM 2552 C C . SER B 1 169 ? 25.017 73.841 27.029 1.00 16.74 198 SER B C 1
ATOM 2553 O O . SER B 1 169 ? 24.465 73.853 28.107 1.00 18.11 198 SER B O 1
ATOM 2556 N N . HIS B 1 170 ? 24.444 74.340 25.923 1.00 14.35 199 HIS B N 1
ATOM 2557 C CA . HIS B 1 170 ? 23.143 75.022 26.001 1.00 15.03 199 HIS B CA 1
ATOM 2558 C C . HIS B 1 170 ? 22.575 75.133 24.607 1.00 16.74 199 HIS B C 1
ATOM 2559 O O . HIS B 1 170 ? 23.312 75.419 23.668 1.00 16.84 199 HIS B O 1
ATOM 2566 N N . PRO B 1 171 ? 21.260 74.934 24.435 1.00 17.49 200 PRO B N 1
ATOM 2567 C CA . PRO B 1 171 ? 20.690 75.043 23.095 1.00 18.83 200 PRO B CA 1
ATOM 2568 C C . PRO B 1 171 ? 20.829 76.449 22.495 1.00 18.98 200 PRO B C 1
ATOM 2569 O O . PRO B 1 171 ? 20.830 76.620 21.283 1.00 20.04 200 PRO B O 1
ATOM 2573 N N . GLN B 1 172 ? 20.954 77.469 23.349 1.00 17.94 201 GLN B N 1
ATOM 2574 C CA . GLN B 1 172 ? 21.166 78.834 22.877 1.00 17.95 201 GLN B CA 1
ATOM 2575 C C . GLN B 1 172 ? 22.449 78.931 22.044 1.00 18.90 201 GLN B C 1
ATOM 2576 O O . GLN B 1 172 ? 22.570 79.834 21.208 1.00 22.63 201 GLN B O 1
ATOM 2582 N N . PHE B 1 173 ? 23.396 78.008 22.265 1.00 18.30 202 PHE B N 1
ATOM 2583 C CA . PHE B 1 173 ? 24.663 78.016 21.553 1.00 17.23 202 PHE B CA 1
ATOM 2584 C C . PHE B 1 173 ? 24.536 77.295 20.184 1.00 24.84 202 PHE B C 1
ATOM 2585 O O . PHE B 1 173 ? 25.603 77.336 19.477 1.00 27.25 202 PHE B O 1
ATOM 2593 N N . ALA C 1 4 ? 37.854 99.015 13.385 1.00 36.15 33 ALA C N 1
ATOM 2594 C CA . ALA C 1 4 ? 38.182 98.323 14.661 1.00 33.73 33 ALA C CA 1
ATOM 2595 C C . ALA C 1 4 ? 37.497 99.043 15.821 1.00 35.75 33 ALA C C 1
ATOM 2596 O O . ALA C 1 4 ? 36.836 98.408 16.637 1.00 33.93 33 ALA C O 1
ATOM 2598 N N . SER C 1 5 ? 37.640 100.375 15.880 1.00 34.23 34 SER C N 1
ATOM 2599 C CA . SER C 1 5 ? 37.036 101.134 16.983 1.00 35.17 34 SER C CA 1
ATOM 2600 C C . SER C 1 5 ? 35.498 101.046 16.931 1.00 31.09 34 SER C C 1
ATOM 2601 O O . SER C 1 5 ? 34.843 100.963 18.000 1.00 26.26 34 SER C O 1
ATOM 2604 N N . ALA C 1 6 ? 34.930 101.090 15.719 1.00 28.94 35 ALA C N 1
ATOM 2605 C CA . ALA C 1 6 ? 33.479 100.999 15.540 1.00 31.26 35 ALA C CA 1
ATOM 2606 C C . ALA C 1 6 ? 32.987 99.642 16.055 1.00 27.21 35 ALA C C 1
ATOM 2607 O O . ALA C 1 6 ? 32.021 99.566 16.836 1.00 25.47 35 ALA C O 1
ATOM 2609 N N . GLN C 1 7 ? 33.656 98.577 15.599 1.00 27.04 36 GLN C N 1
ATOM 2610 C CA . GLN C 1 7 ? 33.270 97.234 15.983 1.00 25.55 36 GLN C CA 1
ATOM 2611 C C . GLN C 1 7 ? 33.399 97.107 17.498 1.00 23.41 36 GLN C C 1
ATOM 2612 O O . GLN C 1 7 ? 32.603 96.418 18.120 1.00 22.99 36 GLN C O 1
ATOM 2618 N N . ALA C 1 8 ? 34.408 97.766 18.091 1.00 23.83 37 ALA C N 1
ATOM 2619 C CA . ALA C 1 8 ? 34.654 97.675 19.514 1.00 22.54 37 ALA C CA 1
ATOM 2620 C C . ALA C 1 8 ? 33.508 98.364 20.264 1.00 22.58 37 ALA C C 1
ATOM 2621 O O . ALA C 1 8 ? 33.088 97.930 21.335 1.00 20.72 37 ALA C O 1
ATOM 2623 N N . ARG C 1 9 ? 32.989 99.440 19.673 1.00 22.30 38 ARG C N 1
ATOM 2624 C CA . ARG C 1 9 ? 31.898 100.164 20.281 1.00 21.98 38 ARG C CA 1
ATOM 2625 C C . ARG C 1 9 ? 30.628 99.299 20.247 1.00 19.92 38 ARG C C 1
ATOM 2626 O O . ARG C 1 9 ? 29.876 99.240 21.224 1.00 19.66 38 ARG C O 1
ATOM 2634 N N . PHE C 1 10 ? 30.362 98.664 19.112 1.00 19.46 39 PHE C N 1
ATOM 2635 C CA . PHE C 1 10 ? 29.209 97.788 18.989 1.00 19.74 39 PHE C CA 1
ATOM 2636 C C . PHE C 1 10 ? 29.332 96.611 19.976 1.00 18.85 39 PHE C C 1
ATOM 2637 O O . PHE C 1 10 ? 28.370 96.220 20.602 1.00 18.19 39 PHE C O 1
ATOM 2645 N N . ALA C 1 11 ? 30.533 96.061 20.120 1.00 17.79 40 ALA C N 1
ATOM 2646 C CA . ALA C 1 11 ? 30.757 94.964 21.063 1.00 18.00 40 ALA C CA 1
ATOM 2647 C C . ALA C 1 11 ? 30.508 95.403 22.504 1.00 17.43 40 ALA C C 1
ATOM 2648 O O . ALA C 1 11 ? 29.899 94.665 23.293 1.00 17.73 40 ALA C O 1
ATOM 2650 N N . THR C 1 12 ? 30.945 96.614 22.858 1.00 17.97 41 THR C N 1
ATOM 2651 C CA . THR C 1 12 ? 30.695 97.166 24.154 1.00 17.66 41 THR C CA 1
ATOM 2652 C C . THR C 1 12 ? 29.182 97.265 24.415 1.00 16.08 41 THR C C 1
ATOM 2653 O O . THR C 1 12 ? 28.679 96.913 25.504 1.00 16.53 41 THR C O 1
ATOM 2657 N N . ASP C 1 13 ? 28.456 97.778 23.437 1.00 16.84 42 ASP C N 1
ATOM 2658 C CA . ASP C 1 13 ? 27.011 97.932 23.562 1.00 15.48 42 ASP C CA 1
ATOM 2659 C C . ASP C 1 13 ? 26.319 96.563 23.643 1.00 15.82 42 ASP C C 1
ATOM 2660 O O . ASP C 1 13 ? 25.398 96.386 24.432 1.00 15.78 42 ASP C O 1
ATOM 2665 N N . ALA C 1 14 ? 26.768 95.604 22.835 1.00 15.59 43 ALA C N 1
ATOM 2666 C CA . ALA C 1 14 ? 26.221 94.242 22.900 1.00 14.75 43 ALA C CA 1
ATOM 2667 C C . ALA C 1 14 ? 26.398 93.673 24.319 1.00 14.41 43 ALA C C 1
ATOM 2668 O O . ALA C 1 14 ? 25.485 93.058 24.864 1.00 15.20 43 ALA C O 1
ATOM 2670 N N . LYS C 1 15 ? 27.569 93.875 24.919 1.00 14.90 44 LYS C N 1
ATOM 2671 C CA . LYS C 1 15 ? 27.787 93.389 26.304 1.00 16.43 44 LYS C CA 1
ATOM 2672 C C . LYS C 1 15 ? 26.835 94.074 27.296 1.00 16.15 44 LYS C C 1
ATOM 2673 O O . LYS C 1 15 ? 26.285 93.403 28.181 1.00 16.10 44 LYS C O 1
ATOM 2679 N N . ALA C 1 16 ? 26.669 95.416 27.184 1.00 14.72 45 ALA C N 1
ATOM 2680 C CA . ALA C 1 16 ? 25.808 96.124 28.058 1.00 17.25 45 ALA C CA 1
ATOM 2681 C C . ALA C 1 16 ? 24.366 95.616 27.937 1.00 14.24 45 ALA C C 1
ATOM 2682 O O . ALA C 1 16 ? 23.662 95.486 28.939 1.00 17.02 45 ALA C O 1
ATOM 2684 N N . ALA C 1 17 ? 23.933 95.313 26.707 1.00 14.01 46 ALA C N 1
ATOM 2685 C CA . ALA C 1 17 ? 22.595 94.798 26.484 1.00 15.15 46 ALA C CA 1
ATOM 2686 C C . ALA C 1 17 ? 22.447 93.429 27.170 1.00 15.37 46 ALA C C 1
ATOM 2687 O O . ALA C 1 17 ? 21.461 93.149 27.833 1.00 15.58 46 ALA C O 1
ATOM 2689 N N . ALA C 1 18 ? 23.447 92.568 26.988 1.00 15.19 47 ALA C N 1
ATOM 2690 C CA . ALA C 1 18 ? 23.453 91.244 27.607 1.00 14.44 47 ALA C CA 1
ATOM 2691 C C . ALA C 1 18 ? 23.387 91.364 29.128 1.00 14.14 47 ALA C C 1
ATOM 2692 O O . ALA C 1 18 ? 22.582 90.669 29.757 1.00 16.60 47 ALA C O 1
AT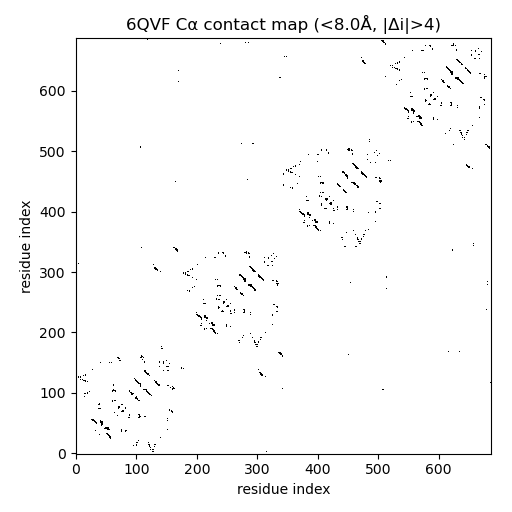OM 2694 N N . VAL C 1 19 ? 24.185 92.274 29.709 1.00 16.75 48 VAL C N 1
ATOM 2695 C CA . VAL C 1 19 ? 24.223 92.431 31.151 1.00 17.38 48 VAL C CA 1
ATOM 2696 C C . VAL C 1 19 ? 22.837 92.813 31.686 1.00 17.60 48 VAL C C 1
ATOM 2697 O O . VAL C 1 19 ? 22.409 92.304 32.706 1.00 18.21 48 VAL C O 1
ATOM 2701 N N . GLN C 1 20 ? 22.185 93.745 31.003 1.00 16.29 49 GLN C N 1
ATOM 2702 C CA . GLN C 1 20 ? 20.871 94.276 31.432 1.00 19.12 49 GLN C CA 1
ATOM 2703 C C . GLN C 1 20 ? 19.879 93.118 31.594 1.00 18.19 49 GLN C C 1
ATOM 2704 O O . GLN C 1 20 ? 19.178 93.009 32.583 1.00 17.75 49 GLN C O 1
ATOM 2710 N N . VAL C 1 21 ? 19.842 92.248 30.592 1.00 16.21 50 VAL C N 1
ATOM 2711 C CA . VAL C 1 21 ? 18.903 91.146 30.573 1.00 15.29 50 VAL C CA 1
ATOM 2712 C C . VAL C 1 21 ? 19.323 90.082 31.601 1.00 16.44 50 VAL C C 1
ATOM 2713 O O . VAL C 1 21 ? 18.496 89.559 32.318 1.00 16.75 50 VAL C O 1
ATOM 2717 N N . LEU C 1 22 ? 20.616 89.763 31.655 1.00 16.26 51 LEU C N 1
ATOM 2718 C CA . LEU C 1 22 ? 21.109 88.793 32.623 1.00 14.47 51 LEU C CA 1
ATOM 2719 C C . LEU C 1 22 ? 20.738 89.236 34.034 1.00 15.83 51 LEU C C 1
ATOM 2720 O O . LEU C 1 22 ? 20.282 88.437 34.824 1.00 16.11 51 LEU C O 1
ATOM 2725 N N . GLU C 1 23 ? 20.894 90.533 34.317 1.00 17.00 52 GLU C N 1
ATOM 2726 C CA . GLU C 1 23 ? 20.620 91.042 35.653 1.00 18.72 52 GLU C CA 1
ATOM 2727 C C . GLU C 1 23 ? 19.134 90.869 35.988 1.00 18.70 52 GLU C C 1
ATOM 2728 O O . GLU C 1 23 ? 18.760 90.379 37.062 1.00 19.09 52 GLU C O 1
ATOM 2734 N N . ARG C 1 24 ? 18.265 91.271 35.061 1.00 15.76 53 ARG C N 1
ATOM 2735 C CA . ARG C 1 24 ? 16.825 91.232 35.352 1.00 17.17 53 ARG C CA 1
ATOM 2736 C C . ARG C 1 24 ? 16.347 89.781 35.495 1.00 17.66 53 ARG C C 1
ATOM 2737 O O . ARG C 1 24 ? 15.581 89.476 36.399 1.00 18.90 53 ARG C O 1
ATOM 2745 N N . ARG C 1 25 ? 16.838 88.875 34.641 1.00 15.80 54 ARG C N 1
ATOM 2746 C CA . ARG C 1 25 ? 16.330 87.512 34.661 1.00 16.47 54 ARG C CA 1
ATOM 2747 C C . ARG C 1 25 ? 16.879 86.768 35.888 1.00 16.67 54 ARG C C 1
ATOM 2748 O O . ARG C 1 25 ? 16.167 85.984 36.493 1.00 16.67 54 ARG C O 1
ATOM 2756 N N . SER C 1 26 ? 18.141 87.028 36.260 1.00 15.53 55 SER C N 1
ATOM 2757 C CA . SER C 1 26 ? 18.727 86.472 37.466 1.00 17.44 55 SER C CA 1
ATOM 2758 C C . SER C 1 26 ? 17.974 86.925 38.720 1.00 16.86 55 SER C C 1
ATOM 2759 O O . SER C 1 26 ? 17.755 86.133 39.653 1.00 17.79 55 SER C O 1
ATOM 2762 N N . ALA C 1 27 ? 17.573 88.205 38.741 1.00 17.12 56 ALA C N 1
ATOM 2763 C CA . ALA C 1 27 ? 16.859 88.755 39.904 1.00 18.80 56 ALA C CA 1
ATOM 2764 C C . ALA C 1 27 ? 15.503 88.043 40.066 1.00 19.12 56 ALA C C 1
ATOM 2765 O O . ALA C 1 27 ? 15.084 87.780 41.177 1.00 20.49 56 ALA C O 1
ATOM 2767 N N . GLU C 1 28 ? 14.873 87.648 38.957 1.00 18.02 57 GLU C N 1
ATOM 2768 C CA . GLU C 1 28 ? 13.605 86.902 39.037 1.00 19.29 57 GLU C CA 1
ATOM 2769 C C . GLU C 1 28 ? 13.827 85.553 39.739 1.00 19.21 57 GLU C C 1
ATOM 2770 O O . GLU C 1 28 ? 13.015 85.107 40.507 1.00 19.60 57 GLU C O 1
ATOM 2776 N N . VAL C 1 29 ? 14.928 84.875 39.412 1.00 17.38 58 VAL C N 1
ATOM 2777 C CA . VAL C 1 29 ? 15.243 83.564 39.995 1.00 16.84 58 VAL C CA 1
ATOM 2778 C C . VAL C 1 29 ? 15.434 83.675 41.502 1.00 18.92 58 VAL C C 1
ATOM 2779 O O . VAL C 1 29 ? 15.052 82.755 42.244 1.00 17.93 58 VAL C O 1
ATOM 2783 N N . LEU C 1 30 ? 16.017 84.799 41.934 1.00 17.63 59 LEU C N 1
ATOM 2784 C CA . LEU C 1 30 ? 16.329 85.004 43.340 1.00 16.86 59 LEU C CA 1
ATOM 2785 C C . LEU C 1 30 ? 15.212 85.675 44.151 1.00 19.86 59 LEU C C 1
ATOM 2786 O O . LEU C 1 30 ? 15.376 85.825 45.362 1.00 20.30 59 LEU C O 1
ATOM 2791 N N . LYS C 1 31 ? 14.100 86.012 43.512 1.00 19.23 60 LYS C N 1
ATOM 2792 C CA . LYS C 1 31 ? 12.982 86.746 44.108 1.00 21.55 60 LYS C CA 1
ATOM 2793 C C . LYS C 1 31 ? 12.267 85.863 45.140 1.00 22.31 60 LYS C C 1
ATOM 2794 O O . LYS C 1 31 ? 12.067 84.638 44.946 1.00 20.33 60 LYS C O 1
ATOM 2800 N N . SER C 1 32 ? 11.836 86.485 46.236 1.00 22.06 61 SER C N 1
ATOM 2801 C CA . SER C 1 32 ? 10.990 85.813 47.205 1.00 21.47 61 SER C CA 1
ATOM 2802 C C . SER C 1 32 ? 9.837 86.735 47.571 1.00 23.99 61 SER C C 1
ATOM 2803 O O . SER C 1 32 ? 9.872 87.941 47.309 1.00 25.33 61 SER C O 1
ATOM 2806 N N . GLU C 1 33 ? 8.821 86.149 48.187 1.00 24.60 62 GLU C N 1
ATOM 2807 C CA . GLU C 1 33 ? 7.590 86.878 48.564 1.00 26.41 62 GLU C CA 1
ATOM 2808 C C . GLU C 1 33 ? 6.966 86.190 49.771 1.00 29.05 62 GLU C C 1
ATOM 2809 O O . GLU C 1 33 ? 7.134 84.998 49.947 1.00 27.71 62 GLU C O 1
ATOM 2815 N N . ILE C 1 34 ? 6.285 86.982 50.607 1.00 26.73 63 ILE C N 1
ATOM 2816 C CA . ILE C 1 34 ? 5.574 86.504 51.781 1.00 30.76 63 ILE C CA 1
ATOM 2817 C C . ILE C 1 34 ? 4.171 86.109 51.332 1.00 29.46 63 ILE C C 1
ATOM 2818 O O . ILE C 1 34 ? 3.499 86.898 50.629 1.00 30.24 63 ILE C O 1
ATOM 2823 N N . VAL C 1 35 ? 3.742 84.908 51.731 1.00 28.12 64 VAL C N 1
ATOM 2824 C CA . VAL C 1 35 ? 2.422 84.391 51.373 1.00 31.66 64 VAL C CA 1
ATOM 2825 C C . VAL C 1 35 ? 1.769 83.803 52.628 1.00 31.65 64 VAL C C 1
ATOM 2826 O O . VAL C 1 35 ? 2.437 83.397 53.579 1.00 29.69 64 VAL C O 1
ATOM 2830 N N . PRO C 1 36 ? 0.420 83.734 52.677 1.00 35.23 65 PRO C N 1
ATOM 2831 C CA . PRO C 1 36 ? -0.256 83.067 53.788 1.00 36.84 65 PRO C CA 1
ATOM 2832 C C . PRO C 1 36 ? -0.074 81.540 53.790 1.00 39.39 65 PRO C C 1
ATOM 2833 O O . PRO C 1 36 ? 0.320 80.956 52.762 1.00 37.52 65 PRO C O 1
ATOM 2837 N N . ALA C 1 37 ? -0.339 80.914 54.945 1.00 35.61 66 ALA C N 1
ATOM 2838 C CA . ALA C 1 37 ? -0.125 79.484 55.132 1.00 38.25 66 ALA C CA 1
ATOM 2839 C C . ALA C 1 37 ? -0.983 78.690 54.138 1.00 39.33 66 ALA C C 1
ATOM 2840 O O . ALA C 1 37 ? -0.677 77.509 53.866 1.00 38.60 66 ALA C O 1
ATOM 2842 N N . LEU C 1 38 ? -2.022 79.323 53.569 1.00 38.06 67 LEU C N 1
ATOM 2843 C CA . LEU C 1 38 ? -2.928 78.636 52.641 1.00 44.05 67 LEU C CA 1
ATOM 2844 C C . LEU C 1 38 ? -2.419 78.734 51.197 1.00 44.36 67 LEU C C 1
ATOM 2845 O O . LEU C 1 38 ? -3.013 78.162 50.306 1.00 42.20 67 LEU C O 1
ATOM 2850 N N . SER C 1 39 ? -1.305 79.438 50.965 1.00 38.28 68 SER C N 1
ATOM 2851 C CA . SER C 1 39 ? -0.773 79.561 49.608 1.00 37.11 68 SER C CA 1
ATOM 2852 C C . SER C 1 39 ? -0.194 78.222 49.158 1.00 29.64 68 SER C C 1
ATOM 2853 O O . SER C 1 39 ? 0.553 77.568 49.893 1.00 33.31 68 SER C O 1
ATOM 2856 N N . PRO C 1 40 ? -0.487 77.806 47.912 1.00 31.83 69 PRO C N 1
ATOM 2857 C CA . PRO C 1 40 ? 0.124 76.607 47.337 1.00 30.05 69 PRO C CA 1
ATOM 2858 C C . PRO C 1 40 ? 1.623 76.773 47.087 1.00 31.82 69 PRO C C 1
ATOM 2859 O O . PRO C 1 40 ? 2.331 75.762 46.857 1.00 27.47 69 PRO C O 1
ATOM 2863 N N . TYR C 1 41 ? 2.086 78.029 47.143 1.00 27.00 70 TYR C N 1
ATOM 2864 C CA . TYR C 1 41 ? 3.464 78.325 46.725 1.00 25.07 70 TYR C CA 1
ATOM 2865 C C . TYR C 1 41 ? 4.355 78.554 47.944 1.00 26.36 70 TYR C C 1
ATOM 2866 O O . TYR C 1 41 ? 5.505 78.939 47.821 1.00 24.69 70 TYR C O 1
ATOM 2875 N N . LYS C 1 42 ? 3.839 78.255 49.132 1.00 24.34 71 LYS C N 1
ATOM 2876 C CA . LYS C 1 42 ? 4.603 78.407 50.353 1.00 27.27 71 LYS C CA 1
ATOM 2877 C C . LYS C 1 42 ? 5.778 77.422 50.338 1.00 26.59 71 LYS C C 1
ATOM 2878 O O . LYS C 1 42 ? 5.646 76.249 49.872 1.00 28.85 71 LYS C O 1
ATOM 2884 N N . ASP C 1 43 ? 6.923 77.899 50.842 1.00 23.86 72 ASP C N 1
ATOM 2885 C CA . ASP C 1 43 ? 8.142 77.105 50.906 1.00 24.88 72 ASP C CA 1
ATOM 2886 C C . ASP C 1 43 ? 8.649 76.886 52.341 1.00 27.74 72 ASP C C 1
ATOM 2887 O O . ASP C 1 43 ? 9.036 75.771 52.695 1.00 29.47 72 ASP C O 1
ATOM 2892 N N . ALA C 1 44 ? 8.715 77.944 53.159 1.00 28.33 73 ALA C N 1
ATOM 2893 C CA . ALA C 1 44 ? 9.168 77.815 54.537 1.00 30.46 73 ALA C CA 1
ATOM 2894 C C . ALA C 1 44 ? 8.373 78.791 55.395 1.00 31.39 73 ALA C C 1
ATOM 2895 O O . ALA C 1 44 ? 8.108 79.913 54.973 1.00 27.69 73 ALA C O 1
ATOM 2897 N N . PRO C 1 45 ? 7.971 78.387 56.622 1.00 32.80 74 PRO C N 1
ATOM 2898 C CA . PRO C 1 45 ? 7.249 79.281 57.519 1.00 33.03 74 PRO C CA 1
ATOM 2899 C C . PRO C 1 45 ? 8.158 80.403 58.038 1.00 31.46 74 PRO C C 1
ATOM 2900 O O . PRO C 1 45 ? 9.340 80.184 58.283 1.00 35.92 74 PRO C O 1
ATOM 2904 N N . LEU C 1 46 ? 7.603 81.611 58.183 1.00 34.83 75 LEU C N 1
ATOM 2905 C CA . LEU C 1 46 ? 8.382 82.721 58.727 1.00 36.07 75 LEU C CA 1
ATOM 2906 C C . LEU C 1 46 ? 8.873 82.393 60.141 1.00 37.87 75 LEU C C 1
ATOM 2907 O O . LEU C 1 46 ? 9.957 82.777 60.553 1.00 38.11 75 LEU C O 1
ATOM 2912 N N . ASP C 1 47 ? 8.036 81.678 60.889 1.00 38.11 76 ASP C N 1
ATOM 2913 C CA . ASP C 1 47 ? 8.401 81.208 62.209 1.00 43.42 76 ASP C CA 1
ATOM 2914 C C . ASP C 1 47 ? 8.049 79.727 62.281 1.00 43.38 76 ASP C C 1
ATOM 2915 O O . ASP C 1 47 ? 6.879 79.357 62.124 1.00 42.95 76 ASP C O 1
ATOM 2920 N N . PRO C 1 48 ? 9.061 78.850 62.471 1.00 42.98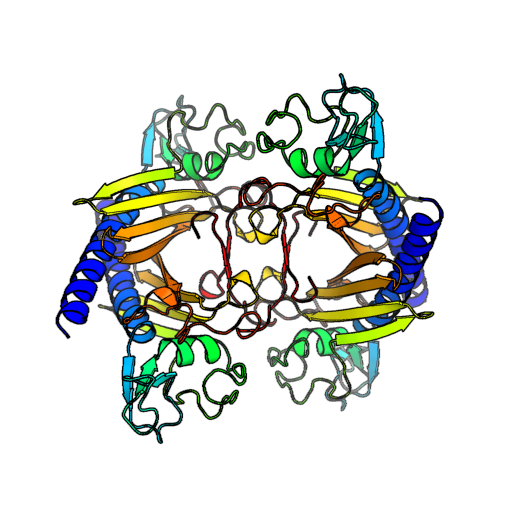 77 PRO C N 1
ATOM 2921 C CA . PRO C 1 48 ? 8.858 77.400 62.445 1.00 44.26 77 PRO C CA 1
ATOM 2922 C C . PRO C 1 48 ? 7.922 76.894 63.559 1.00 47.93 77 PRO C C 1
ATOM 2923 O O . PRO C 1 48 ? 7.334 75.817 63.443 1.00 52.39 77 PRO C O 1
ATOM 2927 N N . ASP C 1 49 ? 7.751 77.680 64.625 1.00 54.02 78 ASP C N 1
ATOM 2928 C CA . ASP C 1 49 ? 6.845 77.286 65.704 1.00 50.89 78 ASP C CA 1
ATOM 2929 C C . ASP C 1 49 ? 5.439 77.833 65.427 1.00 47.94 78 ASP C C 1
ATOM 2930 O O . ASP C 1 49 ? 4.553 77.634 66.225 1.00 49.57 78 ASP C O 1
ATOM 2935 N N . ASN C 1 50 ? 5.247 78.538 64.304 1.00 45.63 79 ASN C N 1
ATOM 2936 C CA . ASN C 1 50 ? 3.932 79.086 63.951 1.00 43.96 79 ASN C CA 1
ATOM 2937 C C . ASN C 1 50 ? 3.618 78.788 62.483 1.00 45.83 79 ASN C C 1
ATOM 2938 O O . ASN C 1 50 ? 3.441 79.705 61.678 1.00 42.90 79 ASN C O 1
ATOM 2943 N N . PRO C 1 51 ? 3.413 77.499 62.131 1.00 44.81 80 PRO C N 1
ATOM 2944 C CA . PRO C 1 51 ? 3.137 77.074 60.758 1.00 44.00 80 PRO C CA 1
ATOM 2945 C C . PRO C 1 51 ? 1.809 77.662 60.271 1.00 38.78 80 PRO C C 1
ATOM 2946 O O . PRO C 1 51 ? 1.460 77.617 59.097 1.00 43.54 80 PRO C O 1
ATOM 2950 N N . SER C 1 52 ? 1.050 78.176 61.228 1.00 43.03 81 SER C N 1
ATOM 2951 C CA . SER C 1 52 ? -0.230 78.800 60.993 1.00 42.17 81 SER C CA 1
ATOM 2952 C C . SER C 1 52 ? -0.057 80.186 60.360 1.00 36.13 81 SER C C 1
ATOM 2953 O O . SER C 1 52 ? -0.941 80.687 59.622 1.00 36.40 81 SER C O 1
ATOM 2956 N N . GLY C 1 53 ? 1.093 80.803 60.669 1.00 45.69 82 GLY C N 1
ATOM 2957 C CA . GLY C 1 53 ? 1.397 82.165 60.241 1.00 45.41 82 GLY C CA 1
ATOM 2958 C C . GLY C 1 53 ? 1.821 82.224 58.786 1.00 43.04 82 GLY C C 1
ATOM 2959 O O . GLY C 1 53 ? 1.646 81.256 58.023 1.00 42.98 82 GLY C O 1
ATOM 2960 N N . ASN C 1 54 ? 2.371 83.375 58.399 1.00 39.31 83 ASN C N 1
ATOM 2961 C CA . ASN C 1 54 ? 2.818 83.599 57.029 1.00 36.40 83 ASN C CA 1
ATOM 2962 C C . ASN C 1 54 ? 4.049 82.740 56.703 1.00 31.90 83 ASN C C 1
ATOM 2963 O O . ASN C 1 54 ? 4.810 82.383 57.571 1.00 33.41 83 ASN C O 1
ATOM 2968 N N . TRP C 1 55 ? 4.242 82.492 55.403 1.00 35.56 84 TRP C N 1
ATOM 2969 C CA . TRP C 1 55 ? 5.375 81.708 54.866 1.00 30.19 84 TRP C CA 1
ATOM 2970 C C . TRP C 1 55 ? 6.144 82.540 53.838 1.00 28.91 84 TRP C C 1
ATOM 2971 O O . TRP C 1 55 ? 5.627 83.500 53.266 1.00 30.07 84 TRP C O 1
ATOM 2982 N N . ARG C 1 56 ? 7.394 82.143 53.600 1.00 28.06 85 ARG C N 1
ATOM 2983 C CA . ARG C 1 56 ? 8.153 82.697 52.503 1.00 27.22 85 ARG C CA 1
ATOM 2984 C C . ARG C 1 56 ? 8.066 81.724 51.324 1.00 25.94 85 ARG C C 1
ATOM 2985 O O . ARG C 1 56 ? 8.063 80.503 51.520 1.00 25.71 85 ARG C O 1
ATOM 2993 N N . SER C 1 57 ? 7.986 82.307 50.127 1.00 22.52 86 SER C N 1
ATOM 2994 C CA . SER C 1 57 ? 7.865 81.629 48.844 1.00 22.50 86 SER C CA 1
ATOM 2995 C C . SER C 1 57 ? 9.041 82.089 47.991 1.00 21.99 86 SER C C 1
ATOM 2996 O O . SER C 1 57 ? 9.277 83.267 47.886 1.00 24.17 86 SER C O 1
ATOM 2999 N N . PHE C 1 58 ? 9.796 81.129 47.464 1.00 19.78 87 PHE C N 1
ATOM 3000 C CA . PHE C 1 58 ? 10.927 81.397 46.617 1.00 19.59 87 PHE C CA 1
ATOM 3001 C C . PHE C 1 58 ? 10.573 81.080 45.168 1.00 19.97 87 PHE C C 1
ATOM 3002 O O . PHE C 1 58 ? 10.238 79.911 44.832 1.00 21.29 87 PHE C O 1
ATOM 3010 N N . TYR C 1 59 ? 10.757 82.067 44.292 1.00 18.25 88 TYR C N 1
ATOM 3011 C CA . TYR C 1 59 ? 10.555 81.869 42.833 1.00 17.90 88 TYR C CA 1
ATOM 3012 C C . TYR C 1 59 ? 11.617 80.908 42.265 1.00 17.06 88 TYR C C 1
ATOM 3013 O O . TYR C 1 59 ? 11.412 80.299 41.252 1.00 17.08 88 TYR C O 1
ATOM 3022 N N . PHE C 1 60 ? 12.700 80.719 42.989 1.00 17.56 89 PHE C N 1
ATOM 3023 C CA . PHE C 1 60 ? 13.730 79.738 42.612 1.00 17.33 89 PHE C CA 1
ATOM 3024 C C . PHE C 1 60 ? 13.085 78.378 42.342 1.00 18.16 89 PHE C C 1
ATOM 3025 O O . PHE C 1 60 ? 13.407 77.728 41.372 1.00 17.94 89 PHE C O 1
ATOM 3033 N N . VAL C 1 61 ? 12.164 77.983 43.219 1.00 16.69 90 VAL C N 1
ATOM 3034 C CA . VAL C 1 61 ? 11.503 76.671 43.125 1.00 16.94 90 VAL C CA 1
ATOM 3035 C C . VAL C 1 61 ? 10.705 76.612 41.825 1.00 16.57 90 VAL C C 1
ATOM 3036 O O . VAL C 1 61 ? 10.770 75.633 41.070 1.00 16.58 90 VAL C O 1
ATOM 3040 N N . ASP C 1 62 ? 9.930 77.664 41.550 1.00 16.75 91 ASP C N 1
ATOM 3041 C CA . ASP C 1 62 ? 9.119 77.737 40.315 1.00 16.86 91 ASP C CA 1
ATOM 3042 C C . ASP C 1 62 ? 9.983 77.615 39.063 1.00 16.59 91 ASP C C 1
ATOM 3043 O O . ASP C 1 62 ? 9.696 76.847 38.165 1.00 17.37 91 ASP C O 1
ATOM 3048 N N . TYR C 1 63 ? 11.068 78.382 38.997 1.00 15.53 92 TYR C N 1
ATOM 3049 C CA . TYR C 1 63 ? 11.906 78.359 37.819 1.00 16.00 92 TYR C CA 1
ATOM 3050 C C . TYR C 1 63 ? 12.604 76.998 37.702 1.00 14.47 92 TYR C C 1
ATOM 3051 O O . TYR C 1 63 ? 12.731 76.445 36.586 1.00 15.81 92 TYR C O 1
ATOM 3060 N N . TYR C 1 64 ? 13.115 76.493 38.824 1.00 13.62 93 TYR C N 1
ATOM 3061 C CA . TYR C 1 64 ? 13.900 75.252 38.796 1.00 13.92 93 TYR C CA 1
ATOM 3062 C C . TYR C 1 64 ? 13.052 74.106 38.234 1.00 15.92 93 TYR C C 1
ATOM 3063 O O . TYR C 1 64 ? 13.488 73.357 37.402 1.00 15.98 93 TYR C O 1
ATOM 3072 N N . PHE C 1 65 ? 11.829 73.970 38.730 1.00 16.02 94 PHE C N 1
ATOM 3073 C CA . PHE C 1 65 ? 10.985 72.842 38.345 1.00 15.72 94 PHE C CA 1
ATOM 3074 C C . PHE C 1 65 ? 10.166 73.116 37.096 1.00 18.24 94 PHE C C 1
ATOM 3075 O O . PHE C 1 65 ? 9.662 72.148 36.541 1.00 18.12 94 PHE C O 1
ATOM 3083 N N . SER C 1 66 ? 9.973 74.387 36.705 1.00 15.66 95 SER C N 1
ATOM 3084 C CA . SER C 1 66 ? 9.179 74.653 35.504 1.00 16.60 95 SER C CA 1
ATOM 3085 C C . SER C 1 66 ? 9.995 74.700 34.225 1.00 17.73 95 SER C C 1
ATOM 3086 O O . SER C 1 66 ? 9.408 74.673 33.122 1.00 17.05 95 SER C O 1
ATOM 3089 N N . CYS C 1 67 ? 11.314 74.926 34.316 1.00 16.47 96 CYS C N 1
ATOM 3090 C CA . CYS C 1 67 ? 12.072 75.361 33.153 1.00 15.97 96 CYS C CA 1
ATOM 3091 C C . CYS C 1 67 ? 13.193 74.387 32.849 1.00 16.23 96 CYS C C 1
ATOM 3092 O O . CYS C 1 67 ? 13.979 74.080 33.739 1.00 17.26 96 CYS C O 1
ATOM 3095 N N . PRO C 1 68 ? 13.326 73.908 31.603 1.00 17.05 97 PRO C N 1
ATOM 3096 C CA . PRO C 1 68 ? 12.542 74.357 30.441 1.00 19.10 97 PRO C CA 1
ATOM 3097 C C . PRO C 1 68 ? 11.192 73.666 30.291 1.00 19.14 97 PRO C C 1
ATOM 3098 O O . PRO C 1 68 ? 10.384 74.090 29.494 1.00 21.61 97 PRO C O 1
ATOM 3102 N N . THR C 1 69 ? 11.042 72.570 31.008 1.00 18.24 98 THR C N 1
ATOM 3103 C CA . THR C 1 69 ? 9.813 71.821 31.033 1.00 18.68 98 THR C CA 1
ATOM 3104 C C . THR C 1 69 ? 9.428 71.552 32.484 1.00 19.85 98 THR C C 1
ATOM 3105 O O . THR C 1 69 ? 10.300 71.513 33.376 1.00 18.62 98 THR C O 1
ATOM 3109 N N . ARG C 1 70 ? 8.123 71.341 32.722 1.00 19.92 99 ARG C N 1
ATOM 3110 C CA . ARG C 1 70 ? 7.609 71.200 34.088 1.00 21.02 99 ARG C CA 1
ATOM 3111 C C . ARG C 1 70 ? 7.895 69.768 34.562 1.00 21.54 99 ARG C C 1
ATOM 3112 O O . ARG C 1 70 ? 7.537 68.776 33.913 1.00 24.85 99 ARG C O 1
ATOM 3120 N N . VAL C 1 71 ? 8.519 69.678 35.737 1.00 19.20 100 VAL C N 1
ATOM 3121 C CA . VAL C 1 71 ? 8.771 68.410 36.457 1.00 20.23 100 VAL C CA 1
ATOM 3122 C C . VAL C 1 71 ? 8.158 68.521 37.854 1.00 18.99 100 VAL C C 1
ATOM 3123 O O . VAL C 1 71 ? 8.267 69.555 38.516 1.00 20.95 100 VAL C O 1
ATOM 3127 N N . ALA C 1 72 ? 7.500 67.456 38.320 1.00 21.92 101 ALA C N 1
ATOM 3128 C CA . ALA C 1 72 ? 6.971 67.480 39.667 1.00 21.18 101 ALA C CA 1
ATOM 3129 C C . ALA C 1 72 ? 8.100 67.443 40.692 1.00 20.84 101 ALA C C 1
ATOM 3130 O O . ALA C 1 72 ? 9.017 66.614 40.631 1.00 21.72 101 ALA C O 1
ATOM 3132 N N . PRO C 1 73 ? 8.048 68.345 41.697 1.00 19.76 102 PRO C N 1
ATOM 3133 C CA . PRO C 1 73 ? 8.949 68.236 42.838 1.00 21.26 102 PRO C CA 1
ATOM 3134 C C . PRO C 1 73 ? 8.653 67.006 43.698 1.00 22.09 102 PRO C C 1
ATOM 3135 O O . PRO C 1 73 ? 7.647 66.336 43.495 1.00 21.89 102 PRO C O 1
ATOM 3139 N N . SER C 1 74 ? 9.550 66.757 44.647 1.00 22.71 103 SER C N 1
ATOM 3140 C CA . SER C 1 74 ? 9.380 65.705 45.640 1.00 23.69 103 SER C CA 1
ATOM 3141 C C . SER C 1 74 ? 8.245 66.109 46.574 1.00 22.25 103 SER C C 1
ATOM 3142 O O . SER C 1 74 ? 7.831 67.272 46.617 1.00 22.30 103 SER C O 1
ATOM 3145 N N . PRO C 1 75 ? 7.688 65.182 47.385 1.00 23.59 104 PRO C N 1
ATOM 3146 C CA . PRO C 1 75 ? 6.614 65.567 48.300 1.00 24.81 104 PRO C CA 1
ATOM 3147 C C . PRO C 1 75 ? 7.021 66.638 49.322 1.00 25.25 104 PRO C C 1
ATOM 3148 O O . PRO C 1 75 ? 6.157 67.313 49.866 1.00 25.82 104 PRO C O 1
ATOM 3152 N N . LYS C 1 76 ? 8.325 66.862 49.472 1.00 24.21 105 LYS C N 1
ATOM 3153 C CA . LYS C 1 76 ? 8.834 67.848 50.434 1.00 29.42 105 LYS C CA 1
ATOM 3154 C C . LYS C 1 76 ? 8.660 69.296 49.952 1.00 28.46 105 LYS C C 1
ATOM 3155 O O . LYS C 1 76 ? 8.779 70.225 50.751 1.00 27.27 105 LYS C O 1
ATOM 3161 N N . GLN C 1 77 ? 8.464 69.498 48.639 1.00 21.89 106 GLN C N 1
ATOM 3162 C CA . GLN C 1 77 ? 8.306 70.830 48.096 1.00 20.97 106 GLN C CA 1
ATOM 3163 C C . GLN C 1 77 ? 7.015 70.930 47.303 1.00 22.21 106 GLN C C 1
ATOM 3164 O O . GLN C 1 77 ? 6.773 70.116 46.431 1.00 21.70 106 GLN C O 1
ATOM 3170 N N . ARG C 1 78 ? 6.222 71.957 47.604 1.00 22.69 107 ARG C N 1
ATOM 3171 C CA . ARG C 1 78 ? 5.048 72.297 46.830 1.00 21.39 107 ARG C CA 1
ATOM 3172 C C . ARG C 1 78 ? 4.082 71.097 46.774 1.00 20.33 107 ARG C C 1
ATOM 3173 O O . ARG C 1 78 ? 3.405 70.924 45.794 1.00 21.63 107 ARG C O 1
ATOM 3181 N N . GLY C 1 79 ? 4.077 70.262 47.811 1.00 23.18 108 GLY C N 1
ATOM 3182 C CA . GLY C 1 79 ? 3.169 69.109 47.891 1.00 23.91 108 GLY C CA 1
ATOM 3183 C C . GLY C 1 79 ? 3.409 68.094 46.774 1.00 24.77 108 GLY C C 1
ATOM 3184 O O . GLY C 1 79 ? 2.507 67.304 46.422 1.00 24.50 108 GLY C O 1
ATOM 3185 N N . GLY C 1 80 ? 4.617 68.117 46.202 1.00 23.22 109 GLY C N 1
ATOM 3186 C CA . GLY C 1 80 ? 5.056 67.168 45.189 1.00 22.45 109 GLY C CA 1
ATOM 3187 C C . GLY C 1 80 ? 4.276 67.292 43.893 1.00 21.48 109 GLY C C 1
ATOM 3188 O O . GLY C 1 80 ? 4.225 66.331 43.127 1.00 24.93 109 GLY C O 1
ATOM 3189 N N . SER C 1 81 ? 3.653 68.458 43.654 1.00 22.76 110 SER C N 1
ATOM 3190 C CA . SER C 1 81 ? 2.701 68.623 42.538 1.00 23.82 110 SER C CA 1
ATOM 3191 C C . SER C 1 81 ? 3.078 69.790 41.617 1.00 22.10 110 SER C C 1
ATOM 3192 O O . SER C 1 81 ? 3.290 70.917 42.061 1.00 24.85 110 SER C O 1
ATOM 3195 N N . VAL C 1 82 ? 3.015 69.546 40.315 1.00 21.48 111 VAL C N 1
ATOM 3196 C CA . VAL C 1 82 ? 3.208 70.607 39.341 1.00 23.48 111 VAL C CA 1
ATOM 3197 C C . VAL C 1 82 ? 2.096 71.667 39.462 1.00 24.59 111 VAL C C 1
ATOM 3198 O O . VAL C 1 82 ? 2.277 72.809 39.005 1.00 22.74 111 VAL C O 1
ATOM 3202 N N . ALA C 1 83 ? 0.938 71.302 40.034 1.00 23.19 112 ALA C N 1
ATOM 3203 C CA . ALA C 1 83 ? -0.169 72.242 40.166 1.00 25.83 112 ALA C CA 1
ATOM 3204 C C . ALA C 1 83 ? 0.210 73.379 41.125 1.00 26.86 112 ALA C C 1
ATOM 3205 O O . ALA C 1 83 ? -0.400 74.470 41.088 1.00 26.75 112 ALA C O 1
ATOM 3207 N N . ASN C 1 84 ? 1.218 73.132 41.966 1.00 23.40 113 ASN C N 1
ATOM 3208 C CA . ASN C 1 84 ? 1.656 74.095 42.965 1.00 21.24 113 ASN C CA 1
ATOM 3209 C C . ASN C 1 84 ? 2.940 74.817 42.504 1.00 22.58 113 ASN C C 1
ATOM 3210 O O . ASN C 1 84 ? 3.693 75.354 43.360 1.00 24.41 113 ASN C O 1
ATOM 3215 N N . LEU C 1 85 ? 3.202 74.823 41.195 1.00 21.56 114 LEU C N 1
ATOM 3216 C CA . LEU C 1 85 ? 4.224 75.716 40.606 1.00 21.55 114 LEU C CA 1
ATOM 3217 C C . LEU C 1 85 ? 3.506 76.886 39.914 1.00 23.83 114 LEU C C 1
ATOM 3218 O O . LEU C 1 85 ? 2.436 76.704 39.278 1.00 24.10 114 LEU C O 1
ATOM 3223 N N . ARG C 1 86 ? 4.074 78.089 40.041 1.00 20.07 115 ARG C N 1
ATOM 3224 C CA . ARG C 1 86 ? 3.410 79.277 39.498 1.00 21.45 115 ARG C CA 1
ATOM 3225 C C . ARG C 1 86 ? 3.218 79.145 37.993 1.00 24.68 115 ARG C C 1
ATOM 3226 O O . ARG C 1 86 ? 4.155 78.847 37.247 1.00 22.87 115 ARG C O 1
ATOM 3234 N N . PRO C 1 87 ? 1.991 79.432 37.492 1.00 25.43 116 PRO C N 1
ATOM 3235 C CA . PRO C 1 87 ? 1.702 79.336 36.060 1.00 29.36 116 PRO C CA 1
ATOM 3236 C C . PRO C 1 87 ? 2.146 80.530 35.188 1.00 28.90 116 PRO C C 1
ATOM 3237 O O . PRO C 1 87 ? 2.260 80.421 33.937 1.00 33.82 116 PRO C O 1
ATOM 3241 N N . GLY C 1 88 ? 2.399 81.687 35.794 1.00 27.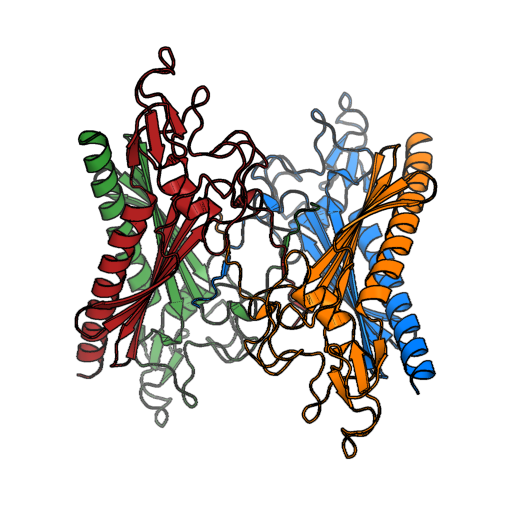23 117 GLY C N 1
ATOM 3242 C CA . GLY C 1 88 ? 2.598 82.876 34.900 1.00 33.66 117 GLY C CA 1
ATOM 3243 C C . GLY C 1 88 ? 3.987 83.001 34.271 1.00 35.58 117 GLY C C 1
ATOM 3244 O O . GLY C 1 88 ? 4.286 84.026 33.687 1.00 35.62 117 GLY C O 1
ATOM 3245 N N . LEU C 1 89 ? 4.830 81.976 34.392 1.00 35.62 118 LEU C N 1
ATOM 3246 C CA . LEU C 1 89 ? 6.277 82.130 34.271 1.00 34.11 118 LEU C CA 1
ATOM 3247 C C . LEU C 1 89 ? 6.704 81.958 32.820 1.00 26.00 118 LEU C C 1
ATOM 3248 O O . LEU C 1 89 ? 6.208 81.077 32.164 1.00 30.86 118 LEU C O 1
ATOM 3253 N N . THR C 1 90 ? 7.680 82.753 32.372 1.00 22.00 119 THR C N 1
ATOM 3254 C CA . THR C 1 90 ? 8.290 82.558 31.100 1.00 21.14 119 THR C CA 1
ATOM 3255 C C . THR C 1 90 ? 9.757 82.108 31.309 1.00 19.99 119 THR C C 1
ATOM 3256 O O . THR C 1 90 ? 10.496 82.775 32.076 1.00 20.00 119 THR C O 1
ATOM 3260 N N . CYS C 1 91 ? 10.167 81.027 30.628 1.00 19.22 120 CYS C N 1
ATOM 3261 C CA . CYS C 1 91 ? 11.490 80.371 30.826 1.00 20.28 120 CYS C CA 1
ATOM 3262 C C . CYS C 1 91 ? 12.543 80.960 29.878 1.00 18.97 120 CYS C C 1
ATOM 3263 O O . CYS C 1 91 ? 13.744 80.829 30.089 1.00 19.25 120 CYS C O 1
ATOM 3266 N N . SER C 1 92 ? 12.100 81.472 28.731 1.00 16.79 121 SER C N 1
ATOM 3267 C CA . SER C 1 92 ? 13.001 81.903 27.695 1.00 18.02 121 SER C CA 1
ATOM 3268 C C . SER C 1 92 ? 12.305 82.882 26.770 1.00 17.44 121 SER C C 1
ATOM 3269 O O . SER C 1 92 ? 11.085 82.925 26.700 1.00 18.94 121 SER C O 1
ATOM 3272 N N . GLY C 1 93 ? 13.119 83.635 26.045 1.00 16.19 122 GLY C N 1
ATOM 3273 C CA . GLY C 1 93 ? 12.583 84.602 25.077 1.00 17.42 122 GLY C CA 1
ATOM 3274 C C . GLY C 1 93 ? 13.677 85.471 24.494 1.00 18.39 122 GLY C C 1
ATOM 3275 O O . GLY C 1 93 ? 14.837 85.089 24.520 1.00 16.80 122 GLY C O 1
ATOM 3276 N N . THR C 1 94 ? 13.269 86.611 23.939 1.00 18.78 123 THR C N 1
ATOM 3277 C CA . THR C 1 94 ? 14.180 87.565 23.344 1.00 17.58 123 THR C CA 1
ATOM 3278 C C . THR C 1 94 ? 13.712 88.948 23.769 1.00 20.69 123 THR C C 1
ATOM 3279 O O . THR C 1 94 ? 12.543 89.292 23.591 1.00 24.06 123 THR C O 1
ATOM 3283 N N . GLU C 1 95 ? 14.634 89.731 24.334 1.00 18.35 124 GLU C N 1
ATOM 3284 C CA . GLU C 1 95 ? 14.356 91.109 24.675 1.00 18.15 124 GLU C CA 1
ATOM 3285 C C . GLU C 1 95 ? 15.135 91.973 23.679 1.00 19.37 124 GLU C C 1
ATOM 3286 O O . GLU C 1 95 ? 16.249 91.625 23.336 1.00 23.32 124 GLU C O 1
ATOM 3292 N N . THR C 1 96 ? 14.567 93.089 23.228 1.00 18.31 125 THR C N 1
ATOM 3293 C CA . THR C 1 96 ? 15.307 94.013 22.376 1.00 18.82 125 THR C CA 1
ATOM 3294 C C . THR C 1 96 ? 15.728 95.203 23.225 1.00 17.70 125 THR C C 1
ATOM 3295 O O . THR C 1 96 ? 14.891 95.901 23.778 1.00 19.04 125 THR C O 1
ATOM 3299 N N . ILE C 1 97 ? 17.039 95.440 23.268 1.00 18.66 126 ILE C N 1
ATOM 3300 C CA . ILE C 1 97 ? 17.658 96.443 24.115 1.00 18.00 126 ILE C CA 1
ATOM 3301 C C . ILE C 1 97 ? 18.338 97.445 23.189 1.00 17.28 126 ILE C C 1
ATOM 3302 O O . ILE C 1 97 ? 19.323 97.146 22.566 1.00 17.27 126 ILE C O 1
ATOM 3307 N N . PHE C 1 98 ? 17.760 98.645 23.056 1.00 18.23 127 PHE C N 1
ATOM 3308 C CA . PHE C 1 98 ? 18.320 99.643 22.146 1.00 19.69 127 PHE C CA 1
ATOM 3309 C C . PHE C 1 98 ? 18.636 99.043 20.770 1.00 17.98 127 PHE C C 1
ATOM 3310 O O . PHE C 1 98 ? 19.690 99.261 20.210 1.00 20.20 127 PHE C O 1
ATOM 3318 N N . GLY C 1 99 ? 17.706 98.267 20.239 1.00 17.86 128 GLY C N 1
ATOM 3319 C CA . GLY C 1 99 ? 17.836 97.702 18.915 1.00 18.75 128 GLY C CA 1
ATOM 3320 C C . GLY C 1 99 ? 18.683 96.445 18.828 1.00 21.51 128 GLY C C 1
ATOM 3321 O O . GLY C 1 99 ? 18.859 95.921 17.736 1.00 21.89 128 GLY C O 1
ATOM 3322 N N . ILE C 1 100 ? 19.185 95.969 19.977 1.00 16.65 129 ILE C N 1
ATOM 3323 C CA . ILE C 1 100 ? 20.020 94.794 20.044 1.00 16.61 129 ILE C CA 1
ATOM 3324 C C . ILE C 1 100 ? 19.175 93.645 20.589 1.00 16.09 129 ILE C C 1
ATOM 3325 O O . ILE C 1 100 ? 18.822 93.643 21.759 1.00 17.32 129 ILE C O 1
ATOM 3330 N N . PRO C 1 101 ? 18.917 92.590 19.804 1.00 15.86 130 PRO C N 1
ATOM 3331 C CA . PRO C 1 101 ? 18.172 91.436 20.328 1.00 15.71 130 PRO C CA 1
ATOM 3332 C C . PRO C 1 101 ? 19.058 90.636 21.298 1.00 14.54 130 PRO C C 1
ATOM 3333 O O . PRO C 1 101 ? 20.260 90.381 21.018 1.00 16.18 130 PRO C O 1
ATOM 3337 N N . VAL C 1 102 ? 18.457 90.273 22.424 1.00 15.51 131 VAL C N 1
ATOM 3338 C CA . VAL C 1 102 ? 19.108 89.472 23.441 1.00 15.68 131 VAL C CA 1
ATOM 3339 C C . VAL C 1 102 ? 18.241 88.250 23.739 1.00 16.26 131 VAL C C 1
ATOM 3340 O O . VAL C 1 102 ? 17.190 88.375 24.344 1.00 16.85 131 VAL C O 1
ATOM 3344 N N . ALA C 1 103 ? 18.729 87.086 23.316 1.00 15.41 132 ALA C N 1
ATOM 3345 C CA . ALA C 1 103 ? 18.110 85.811 23.632 1.00 15.59 132 ALA C CA 1
ATOM 3346 C C . ALA C 1 103 ? 18.422 85.512 25.094 1.00 15.68 132 ALA C C 1
ATOM 3347 O O . ALA C 1 103 ? 19.532 85.769 25.537 1.00 16.77 132 ALA C O 1
ATOM 3349 N N . TRP C 1 104 ? 17.441 85.024 25.833 1.00 14.80 133 TRP C N 1
ATOM 3350 C CA . TRP C 1 104 ? 17.665 84.704 27.231 1.00 15.16 133 TRP C CA 1
ATOM 3351 C C . TRP C 1 104 ? 16.972 83.384 27.563 1.00 15.95 133 TRP C C 1
ATOM 3352 O O . TRP C 1 104 ? 15.922 83.053 27.027 1.00 16.44 133 TRP C O 1
ATOM 3363 N N . ASP C 1 105 ? 17.542 82.690 28.553 1.00 13.61 134 ASP C N 1
ATOM 3364 C CA . ASP C 1 105 ? 16.980 81.402 28.971 1.00 14.08 134 ASP C CA 1
ATOM 3365 C C . ASP C 1 105 ? 17.316 81.168 30.435 1.00 14.93 134 ASP C C 1
ATOM 3366 O O . ASP C 1 105 ? 18.486 81.356 30.867 1.00 15.92 134 ASP C O 1
ATOM 3371 N N . ILE C 1 106 ? 16.283 80.763 31.185 1.00 14.38 135 ILE C N 1
ATOM 3372 C CA . ILE C 1 106 ? 16.393 80.315 32.563 1.00 14.31 135 ILE C CA 1
ATOM 3373 C C . ILE C 1 106 ? 16.072 78.824 32.593 1.00 14.49 135 ILE C C 1
ATOM 3374 O O . ILE C 1 106 ? 15.077 78.434 31.996 1.00 14.77 135 ILE C O 1
ATOM 3379 N N . ARG C 1 107 ? 16.918 78.006 33.226 1.00 14.28 136 ARG C N 1
ATOM 3380 C CA . ARG C 1 107 ? 16.524 76.604 33.368 1.00 15.33 136 ARG C CA 1
ATOM 3381 C C . ARG C 1 107 ? 17.146 75.980 34.603 1.00 14.93 136 ARG C C 1
ATOM 3382 O O . ARG C 1 107 ? 18.249 76.326 34.999 1.00 15.82 136 ARG C O 1
ATOM 3390 N N . GLY C 1 108 ? 16.417 75.007 35.143 1.00 14.98 137 GLY C N 1
ATOM 3391 C CA . GLY C 1 108 ? 16.955 74.181 36.183 1.00 14.42 137 GLY C CA 1
ATOM 3392 C C . GLY C 1 108 ? 17.912 73.162 35.582 1.00 17.29 137 GLY C C 1
ATOM 3393 O O . GLY C 1 108 ? 17.731 72.689 34.451 1.00 17.90 137 GLY C O 1
ATOM 3394 N N . GLU C 1 109 ? 18.930 72.805 36.346 1.00 17.09 138 GLU C N 1
ATOM 3395 C CA . GLU C 1 109 ? 19.814 71.725 35.915 1.00 17.42 138 GLU C CA 1
ATOM 3396 C C . GLU C 1 109 ? 19.319 70.382 36.423 1.00 19.51 138 GLU C C 1
ATOM 3397 O O . GLU C 1 109 ? 18.462 70.307 37.277 1.00 18.18 138 GLU C O 1
ATOM 3403 N N . ASN C 1 110 ? 19.837 69.312 35.837 1.00 19.38 139 ASN C N 1
ATOM 3404 C CA . ASN C 1 110 ? 19.267 68.026 36.164 1.00 20.59 139 ASN C CA 1
ATOM 3405 C C . ASN C 1 110 ? 20.324 67.053 36.676 1.00 19.65 139 ASN C C 1
ATOM 3406 O O . ASN C 1 110 ? 21.506 67.308 36.602 1.00 21.14 139 ASN C O 1
ATOM 3411 N N . GLY C 1 111 ? 19.826 65.920 37.194 1.00 19.84 140 GLY C N 1
ATOM 3412 C CA . GLY C 1 111 ? 20.692 64.909 37.758 1.00 19.35 140 GLY C CA 1
ATOM 3413 C C . GLY C 1 111 ? 21.232 65.357 39.099 1.00 25.08 140 GLY C C 1
ATOM 3414 O O . GLY C 1 111 ? 20.947 66.454 39.576 1.00 23.54 140 GLY C O 1
ATOM 3415 N N . ILE C 1 112 ? 22.034 64.497 39.722 1.00 27.64 141 ILE C N 1
ATOM 3416 C CA . ILE C 1 112 ? 22.442 64.793 41.086 1.00 28.00 141 ILE C CA 1
ATOM 3417 C C . ILE C 1 112 ? 23.273 66.090 41.140 1.00 28.33 141 ILE C C 1
ATOM 3418 O O . ILE C 1 112 ? 23.076 66.900 42.049 1.00 31.60 141 ILE C O 1
ATOM 3423 N N . LEU C 1 113 ? 24.131 66.291 40.147 1.00 26.65 142 LEU C N 1
ATOM 3424 C CA . LEU C 1 113 ? 24.993 67.441 40.015 1.00 34.48 142 LEU C CA 1
ATOM 3425 C C . LEU C 1 113 ? 24.187 68.739 39.845 1.00 31.17 142 LEU C C 1
ATOM 3426 O O . LEU C 1 113 ? 24.670 69.827 40.202 1.00 30.27 142 LEU C O 1
ATOM 3431 N N . GLY C 1 114 ? 23.013 68.629 39.213 1.00 27.37 143 GLY C N 1
ATOM 3432 C CA . GLY C 1 114 ? 22.160 69.793 38.907 1.00 24.08 143 GLY C CA 1
ATOM 3433 C C . GLY C 1 114 ? 21.140 70.099 39.998 1.00 24.68 143 GLY C C 1
ATOM 3434 O O . GLY C 1 114 ? 20.462 71.078 39.925 1.00 22.99 143 GLY C O 1
ATOM 3435 N N . GLU C 1 115 ? 21.067 69.274 41.049 1.00 23.27 144 GLU C N 1
ATOM 3436 C CA . GLU C 1 115 ? 20.171 69.470 42.143 1.00 25.65 144 GLU C CA 1
ATOM 3437 C C . GLU C 1 115 ? 20.332 70.879 42.732 1.00 23.23 144 GLU C C 1
ATOM 3438 O O . GLU C 1 115 ? 21.435 71.284 43.160 1.00 24.45 144 GLU C O 1
ATOM 3444 N N . GLY C 1 116 ? 19.244 71.652 42.739 1.00 23.87 145 GLY C N 1
ATOM 3445 C CA . GLY C 1 116 ? 19.239 72.975 43.371 1.00 23.39 145 GLY C CA 1
ATOM 3446 C C . GLY C 1 116 ? 20.059 74.016 42.609 1.00 21.50 145 GLY C C 1
ATOM 3447 O O . GLY C 1 116 ? 20.549 74.976 43.213 1.00 21.59 145 GLY C O 1
ATOM 3448 N N . VAL C 1 117 ? 20.194 73.839 41.292 1.00 18.77 146 VAL C N 1
ATOM 3449 C CA . VAL C 1 117 ? 20.991 74.758 40.486 1.00 17.37 146 VAL C CA 1
ATOM 3450 C C . VAL C 1 117 ? 20.127 75.265 39.329 1.00 16.74 146 VAL C C 1
ATOM 3451 O O . VAL C 1 117 ? 19.496 74.467 38.605 1.00 17.01 146 VAL C O 1
ATOM 3455 N N . VAL C 1 118 ? 20.119 76.587 39.148 1.00 14.68 147 VAL C N 1
ATOM 3456 C CA . VAL C 1 118 ? 19.471 77.220 37.997 1.00 14.70 147 VAL C CA 1
ATOM 3457 C C . VAL C 1 118 ? 20.526 77.995 37.215 1.00 15.46 147 VAL C C 1
ATOM 3458 O O . VAL C 1 118 ? 21.338 78.714 37.790 1.00 17.59 147 VAL C O 1
ATOM 3462 N N . THR C 1 119 ? 20.505 77.864 35.898 1.00 15.41 148 THR C N 1
ATOM 3463 C CA . THR C 1 119 ? 21.380 78.735 35.085 1.00 15.10 148 THR C CA 1
ATOM 3464 C C . THR C 1 119 ? 20.555 79.771 34.325 1.00 15.46 148 THR C C 1
ATOM 3465 O O . THR C 1 119 ? 19.426 79.513 33.933 1.00 15.65 148 THR C O 1
ATOM 3469 N N . VAL C 1 120 ? 21.185 80.927 34.080 1.00 13.51 149 VAL C N 1
ATOM 3470 C CA . VAL C 1 120 ? 20.597 81.998 33.314 1.00 14.58 149 VAL C CA 1
ATOM 3471 C C . VAL C 1 120 ? 21.656 82.321 32.263 1.00 14.61 149 VAL C C 1
ATOM 3472 O O . VAL C 1 120 ? 22.780 82.628 32.608 1.00 16.01 149 VAL C O 1
ATOM 3476 N N . VAL C 1 121 ? 21.268 82.247 30.975 1.00 14.32 150 VAL C N 1
ATOM 3477 C CA . VAL C 1 121 ? 22.210 82.425 29.886 1.00 14.73 150 VAL C CA 1
ATOM 3478 C C . VAL C 1 121 ? 21.586 83.365 28.860 1.00 15.78 150 VAL C C 1
ATOM 3479 O O . VAL C 1 121 ? 20.415 83.260 28.551 1.00 15.08 150 VAL C O 1
ATOM 3483 N N . VAL C 1 122 ? 22.379 84.350 28.444 1.00 14.64 151 VAL C N 1
ATOM 3484 C CA . VAL C 1 122 ? 21.936 85.329 27.484 1.00 14.65 151 VAL C CA 1
ATOM 3485 C C . VAL C 1 122 ? 22.942 85.447 26.354 1.00 14.85 151 VAL C C 1
ATOM 3486 O O . VAL C 1 122 ? 24.146 85.265 26.516 1.00 15.27 151 VAL C O 1
ATOM 3490 N N . THR C 1 123 ? 22.408 85.782 25.167 1.00 14.28 152 THR C N 1
ATOM 3491 C CA . THR C 1 123 ? 23.248 86.076 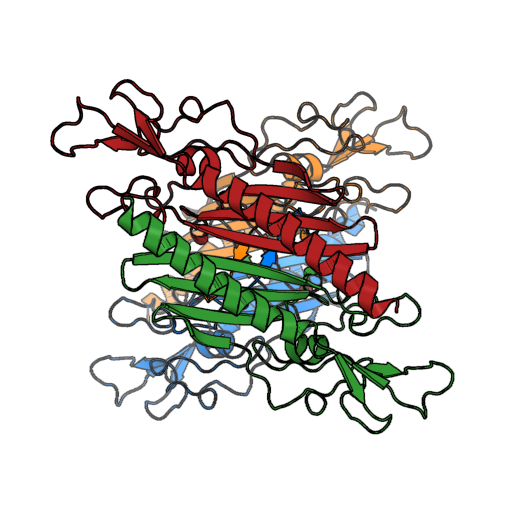24.035 1.00 14.70 152 THR C CA 1
ATOM 3492 C C . THR C 1 123 ? 22.704 87.330 23.344 1.00 16.95 152 THR C C 1
ATOM 3493 O O . THR C 1 123 ? 21.587 87.315 22.773 1.00 16.27 152 THR C O 1
ATOM 3497 N N . ALA C 1 124 ? 23.536 88.372 23.299 1.00 14.75 153 ALA C N 1
ATOM 3498 C CA . ALA C 1 124 ? 23.208 89.617 22.562 1.00 15.51 153 ALA C CA 1
ATOM 3499 C C . ALA C 1 124 ? 23.826 89.516 21.167 1.00 15.84 153 ALA C C 1
ATOM 3500 O O . ALA C 1 124 ? 25.013 89.230 21.034 1.00 18.08 153 ALA C O 1
ATOM 3502 N N . THR C 1 125 ? 23.021 89.753 20.129 1.00 16.25 154 THR C N 1
ATOM 3503 C CA . THR C 1 125 ? 23.542 89.759 18.788 1.00 18.49 154 THR C CA 1
ATOM 3504 C C . THR C 1 125 ? 23.352 91.154 18.181 1.00 18.19 154 THR C C 1
ATOM 3505 O O . THR C 1 125 ? 22.246 91.540 17.850 1.00 19.46 154 THR C O 1
ATOM 3509 N N . HIS C 1 126 ? 24.453 91.907 18.091 1.00 16.89 155 HIS C N 1
ATOM 3510 C CA . HIS C 1 126 ? 24.405 93.259 17.578 1.00 16.90 155 HIS C CA 1
ATOM 3511 C C . HIS C 1 126 ? 24.057 93.204 16.100 1.00 18.51 155 HIS C C 1
ATOM 3512 O O . HIS C 1 126 ? 24.625 92.407 15.357 1.00 19.91 155 HIS C O 1
ATOM 3519 N N . PRO C 1 127 ? 23.158 94.082 15.612 1.00 20.55 156 PRO C N 1
ATOM 3520 C CA . PRO C 1 127 ? 22.859 94.104 14.176 1.00 22.45 156 PRO C CA 1
ATOM 3521 C C . PRO C 1 127 ? 24.094 94.306 13.273 1.00 22.53 156 PRO C C 1
ATOM 3522 O O . PRO C 1 127 ? 24.080 93.909 12.118 1.00 24.72 156 PRO C O 1
ATOM 3526 N N . ARG C 1 128 ? 25.145 94.940 13.784 1.00 21.16 157 ARG C N 1
ATOM 3527 C CA . ARG C 1 128 ? 26.370 95.222 13.014 1.00 21.79 157 ARG C CA 1
ATOM 3528 C C . ARG C 1 128 ? 27.427 94.129 13.199 1.00 22.79 157 ARG C C 1
ATOM 3529 O O . ARG C 1 128 ? 28.512 94.262 12.657 1.00 23.79 157 ARG C O 1
ATOM 3537 N N . GLY C 1 129 ? 27.099 93.057 13.942 1.00 21.22 158 GLY C N 1
ATOM 3538 C CA . GLY C 1 129 ? 27.938 91.864 13.947 1.00 20.90 158 GLY C CA 1
ATOM 3539 C C . GLY C 1 129 ? 28.222 91.275 15.326 1.00 19.74 158 GLY C C 1
ATOM 3540 O O . GLY C 1 129 ? 28.012 90.068 15.552 1.00 20.36 158 GLY C O 1
ATOM 3541 N N . PRO C 1 130 ? 28.805 92.055 16.255 1.00 19.60 159 PRO C N 1
ATOM 3542 C CA . PRO C 1 130 ? 29.304 91.481 17.506 1.00 17.98 159 PRO C CA 1
ATOM 3543 C C . PRO C 1 130 ? 28.262 90.775 18.366 1.00 18.52 159 PRO C C 1
ATOM 3544 O O . PRO C 1 130 ? 27.178 91.285 18.587 1.00 18.34 159 PRO C O 1
ATOM 3548 N N . LYS C 1 131 ? 28.674 89.638 18.922 1.00 17.85 160 LYS C N 1
ATOM 3549 C CA . LYS C 1 131 ? 27.853 88.826 19.781 1.00 16.58 160 LYS C CA 1
ATOM 3550 C C . LYS C 1 131 ? 28.537 88.731 21.143 1.00 16.16 160 LYS C C 1
ATOM 3551 O O . LYS C 1 131 ? 29.785 88.644 21.202 1.00 18.51 160 LYS C O 1
ATOM 3557 N N . VAL C 1 132 ? 27.734 88.694 22.190 1.00 15.26 161 VAL C N 1
ATOM 3558 C CA . VAL C 1 132 ? 28.207 88.493 23.539 1.00 15.47 161 VAL C CA 1
ATOM 3559 C C . VAL C 1 132 ? 27.274 87.498 24.241 1.00 16.14 161 VAL C C 1
ATOM 3560 O O . VAL C 1 132 ? 26.070 87.710 24.295 1.00 16.29 161 VAL C O 1
ATOM 3564 N N . THR C 1 133 ? 27.871 86.457 24.841 1.00 14.77 162 THR C N 1
ATOM 3565 C CA . THR C 1 133 ? 27.144 85.422 25.572 1.00 13.31 162 THR C CA 1
ATOM 3566 C C . THR C 1 133 ? 27.653 85.406 27.018 1.00 15.48 162 THR C C 1
ATOM 3567 O O . THR C 1 133 ? 28.865 85.183 27.245 1.00 16.88 162 THR C O 1
ATOM 3571 N N . LEU C 1 134 ? 26.730 85.660 27.950 1.00 14.30 163 LEU C N 1
ATOM 3572 C CA . LEU C 1 134 ? 26.988 85.683 29.379 1.00 13.60 163 LEU C CA 1
ATOM 3573 C C . LEU C 1 134 ? 26.085 84.685 30.085 1.00 15.70 163 LEU C C 1
ATOM 3574 O O . LEU C 1 134 ? 24.956 84.452 29.680 1.00 17.38 163 LEU C O 1
ATOM 3579 N N . GLY C 1 135 ? 26.583 84.186 31.212 1.00 13.51 164 GLY C N 1
ATOM 3580 C CA . GLY C 1 135 ? 25.806 83.302 32.008 1.00 13.88 164 GLY C CA 1
ATOM 3581 C C . GLY C 1 135 ? 25.965 83.607 33.483 1.00 15.61 164 GLY C C 1
ATOM 3582 O O . GLY C 1 135 ? 26.930 84.241 33.866 1.00 16.46 164 GLY C O 1
ATOM 3583 N N . ARG C 1 136 ? 24.958 83.216 34.274 1.00 13.85 165 ARG C N 1
ATOM 3584 C CA . ARG C 1 136 ? 25.029 83.242 35.695 1.00 13.27 165 ARG C CA 1
ATOM 3585 C C . ARG C 1 136 ? 24.526 81.902 36.223 1.00 14.77 165 ARG C C 1
ATOM 3586 O O . ARG C 1 136 ? 23.517 81.368 35.752 1.00 15.88 165 ARG C O 1
ATOM 3594 N N . ARG C 1 137 ? 25.256 81.376 37.211 1.00 14.42 166 ARG C N 1
ATOM 3595 C CA . ARG C 1 137 ? 24.870 80.112 37.848 1.00 16.45 166 ARG C CA 1
ATOM 3596 C C . ARG C 1 137 ? 24.357 80.440 39.250 1.00 16.84 166 ARG C C 1
ATOM 3597 O O . ARG C 1 137 ? 25.119 80.950 40.087 1.00 18.24 166 ARG C O 1
ATOM 3605 N N . VAL C 1 138 ? 23.085 80.111 39.505 1.00 16.04 167 VAL C N 1
ATOM 3606 C CA . VAL C 1 138 ? 22.439 80.426 40.775 1.00 17.91 167 VAL C CA 1
ATOM 3607 C C . VAL C 1 138 ? 22.120 79.114 41.493 1.00 17.76 167 VAL C C 1
ATOM 3608 O O . VAL C 1 138 ? 21.554 78.230 40.877 1.00 19.51 167 VAL C O 1
ATOM 3612 N N . THR C 1 139 ? 22.499 79.000 42.778 1.00 17.46 168 THR C N 1
ATOM 3613 C CA . THR C 1 139 ? 22.087 77.839 43.541 1.00 20.24 168 THR C CA 1
ATOM 3614 C C . THR C 1 139 ? 21.025 78.205 44.594 1.00 19.19 168 THR C C 1
ATOM 3615 O O . THR C 1 139 ? 20.811 79.355 44.953 1.00 20.22 168 THR C O 1
ATOM 3619 N N . CYS C 1 140 ? 20.346 77.171 45.102 1.00 20.55 169 CYS C N 1
ATOM 3620 C CA . CYS C 1 140 ? 19.336 77.348 46.096 1.00 20.74 169 CYS C CA 1
ATOM 3621 C C . CYS C 1 140 ? 19.929 77.955 47.370 1.00 23.04 169 CYS C C 1
ATOM 3622 O O . CYS C 1 140 ? 19.210 78.555 48.140 1.00 23.95 169 CYS C O 1
ATOM 3625 N N . TYR C 1 141 ? 21.244 77.849 47.540 1.00 20.69 170 TYR C N 1
ATOM 3626 C CA . TYR C 1 141 ? 21.939 78.417 48.719 1.00 24.99 170 TYR C CA 1
ATOM 3627 C C . TYR C 1 141 ? 22.092 79.943 48.625 1.00 22.89 170 TYR C C 1
ATOM 3628 O O . TYR C 1 141 ? 22.423 80.597 49.640 1.00 27.08 170 TYR C O 1
ATOM 3637 N N . ASP C 1 142 ? 21.796 80.532 47.461 1.00 22.97 171 ASP C N 1
ATOM 3638 C CA . ASP C 1 142 ? 22.051 81.923 47.197 1.00 21.65 171 ASP C CA 1
ATOM 3639 C C . ASP C 1 142 ? 20.851 82.816 47.562 1.00 24.34 171 ASP C C 1
ATOM 3640 O O . ASP C 1 142 ? 20.973 84.051 47.504 1.00 23.09 171 ASP C O 1
ATOM 3645 N N . VAL C 1 143 ? 19.695 82.221 47.905 1.00 22.69 172 VAL C N 1
ATOM 3646 C CA . VAL C 1 143 ? 18.533 83.027 48.263 1.00 21.90 172 VAL C CA 1
ATOM 3647 C C . VAL C 1 143 ? 18.733 83.560 49.691 1.00 21.84 172 VAL C C 1
ATOM 3648 O O . VAL C 1 143 ? 19.545 83.055 50.439 1.00 22.88 172 VAL C O 1
ATOM 3652 N N . TYR C 1 144 ? 17.928 84.556 50.041 1.00 24.95 173 TYR C N 1
ATOM 3653 C CA . TYR C 1 144 ? 17.870 85.085 51.397 1.00 29.17 173 TYR C CA 1
ATOM 3654 C C . TYR C 1 144 ? 16.500 84.776 51.991 1.00 29.84 173 TYR C C 1
ATOM 3655 O O . TYR C 1 144 ? 15.493 85.026 51.335 1.00 31.06 173 TYR C O 1
ATOM 3664 N N . PRO C 1 145 ? 16.425 84.240 53.232 1.00 32.15 174 PRO C N 1
ATOM 3665 C CA . PRO C 1 145 ? 17.610 83.830 53.986 1.00 33.15 174 PRO C CA 1
ATOM 3666 C C . PRO C 1 145 ? 18.206 82.513 53.472 1.00 29.23 174 PRO C C 1
ATOM 3667 O O . PRO C 1 145 ? 17.513 81.718 52.792 1.00 31.59 174 PRO C O 1
ATOM 3671 N N . SER C 1 146 ? 19.480 82.293 53.794 1.00 31.91 175 SER C N 1
ATOM 3672 C CA . SER C 1 146 ? 20.199 81.088 53.423 1.00 30.78 175 SER C CA 1
ATOM 3673 C C . SER C 1 146 ? 19.488 79.877 53.999 1.00 30.32 175 SER C C 1
ATOM 3674 O O . SER C 1 146 ? 19.096 79.870 55.179 1.00 31.91 175 SER C O 1
ATOM 3677 N N . PRO C 1 147 ? 19.335 78.807 53.191 1.00 27.94 176 PRO C N 1
ATOM 3678 C CA . PRO C 1 147 ? 18.889 77.520 53.715 1.00 30.21 176 PRO C CA 1
ATOM 3679 C C . PRO C 1 147 ? 19.815 77.010 54.826 1.00 32.16 176 PRO C C 1
ATOM 3680 O O . PRO C 1 147 ? 20.993 77.340 54.865 1.00 32.86 176 PRO C O 1
ATOM 3684 N N . THR C 1 148 ? 19.253 76.200 55.723 1.00 32.21 177 THR C N 1
ATOM 3685 C CA . THR C 1 148 ? 20.002 75.585 56.815 1.00 37.28 177 THR C CA 1
ATOM 3686 C C . THR C 1 148 ? 19.647 74.098 56.875 1.00 40.24 177 THR C C 1
ATOM 3687 O O . THR C 1 148 ? 18.731 73.664 56.196 1.00 37.40 177 THR C O 1
ATOM 3691 N N . GLN C 1 149 ? 20.347 73.345 57.738 1.00 48.44 178 GLN C N 1
ATOM 3692 C CA . GLN C 1 149 ? 20.001 71.948 58.052 1.00 51.19 178 GLN C CA 1
ATOM 3693 C C . GLN C 1 149 ? 18.508 71.849 58.366 1.00 41.39 178 GLN C C 1
ATOM 3694 O O . GLN C 1 149 ? 17.791 71.032 57.812 1.00 40.37 178 GLN C O 1
ATOM 3700 N N . ASP C 1 150 ? 18.080 72.707 59.293 1.00 41.14 179 ASP C N 1
ATOM 3701 C CA . ASP C 1 150 ? 16.749 72.707 59.871 1.00 46.13 179 ASP C CA 1
ATOM 3702 C C . ASP C 1 150 ? 15.694 73.178 58.870 1.00 40.26 179 ASP C C 1
ATOM 3703 O O . ASP C 1 150 ? 14.525 72.848 59.009 1.00 38.76 179 ASP C O 1
ATOM 3708 N N . GLN C 1 151 ? 16.111 74.010 57.912 1.00 35.51 180 GLN C N 1
ATOM 3709 C CA . GLN C 1 151 ? 15.204 74.676 57.027 1.00 33.53 180 GLN C CA 1
ATOM 3710 C C . GLN C 1 151 ? 15.867 74.702 55.654 1.00 32.97 180 GLN C C 1
ATOM 3711 O O . GLN C 1 151 ? 16.533 75.665 55.291 1.00 30.44 180 GLN C O 1
ATOM 3717 N N . PRO C 1 152 ? 15.747 73.602 54.887 1.00 30.35 181 PRO C N 1
ATOM 3718 C CA . PRO C 1 152 ? 16.514 73.444 53.656 1.00 28.56 181 PRO C CA 1
ATOM 3719 C C . PRO C 1 152 ? 15.929 74.198 52.449 1.00 23.64 181 PRO C C 1
ATOM 3720 O O . PRO C 1 152 ? 16.620 74.405 51.427 1.00 27.42 181 PRO C O 1
ATOM 3724 N N . ALA C 1 153 ? 14.672 74.617 52.537 1.00 23.60 182 ALA C N 1
ATOM 3725 C CA . ALA C 1 153 ? 14.004 75.235 51.397 1.00 24.25 182 ALA C CA 1
ATOM 3726 C C . ALA C 1 153 ? 14.792 76.479 50.986 1.00 25.23 182 ALA C C 1
ATOM 3727 O O . ALA C 1 153 ? 15.224 77.250 51.843 1.00 26.39 182 ALA C O 1
ATOM 3729 N N . PRO C 1 154 ? 14.920 76.818 49.688 1.00 23.13 183 PRO C N 1
ATOM 3730 C CA . PRO C 1 154 ? 14.325 76.096 48.559 1.00 21.21 183 PRO C CA 1
ATOM 3731 C C . PRO C 1 154 ? 15.151 74.947 47.958 1.00 22.31 183 PRO C C 1
ATOM 3732 O O . PRO C 1 154 ? 14.864 74.493 46.842 1.00 21.81 183 PRO C O 1
ATOM 3736 N N . CYS C 1 155 ? 16.184 74.478 48.659 1.00 21.64 184 CYS C N 1
ATOM 3737 C CA . CYS C 1 155 ? 16.918 73.324 48.193 1.00 21.58 184 CYS C CA 1
ATOM 3738 C C . CYS C 1 155 ? 16.028 72.096 48.227 1.00 22.92 184 CYS C C 1
ATOM 3739 O O . CYS C 1 155 ? 15.256 71.921 49.162 1.00 23.98 184 CYS C O 1
ATOM 3742 N N . PRO C 1 156 ? 16.147 71.191 47.232 1.00 23.08 185 PRO C N 1
ATOM 3743 C CA . PRO C 1 156 ? 15.415 69.937 47.278 1.00 21.94 185 PRO C CA 1
ATOM 3744 C C . PRO C 1 156 ? 16.105 68.979 48.233 1.00 23.59 185 PRO C C 1
ATOM 3745 O O . PRO C 1 156 ? 17.294 69.099 48.490 1.00 23.74 185 PRO C O 1
ATOM 3749 N N . PRO C 1 157 ? 15.381 67.955 48.707 1.00 22.45 186 PRO C N 1
ATOM 3750 C CA . PRO C 1 157 ? 16.002 66.850 49.417 1.00 22.45 186 PRO C CA 1
ATOM 3751 C C . PRO C 1 157 ? 16.864 66.090 48.423 1.00 26.57 186 PRO C C 1
ATOM 3752 O O . PRO C 1 157 ? 16.658 66.194 47.219 1.00 23.69 186 PRO C O 1
ATOM 3756 N N . PRO C 1 158 ? 17.849 65.305 48.881 1.00 26.92 187 PRO C N 1
ATOM 3757 C CA . PRO C 1 158 ? 18.628 64.464 47.976 1.00 28.84 187 PRO C CA 1
ATOM 3758 C C . PRO C 1 158 ? 17.700 63.625 47.089 1.00 26.53 187 PRO C C 1
ATOM 3759 O O . PRO C 1 158 ? 16.723 63.046 47.576 1.00 27.84 187 PRO C O 1
ATOM 3763 N N . GLY C 1 159 ? 17.973 63.664 45.776 1.00 27.83 188 GLY C N 1
ATOM 3764 C CA . GLY C 1 159 ? 17.186 62.962 44.795 1.00 26.63 188 GLY C CA 1
ATOM 3765 C C . GLY C 1 159 ? 15.863 63.613 44.438 1.00 24.38 188 GLY C C 1
ATOM 3766 O O . GLY C 1 159 ? 15.098 63.035 43.657 1.00 28.41 188 GLY C O 1
ATOM 3767 N N . GLY C 1 160 ? 15.596 64.816 44.961 1.00 24.22 189 GLY C N 1
ATOM 3768 C CA . GLY C 1 160 ? 14.320 65.476 44.755 1.00 21.81 189 GLY C CA 1
ATOM 3769 C C . GLY C 1 160 ? 14.375 66.598 43.723 1.00 21.52 189 GLY C C 1
ATOM 3770 O O . GLY C 1 160 ? 13.483 67.459 43.694 1.00 20.34 189 GLY C O 1
ATOM 3771 N N . GLY C 1 161 ? 15.444 66.636 42.919 1.00 19.85 190 GLY C N 1
ATOM 3772 C CA . GLY C 1 161 ? 15.518 67.604 41.830 1.00 19.21 190 GLY C CA 1
ATOM 3773 C C . GLY C 1 161 ? 14.952 67.090 40.522 1.00 18.47 190 GLY C C 1
ATOM 3774 O O . GLY C 1 161 ? 14.104 66.198 40.475 1.00 21.60 190 GLY C O 1
ATOM 3775 N N . ARG C 1 162 ? 15.419 67.687 39.437 1.00 16.38 191 ARG C N 1
ATOM 3776 C CA . ARG C 1 162 ? 15.012 67.255 38.116 1.00 16.14 191 ARG C CA 1
ATOM 3777 C C . ARG C 1 162 ? 15.756 65.965 37.774 1.00 17.67 191 ARG C C 1
ATOM 3778 O O . ARG C 1 162 ? 16.968 65.863 38.007 1.00 20.19 191 ARG C O 1
ATOM 3786 N N . PRO C 1 163 ? 15.086 64.972 37.155 1.00 20.50 192 PRO C N 1
ATOM 3787 C CA . PRO C 1 163 ? 15.777 63.734 36.797 1.00 20.28 192 PRO C CA 1
ATOM 3788 C C . PRO C 1 163 ? 16.921 63.960 35.803 1.00 20.74 192 PRO C C 1
ATOM 3789 O O . PRO C 1 163 ? 16.777 64.766 34.878 1.00 21.88 192 PRO C O 1
ATOM 3793 N N . GLY C 1 164 ? 18.016 63.197 35.943 1.00 20.17 193 GLY C N 1
ATOM 3794 C CA . GLY C 1 164 ? 19.153 63.280 35.008 1.00 20.26 193 GLY C CA 1
ATOM 3795 C C . GLY C 1 164 ? 18.719 63.011 33.569 1.00 18.02 193 GLY C C 1
ATOM 3796 O O . GLY C 1 164 ? 17.967 62.073 33.320 1.00 21.53 193 GLY C O 1
ATOM 3797 N N . SER C 1 165 ? 19.204 63.794 32.610 1.00 20.51 194 SER C N 1
ATOM 3798 C CA . SER C 1 165 ? 18.734 63.625 31.229 1.00 19.89 194 SER C CA 1
ATOM 3799 C C . SER C 1 165 ? 19.589 62.580 30.491 1.00 22.25 194 SER C C 1
ATOM 3800 O O . SER C 1 165 ? 19.120 61.957 29.491 1.00 25.99 194 SER C O 1
ATOM 3803 N N . GLY C 1 166 ? 20.848 62.425 30.912 1.00 20.92 195 GLY C N 1
ATOM 3804 C CA . GLY C 1 166 ? 21.729 61.466 30.272 1.00 23.91 195 GLY C CA 1
ATOM 3805 C C . GLY C 1 166 ? 22.494 62.044 29.090 1.00 24.16 195 GLY C C 1
ATOM 3806 O O . GLY C 1 166 ? 21.945 62.756 28.236 1.00 26.87 195 GLY C O 1
ATOM 3807 N N . SER C 1 167 ? 23.755 61.640 28.958 1.00 19.43 196 SER C N 1
ATOM 3808 C CA . SER C 1 167 ? 24.584 62.086 27.847 1.00 18.53 196 SER C CA 1
ATOM 3809 C C . SER C 1 167 ? 25.820 61.198 27.743 1.00 18.37 196 SER C C 1
ATOM 3810 O O . SER C 1 167 ? 26.583 61.040 28.699 1.00 22.98 196 SER C O 1
ATOM 3813 N N . TRP C 1 168 ? 26.036 60.641 26.578 1.00 16.63 197 TRP C N 1
ATOM 3814 C CA . TRP C 1 168 ? 27.215 59.832 26.355 1.00 16.29 197 TRP C CA 1
ATOM 3815 C C . TRP C 1 168 ? 28.060 60.454 25.248 1.00 16.21 197 TRP C C 1
ATOM 3816 O O . TRP C 1 168 ? 27.700 60.398 24.063 1.00 19.59 197 TRP C O 1
ATOM 3827 N N . SER C 1 169 ? 29.148 61.116 25.637 1.00 16.34 198 SER C N 1
ATOM 3828 C CA . SER C 1 169 ? 30.014 61.718 24.639 1.00 17.62 198 SER C CA 1
ATOM 3829 C C . SER C 1 169 ? 31.368 61.028 24.660 1.00 16.85 198 SER C C 1
ATOM 3830 O O . SER C 1 169 ? 31.897 60.679 25.719 1.00 16.64 198 SER C O 1
ATOM 3833 N N . HIS C 1 170 ? 31.951 60.919 23.485 1.00 16.24 199 HIS C N 1
ATOM 3834 C CA . HIS C 1 170 ? 33.239 60.269 23.329 1.00 16.59 199 HIS C CA 1
ATOM 3835 C C . HIS C 1 170 ? 33.811 60.640 21.991 1.00 17.53 199 HIS C C 1
ATOM 3836 O O . HIS C 1 170 ? 33.059 60.698 21.008 1.00 16.59 199 HIS C O 1
ATOM 3843 N N . PRO C 1 171 ? 35.139 60.877 21.891 1.00 18.96 200 PRO C N 1
ATOM 3844 C CA . PRO C 1 171 ? 35.750 61.212 20.605 1.00 20.04 200 PRO C CA 1
ATOM 3845 C C . PRO C 1 171 ? 35.579 60.127 19.536 1.00 19.22 200 PRO C C 1
ATOM 3846 O O . PRO C 1 171 ? 35.491 60.403 18.325 1.00 21.40 200 PRO C O 1
ATOM 3850 N N . GLN C 1 172 ? 35.400 58.889 19.983 1.00 18.05 201 GLN C N 1
ATOM 3851 C CA . GLN C 1 172 ? 35.215 57.780 19.090 1.00 19.49 201 GLN C CA 1
ATOM 3852 C C . GLN C 1 172 ? 33.909 57.962 18.294 1.00 19.92 201 GLN C C 1
ATOM 3853 O O . GLN C 1 172 ? 33.756 57.408 17.201 1.00 23.13 201 GLN C O 1
ATOM 3859 N N . PHE C 1 173 ? 32.955 58.729 18.832 1.00 19.48 202 PHE C N 1
ATOM 3860 C CA . PHE C 1 173 ? 31.671 58.962 18.192 1.00 19.90 202 PHE C CA 1
ATOM 3861 C C . PHE C 1 173 ? 31.757 60.114 17.179 1.00 26.17 202 PHE C C 1
ATOM 3862 O O . PHE C 1 173 ? 30.705 60.280 16.523 1.00 27.26 202 PHE C O 1
ATOM 3870 N N . LEU D 1 2 ? 16.851 93.986 58.583 1.00 43.27 31 LEU D N 1
ATOM 3871 C CA . LEU D 1 2 ? 18.200 94.671 58.618 1.00 43.27 31 LEU D CA 1
ATOM 3872 C C . LEU D 1 2 ? 19.288 93.764 58.021 1.00 44.99 31 LEU D C 1
ATOM 3873 O O . LEU D 1 2 ? 20.198 94.222 57.299 1.00 42.53 31 LEU D O 1
ATOM 3878 N N . ARG D 1 3 ? 19.197 92.466 58.326 1.00 47.13 32 ARG D N 1
ATOM 3879 C CA . ARG D 1 3 ? 20.132 91.491 57.807 1.00 42.17 32 ARG D CA 1
ATOM 3880 C C . ARG D 1 3 ? 19.933 91.348 56.302 1.00 39.69 32 ARG D C 1
ATOM 3881 O O . ARG D 1 3 ? 20.914 91.139 55.566 1.00 40.01 32 ARG D O 1
ATOM 3889 N N . ALA D 1 4 ? 18.671 91.437 55.870 1.00 39.44 33 ALA D N 1
ATOM 3890 C CA . ALA D 1 4 ? 18.331 91.296 54.462 1.00 36.37 33 ALA D CA 1
ATOM 3891 C C . ALA D 1 4 ? 19.041 92.403 53.697 1.00 37.51 33 ALA D C 1
ATOM 3892 O O . ALA D 1 4 ? 19.613 92.166 52.658 1.00 36.84 33 ALA D O 1
ATOM 3894 N N . SER D 1 5 ? 18.998 93.613 54.260 1.00 40.35 34 SER D N 1
ATOM 3895 C CA . SER D 1 5 ? 19.584 94.771 53.584 1.00 44.27 34 SER D CA 1
ATOM 3896 C C . SER D 1 5 ? 21.102 94.604 53.432 1.00 38.62 34 SER D C 1
ATOM 3897 O O . SER D 1 5 ? 21.646 94.884 52.365 1.00 39.52 34 SER D O 1
ATOM 3900 N N . ALA D 1 6 ? 21.767 94.142 54.495 1.00 35.33 35 ALA D N 1
ATOM 3901 C CA . ALA D 1 6 ? 23.212 93.997 54.516 1.00 37.60 35 ALA D CA 1
ATOM 3902 C C . ALA D 1 6 ? 23.651 92.899 53.548 1.00 35.37 35 ALA D C 1
ATOM 3903 O O . ALA D 1 6 ? 24.638 93.057 52.808 1.00 35.85 35 ALA D O 1
ATOM 3905 N N . GLN D 1 7 ? 22.964 91.753 53.614 1.00 36.21 36 GLN D N 1
ATOM 3906 C CA . GLN D 1 7 ? 23.291 90.633 52.743 1.00 35.01 36 GLN D CA 1
ATOM 3907 C C . GLN D 1 7 ? 23.109 91.054 51.285 1.00 32.59 36 GLN D C 1
ATOM 3908 O O . GLN D 1 7 ? 23.894 90.635 50.456 1.00 30.24 36 GLN D O 1
ATOM 3914 N N . ALA D 1 8 ? 22.096 91.883 50.988 1.00 28.94 37 ALA D N 1
ATOM 3915 C CA . ALA D 1 8 ? 21.837 92.376 49.622 1.00 32.58 37 ALA D CA 1
ATOM 3916 C C . ALA D 1 8 ? 22.988 93.284 49.155 1.00 33.98 37 ALA D C 1
ATOM 3917 O O . ALA D 1 8 ? 23.380 93.292 47.972 1.00 31.19 37 ALA D O 1
ATOM 3919 N N . ARG D 1 9 ? 23.529 94.076 50.081 1.00 34.72 38 ARG D N 1
ATOM 3920 C CA . ARG D 1 9 ? 24.640 94.928 49.748 1.00 34.69 38 ARG D CA 1
ATOM 3921 C C . ARG D 1 9 ? 25.886 94.085 49.475 1.00 27.25 38 ARG D C 1
ATOM 3922 O O . ARG D 1 9 ? 26.626 94.400 48.556 1.00 30.83 38 ARG D O 1
ATOM 3930 N N . PHE D 1 10 ? 26.143 93.084 50.324 1.00 29.73 39 PHE D N 1
ATOM 3931 C CA . PHE D 1 10 ? 27.293 92.205 50.143 1.00 29.07 39 PHE D CA 1
ATOM 3932 C C . PHE D 1 10 ? 27.183 91.471 48.806 1.00 28.03 39 PHE D C 1
ATOM 3933 O O . PHE D 1 10 ? 28.182 91.287 48.128 1.00 26.83 39 PHE D O 1
ATOM 3941 N N . ALA D 1 11 ? 25.976 91.054 48.437 1.00 26.73 40 ALA D N 1
ATOM 3942 C CA . ALA D 1 11 ? 25.754 90.345 47.149 1.00 25.04 40 ALA D CA 1
ATOM 3943 C C . ALA D 1 11 ? 26.018 91.281 45.968 1.00 25.32 40 ALA D C 1
ATOM 3944 O O . ALA D 1 11 ? 26.589 90.878 44.970 1.00 26.12 40 ALA D O 1
ATOM 3946 N N . THR D 1 12 ? 25.550 92.524 46.058 1.00 25.92 41 THR D N 1
ATOM 3947 C CA . THR D 1 12 ? 25.804 93.539 45.051 1.00 25.42 41 THR D CA 1
ATOM 3948 C C . THR D 1 12 ? 27.314 93.737 44.881 1.00 25.31 41 THR D C 1
ATOM 3949 O O . THR D 1 12 ? 27.805 93.794 43.767 1.00 25.52 41 THR D O 1
ATOM 3953 N N . ASP D 1 13 ? 28.049 93.812 45.995 1.00 26.31 42 ASP D N 1
ATOM 3954 C CA . ASP D 1 13 ? 29.488 94.008 45.959 1.00 26.69 42 ASP D CA 1
ATOM 3955 C C . ASP D 1 13 ? 30.206 92.783 45.356 1.00 23.54 42 ASP D C 1
ATOM 3956 O O . ASP D 1 13 ? 31.172 92.910 44.608 1.00 23.87 42 ASP D O 1
ATOM 3961 N N . ALA D 1 14 ? 29.737 91.589 45.708 1.00 24.26 43 ALA D N 1
ATOM 3962 C CA . ALA D 1 14 ? 30.290 90.355 45.196 1.00 24.19 43 ALA D CA 1
ATOM 3963 C C . ALA D 1 14 ? 30.083 90.308 43.673 1.00 21.32 43 ALA D C 1
ATOM 3964 O O . ALA D 1 14 ? 30.993 89.895 42.947 1.00 19.91 43 ALA D O 1
ATOM 3966 N N . LYS D 1 15 ? 28.897 90.719 43.205 1.00 20.86 44 LYS D N 1
ATOM 3967 C CA . LYS D 1 15 ? 28.618 90.714 41.752 1.00 19.77 44 LYS D CA 1
ATOM 3968 C C . LYS D 1 15 ? 29.577 91.673 41.049 1.00 20.76 44 LYS D C 1
ATOM 3969 O O . LYS D 1 15 ? 30.125 91.357 40.009 1.00 20.65 44 LYS D O 1
ATOM 3975 N N . ALA D 1 16 ? 29.764 92.873 41.611 1.00 20.78 45 ALA D N 1
ATOM 3976 C CA . ALA D 1 16 ? 30.612 93.869 40.979 1.00 21.40 45 ALA D CA 1
ATOM 3977 C C . ALA D 1 16 ? 32.048 93.346 40.851 1.00 20.54 45 ALA D C 1
ATOM 3978 O O . ALA D 1 16 ? 32.709 93.570 39.809 1.00 22.21 45 ALA D O 1
ATOM 3980 N N . ALA D 1 17 ? 32.537 92.668 41.894 1.00 21.09 46 ALA D N 1
ATOM 3981 C CA . ALA D 1 17 ? 33.882 92.103 41.879 1.00 21.67 46 ALA D CA 1
ATOM 3982 C C . ALA D 1 17 ? 33.992 90.995 40.823 1.00 20.77 46 ALA D C 1
ATOM 3983 O O . ALA D 1 17 ? 34.962 90.952 40.038 1.00 21.42 46 ALA D O 1
ATOM 3985 N N . ALA D 1 18 ? 32.996 90.105 40.777 1.00 18.95 47 ALA D N 1
ATOM 3986 C CA . ALA D 1 18 ? 32.976 89.086 39.720 1.00 18.93 47 ALA D CA 1
ATOM 3987 C C . ALA D 1 18 ? 33.010 89.730 38.336 1.00 18.20 47 ALA D C 1
ATOM 3988 O O . ALA D 1 18 ? 33.750 89.278 37.463 1.00 18.48 47 ALA D O 1
ATOM 3990 N N . VAL D 1 19 ? 32.180 90.755 38.101 1.00 19.74 48 VAL D N 1
ATOM 3991 C CA . VAL D 1 19 ? 32.115 91.364 36.763 1.00 19.58 48 VAL D CA 1
ATOM 3992 C C . VAL D 1 19 ? 33.497 91.924 36.356 1.00 19.03 48 VAL D C 1
ATOM 3993 O O . VAL D 1 19 ? 33.935 91.765 35.211 1.00 19.99 48 VAL D O 1
ATOM 3997 N N . GLN D 1 20 ? 34.171 92.617 37.283 1.00 20.37 49 GLN D N 1
ATOM 3998 C CA . GLN D 1 20 ? 35.457 93.268 36.965 1.00 21.90 49 GLN D CA 1
ATOM 3999 C C . GLN D 1 20 ? 36.468 92.212 36.486 1.00 18.84 49 GLN D C 1
ATOM 4000 O O . GLN D 1 20 ? 37.202 92.401 35.505 1.00 19.13 49 GLN D O 1
ATOM 4006 N N . VAL D 1 21 ? 36.524 91.082 37.199 1.00 18.52 50 VAL D N 1
ATOM 4007 C CA . VAL D 1 21 ? 37.478 90.021 36.877 1.00 18.82 50 VAL D CA 1
ATOM 4008 C C . VAL D 1 21 ? 37.062 89.358 35.569 1.00 19.38 50 VAL D C 1
ATOM 4009 O O . VAL D 1 21 ? 37.905 89.065 34.721 1.00 18.81 50 VAL D O 1
ATOM 4013 N N . LEU D 1 22 ? 35.761 89.079 35.412 1.00 16.20 51 LEU D N 1
ATOM 4014 C CA . LEU D 1 22 ? 35.302 88.474 34.186 1.00 18.12 51 LEU D CA 1
ATOM 4015 C C . LEU D 1 22 ? 35.693 89.327 32.980 1.00 17.50 51 LEU D C 1
ATOM 4016 O O . LEU D 1 22 ? 36.123 88.799 31.943 1.00 17.87 51 LEU D O 1
ATOM 4021 N N . GLU D 1 23 ? 35.534 90.645 33.102 1.00 17.83 52 GLU D N 1
ATOM 4022 C CA . GLU D 1 23 ? 35.813 91.557 31.991 1.00 20.00 52 GLU D CA 1
ATOM 4023 C C . GLU D 1 23 ? 37.313 91.521 31.666 1.00 18.43 52 GLU D C 1
ATOM 4024 O O . GLU D 1 23 ? 37.715 91.452 30.526 1.00 20.52 52 GLU D O 1
ATOM 4030 N N . ARG D 1 24 ? 38.160 91.572 32.693 1.00 18.06 53 ARG D N 1
ATOM 4031 C CA . ARG D 1 24 ? 39.597 91.629 32.450 1.00 21.99 53 ARG D CA 1
ATOM 4032 C C . ARG D 1 24 ? 40.107 90.328 31.822 1.00 19.95 53 ARG D C 1
ATOM 4033 O O . ARG D 1 24 ? 40.909 90.349 30.909 1.00 19.80 53 ARG D O 1
ATOM 4041 N N . ARG D 1 25 ? 39.622 89.186 32.290 1.00 18.56 54 ARG D N 1
ATOM 4042 C CA . ARG D 1 25 ? 40.128 87.919 31.762 1.00 18.30 54 ARG D CA 1
ATOM 4043 C C . ARG D 1 25 ? 39.562 87.659 30.360 1.00 18.61 54 ARG D C 1
ATOM 4044 O O . ARG D 1 25 ? 40.259 87.151 29.484 1.00 18.55 54 ARG D O 1
ATOM 4052 N N . SER D 1 26 ? 38.297 88.020 30.134 1.00 17.20 55 SER D N 1
ATOM 4053 C CA . SER D 1 26 ? 37.694 87.905 28.825 1.00 16.66 55 SER D CA 1
ATOM 4054 C C . SER D 1 26 ? 38.455 88.772 27.805 1.00 17.39 55 SER D C 1
ATOM 4055 O O . SER D 1 26 ? 38.694 88.383 26.667 1.00 18.44 55 SER D O 1
ATOM 4058 N N . ALA D 1 27 ? 38.827 89.983 28.211 1.00 19.41 56 ALA D N 1
ATOM 4059 C CA . ALA D 1 27 ? 39.586 90.871 27.333 1.00 18.92 56 ALA D CA 1
ATOM 4060 C C . ALA D 1 27 ? 40.932 90.250 26.930 1.00 18.79 56 ALA D C 1
ATOM 4061 O O . ALA D 1 27 ? 41.383 90.434 25.818 1.00 20.49 56 ALA D O 1
ATOM 4063 N N . GLU D 1 28 ? 41.567 89.522 27.839 1.00 19.06 57 GLU D N 1
ATOM 4064 C CA . GLU D 1 28 ? 42.815 88.833 27.541 1.00 19.65 57 GLU D CA 1
ATOM 4065 C C . GLU D 1 28 ? 42.599 87.820 26.406 1.00 19.93 57 GLU D C 1
ATOM 4066 O O . GLU D 1 28 ? 43.392 87.709 25.506 1.00 21.78 57 GLU D O 1
ATOM 4072 N N . VAL D 1 29 ? 41.495 87.068 26.464 1.00 17.44 58 VAL D N 1
ATOM 4073 C CA . VAL D 1 29 ? 41.216 86.053 25.471 1.00 18.09 58 VAL D CA 1
ATOM 4074 C C . VAL D 1 29 ? 41.020 86.690 24.093 1.00 18.29 58 VAL D C 1
ATOM 4075 O O . VAL D 1 29 ? 41.367 86.082 23.096 1.00 19.03 58 VAL D O 1
ATOM 4079 N N . LEU D 1 30 ? 40.420 87.890 24.070 1.00 18.14 59 LEU D N 1
ATOM 4080 C CA . LEU D 1 30 ? 40.092 88.551 22.819 1.00 17.02 59 LEU D CA 1
ATOM 4081 C C . LEU D 1 30 ? 41.207 89.471 22.298 1.00 20.26 59 LEU D C 1
ATOM 4082 O O . LEU D 1 30 ? 41.046 90.049 21.224 1.00 20.69 59 LEU D O 1
ATOM 4087 N N . LYS D 1 31 ? 42.306 89.581 23.024 1.00 18.91 60 LYS D N 1
ATOM 4088 C CA . LYS D 1 31 ? 43.451 90.438 22.642 1.00 22.35 60 LYS D CA 1
ATOM 4089 C C . LYS D 1 31 ? 44.139 89.967 21.337 1.00 22.21 60 LYS D C 1
ATOM 4090 O O . LYS D 1 31 ? 44.321 88.782 21.079 1.00 19.91 60 LYS D O 1
ATOM 4096 N N . SER D 1 32 ? 44.571 90.919 20.503 1.00 21.52 61 SER D N 1
ATOM 4097 C CA . SER D 1 32 ? 45.390 90.641 19.384 1.00 21.61 61 SER D CA 1
ATOM 4098 C C . SER D 1 32 ? 46.538 91.645 19.317 1.00 23.30 61 SER D C 1
ATOM 4099 O O . SER D 1 32 ? 46.527 92.688 19.997 1.00 24.37 61 SER D O 1
ATOM 4102 N N . GLU D 1 33 ? 47.556 91.271 18.535 1.00 23.84 62 GLU D N 1
ATOM 4103 C CA . GLU D 1 33 ? 48.768 92.083 18.345 1.00 27.22 62 GLU D CA 1
ATOM 4104 C C . GLU D 1 33 ? 49.315 91.848 16.937 1.00 28.80 62 GLU D C 1
ATOM 4105 O O . GLU D 1 33 ? 49.136 90.801 16.334 1.00 27.11 62 GLU D O 1
ATOM 4111 N N . ILE D 1 34 ? 49.969 92.878 16.403 1.00 28.47 63 ILE D N 1
ATOM 4112 C CA . ILE D 1 34 ? 50.605 92.794 15.126 1.00 30.36 63 ILE D CA 1
ATOM 4113 C C . ILE D 1 34 ? 52.014 92.245 15.339 1.00 30.32 63 ILE D C 1
ATOM 4114 O O . ILE D 1 34 ? 52.758 92.699 16.210 1.00 31.56 63 ILE D O 1
ATOM 4119 N N . VAL D 1 35 ? 52.363 91.259 14.523 1.00 26.85 64 VAL D N 1
ATOM 4120 C CA . VAL D 1 35 ? 53.670 90.619 14.610 1.00 30.98 64 VAL D CA 1
ATOM 4121 C C . VAL D 1 35 ? 54.251 90.488 13.207 1.00 28.07 64 VAL D C 1
ATOM 4122 O O . VAL D 1 35 ? 53.524 90.384 12.208 1.00 30.01 64 VAL D O 1
ATOM 4126 N N . PRO D 1 36 ? 55.593 90.459 13.108 1.00 33.52 65 PRO D N 1
ATOM 4127 C CA . PRO D 1 36 ? 56.271 90.235 11.830 1.00 36.34 65 PRO D CA 1
ATOM 4128 C C . PRO D 1 36 ? 56.083 88.793 11.341 1.00 36.69 65 PRO D C 1
ATOM 4129 O O . PRO D 1 36 ? 55.635 87.920 12.101 1.00 36.12 65 PRO D O 1
ATOM 4133 N N . ALA D 1 37 ? 56.413 88.562 10.070 1.00 37.18 66 ALA D N 1
ATOM 4134 C CA . ALA D 1 37 ? 56.163 87.298 9.422 1.00 41.68 66 ALA D CA 1
ATOM 4135 C C . ALA D 1 37 ? 57.040 86.208 10.040 1.00 38.13 66 ALA D C 1
ATOM 4136 O O . ALA D 1 37 ? 56.727 85.037 9.906 1.00 41.51 66 ALA D O 1
ATOM 4138 N N . LEU D 1 38 ? 58.095 86.602 10.760 1.00 37.28 67 LEU D N 1
ATOM 4139 C CA . LEU D 1 38 ? 58.993 85.631 11.378 1.00 42.29 67 LEU D CA 1
ATOM 4140 C C . LEU D 1 38 ? 58.501 85.222 12.768 1.00 37.02 67 LEU D C 1
ATOM 4141 O O . LEU D 1 38 ? 59.098 84.339 13.374 1.00 36.69 67 LEU D O 1
ATOM 4146 N N . SER D 1 39 ? 57.449 85.876 13.277 1.00 33.85 68 SER D N 1
ATOM 4147 C CA . SER D 1 39 ? 56.874 85.531 14.583 1.00 31.84 68 SER D CA 1
ATOM 4148 C C . SER D 1 39 ? 56.295 84.123 14.561 1.00 27.92 68 SER D C 1
ATOM 4149 O O . SER D 1 39 ? 55.542 83.722 13.658 1.00 31.37 68 SER D O 1
ATOM 4152 N N . PRO D 1 40 ? 56.631 83.325 15.586 1.00 28.86 69 PRO D N 1
ATOM 4153 C CA . PRO D 1 40 ? 56.046 81.994 15.746 1.00 30.57 69 PRO D CA 1
ATOM 4154 C C . PRO D 1 40 ? 54.566 82.056 16.135 1.00 30.67 69 PRO D C 1
ATOM 4155 O O . PRO D 1 40 ? 53.885 81.011 16.060 1.00 28.08 69 PRO D O 1
ATOM 4159 N N . TYR D 1 41 ? 54.088 83.274 16.492 1.00 28.77 70 TYR D N 1
ATOM 4160 C CA . TYR D 1 41 ? 52.727 83.425 16.982 1.00 24.73 70 TYR D CA 1
ATOM 4161 C C . TYR D 1 41 ? 51.797 84.008 15.922 1.00 25.87 70 TYR D C 1
ATOM 4162 O O . TYR D 1 41 ? 50.643 84.338 16.218 1.00 24.38 70 TYR D O 1
ATOM 4171 N N . LYS D 1 42 ? 52.281 84.110 14.688 1.00 27.83 71 LYS D N 1
ATOM 4172 C CA . LYS D 1 42 ? 51.462 84.675 13.624 1.00 28.47 71 LYS D CA 1
ATOM 4173 C C . LYS D 1 42 ? 50.268 83.756 13.351 1.00 26.56 71 LYS D C 1
ATOM 4174 O O . LYS D 1 42 ? 50.413 82.551 13.378 1.00 27.28 71 LYS D O 1
ATOM 4180 N N . ASP D 1 43 ? 49.100 84.355 13.082 1.00 23.42 72 ASP D N 1
ATOM 4181 C CA . ASP D 1 43 ? 47.867 83.624 12.793 1.00 24.41 72 ASP D CA 1
ATOM 4182 C C . ASP D 1 43 ? 47.341 83.948 11.387 1.00 28.26 72 ASP D C 1
ATOM 4183 O O . ASP D 1 43 ? 46.974 83.049 10.648 1.00 26.93 72 ASP D O 1
ATOM 4188 N N . ALA D 1 44 ? 47.277 85.235 11.015 1.00 27.81 73 ALA D N 1
ATOM 4189 C CA . ALA D 1 44 ? 46.746 85.635 9.697 1.00 29.65 73 ALA D CA 1
ATOM 4190 C C . ALA D 1 44 ? 47.539 86.837 9.199 1.00 30.42 73 ALA D C 1
ATOM 4191 O O . ALA D 1 44 ? 47.872 87.741 9.969 1.00 30.60 73 ALA D O 1
ATOM 4193 N N . PRO D 1 45 ? 47.879 86.883 7.893 1.00 33.95 74 PRO D N 1
ATOM 4194 C CA . PRO D 1 45 ? 48.577 88.034 7.328 1.00 33.14 74 PRO D CA 1
ATOM 4195 C C . PRO D 1 45 ? 47.627 89.239 7.285 1.00 32.00 74 PRO D C 1
ATOM 4196 O O . PRO D 1 45 ? 46.432 89.090 6.994 1.00 34.79 74 PRO D O 1
ATOM 4200 N N . LEU D 1 46 ? 48.152 90.429 7.579 1.00 33.45 75 LEU D N 1
ATOM 4201 C CA . LEU D 1 46 ? 47.376 91.656 7.429 1.00 37.18 75 LEU D CA 1
ATOM 4202 C C . LEU D 1 46 ? 46.835 91.786 5.995 1.00 37.93 75 LEU D C 1
ATOM 4203 O O . LEU D 1 46 ? 45.669 92.187 5.771 1.00 41.71 75 L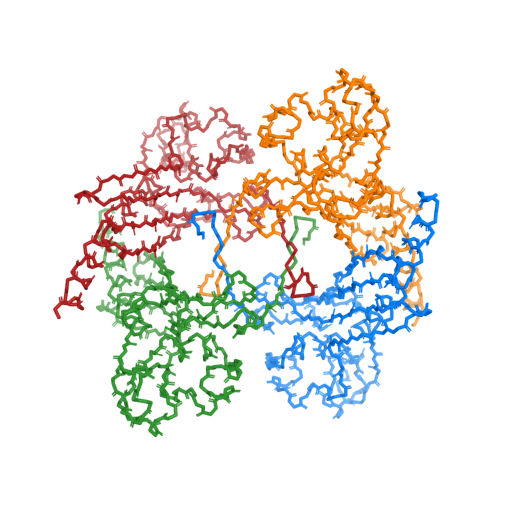EU D O 1
ATOM 4208 N N . ASP D 1 47 ? 47.672 91.419 5.029 1.00 36.01 76 ASP D N 1
ATOM 4209 C CA . ASP D 1 47 ? 47.307 91.425 3.619 1.00 44.25 76 ASP D CA 1
ATOM 4210 C C . ASP D 1 47 ? 47.431 89.997 3.099 1.00 37.81 76 ASP D C 1
ATOM 4211 O O . ASP D 1 47 ? 48.532 89.448 3.027 1.00 38.40 76 ASP D O 1
ATOM 4216 N N . PRO D 1 48 ? 46.299 89.361 2.716 1.00 39.91 77 PRO D N 1
ATOM 4217 C CA . PRO D 1 48 ? 46.322 87.993 2.202 1.00 39.96 77 PRO D CA 1
ATOM 4218 C C . PRO D 1 48 ? 47.194 87.833 0.945 1.00 43.95 77 PRO D C 1
ATOM 4219 O O . PRO D 1 48 ? 47.649 86.722 0.655 1.00 48.58 77 PRO D O 1
ATOM 4223 N N . ASP D 1 49 ? 47.450 88.936 0.230 1.00 49.05 78 ASP D N 1
ATOM 4224 C CA . ASP D 1 49 ? 48.275 88.919 -0.990 1.00 47.59 78 ASP D CA 1
ATOM 4225 C C . ASP D 1 49 ? 49.748 89.217 -0.656 1.00 49.86 78 ASP D C 1
ATOM 4226 O O . ASP D 1 49 ? 50.604 89.189 -1.528 1.00 48.07 78 ASP D O 1
ATOM 4231 N N . ASN D 1 50 ? 50.055 89.478 0.619 1.00 50.00 79 ASN D N 1
ATOM 4232 C CA . ASN D 1 50 ? 51.422 89.823 0.986 1.00 43.82 79 ASN D CA 1
ATOM 4233 C C . ASN D 1 50 ? 51.791 89.099 2.272 1.00 48.27 79 ASN D C 1
ATOM 4234 O O . ASN D 1 50 ? 51.836 89.712 3.340 1.00 45.60 79 ASN D O 1
ATOM 4239 N N . PRO D 1 51 ? 52.035 87.771 2.195 1.00 49.06 80 PRO D N 1
ATOM 4240 C CA . PRO D 1 51 ? 52.395 86.974 3.374 1.00 46.21 80 PRO D CA 1
ATOM 4241 C C . PRO D 1 51 ? 53.774 87.317 3.971 1.00 39.37 80 PRO D C 1
ATOM 4242 O O . PRO D 1 51 ? 54.105 86.900 5.075 1.00 43.56 80 PRO D O 1
ATOM 4246 N N . SER D 1 52 ? 54.600 88.059 3.237 1.00 37.15 81 SER D N 1
ATOM 4247 C CA . SER D 1 52 ? 55.920 88.384 3.772 1.00 43.92 81 SER D CA 1
ATOM 4248 C C . SER D 1 52 ? 55.808 89.621 4.682 1.00 42.21 81 SER D C 1
ATOM 4249 O O . SER D 1 52 ? 56.745 89.938 5.470 1.00 41.65 81 SER D O 1
ATOM 4252 N N . GLY D 1 53 ? 54.644 90.295 4.614 1.00 36.85 82 GLY D N 1
ATOM 4253 C CA . GLY D 1 53 ? 54.384 91.461 5.456 1.00 39.67 82 GLY D CA 1
ATOM 4254 C C . GLY D 1 53 ? 54.004 91.061 6.880 1.00 35.12 82 GLY D C 1
ATOM 4255 O O . GLY D 1 53 ? 54.173 89.926 7.318 1.00 36.54 82 GLY D O 1
ATOM 4256 N N . ASN D 1 54 ? 53.480 92.021 7.626 1.00 36.71 83 ASN D N 1
ATOM 4257 C CA . ASN D 1 54 ? 53.108 91.806 9.023 1.00 35.73 83 ASN D CA 1
ATOM 4258 C C . ASN D 1 54 ? 51.875 90.904 9.095 1.00 31.07 83 ASN D C 1
ATOM 4259 O O . ASN D 1 54 ? 51.080 90.820 8.128 1.00 32.09 83 ASN D O 1
ATOM 4264 N N . TRP D 1 55 ? 51.709 90.277 10.269 1.00 32.56 84 TRP D N 1
ATOM 4265 C CA . TRP D 1 55 ? 50.615 89.366 10.573 1.00 30.14 84 TRP D CA 1
ATOM 4266 C C . TRP D 1 55 ? 49.890 89.816 11.842 1.00 30.40 84 TRP D C 1
ATOM 4267 O O . TRP D 1 55 ? 50.450 90.485 12.710 1.00 29.46 84 TRP D O 1
ATOM 4278 N N . ARG D 1 56 ? 48.643 89.356 11.975 1.00 26.24 85 ARG D N 1
ATOM 4279 C CA . ARG D 1 56 ? 47.967 89.482 13.232 1.00 23.89 85 ARG D CA 1
ATOM 4280 C C . ARG D 1 56 ? 48.128 88.150 13.976 1.00 24.67 85 ARG D C 1
ATOM 4281 O O . ARG D 1 56 ? 48.137 87.087 13.343 1.00 25.46 85 ARG D O 1
ATOM 4289 N N . SER D 1 57 ? 48.320 88.269 15.293 1.00 20.47 86 SER D N 1
ATOM 4290 C CA . SER D 1 57 ? 48.386 87.189 16.265 1.00 22.37 86 SER D CA 1
ATOM 4291 C C . SER D 1 57 ? 47.228 87.327 17.252 1.00 22.93 86 SER D C 1
ATOM 4292 O O . SER D 1 57 ? 47.033 88.402 17.860 1.00 23.19 86 SER D O 1
ATOM 4295 N N . PHE D 1 58 ? 46.488 86.226 17.462 1.00 19.07 87 PHE D N 1
ATOM 4296 C CA . PHE D 1 58 ? 45.348 86.245 18.381 1.00 19.23 87 PHE D CA 1
ATOM 4297 C C . PHE D 1 58 ? 45.700 85.461 19.646 1.00 18.01 87 PHE D C 1
ATOM 4298 O O . PHE D 1 58 ? 46.026 84.261 19.566 1.00 19.72 87 PHE D O 1
ATOM 4306 N N . TYR D 1 59 ? 45.559 86.114 20.796 1.00 17.06 88 TYR D N 1
ATOM 4307 C CA . TYR D 1 59 ? 45.791 85.433 22.062 1.00 17.55 88 TYR D CA 1
ATOM 4308 C C . TYR D 1 59 ? 44.743 84.328 22.278 1.00 18.43 88 TYR D C 1
ATOM 4309 O O . TYR D 1 59 ? 44.956 83.432 23.108 1.00 16.51 88 TYR D O 1
ATOM 4318 N N . PHE D 1 60 ? 43.631 84.395 21.543 1.00 16.98 89 PHE D N 1
ATOM 4319 C CA . PHE D 1 60 ? 42.597 83.361 21.590 1.00 15.38 89 PHE D CA 1
ATOM 4320 C C . PHE D 1 60 ? 43.245 81.981 21.406 1.00 17.60 89 PHE D C 1
ATOM 4321 O O . PHE D 1 60 ? 42.925 81.018 22.148 1.00 17.74 89 PHE D O 1
ATOM 4329 N N . VAL D 1 61 ? 44.157 81.902 20.442 1.00 16.54 90 VAL D N 1
ATOM 4330 C CA . VAL D 1 61 ? 44.834 80.628 20.084 1.00 18.00 90 VAL D CA 1
ATOM 4331 C C . VAL D 1 61 ? 45.633 80.132 21.303 1.00 18.13 90 VAL D C 1
ATOM 4332 O O . VAL D 1 61 ? 45.591 78.963 21.687 1.00 17.47 90 VAL D O 1
ATOM 4336 N N . ASP D 1 62 ? 46.419 81.034 21.894 1.00 17.90 91 ASP D N 1
ATOM 4337 C CA . ASP D 1 62 ? 47.242 80.717 23.037 1.00 17.91 91 ASP D CA 1
ATOM 4338 C C . ASP D 1 62 ? 46.410 80.188 24.201 1.00 16.04 91 ASP D C 1
ATOM 4339 O O . ASP D 1 62 ? 46.724 79.120 24.772 1.00 18.02 91 ASP D O 1
ATOM 4344 N N . TYR D 1 63 ? 45.323 80.884 24.541 1.00 15.93 92 TYR D N 1
ATOM 4345 C CA . TYR D 1 63 ? 44.503 80.447 25.666 1.00 16.65 92 TYR D CA 1
ATOM 4346 C C . TYR D 1 63 ? 43.788 79.131 25.333 1.00 16.94 92 TYR D C 1
ATOM 4347 O O . TYR D 1 63 ? 43.726 78.246 26.167 1.00 17.66 92 TYR D O 1
ATOM 4356 N N . TYR D 1 64 ? 43.269 79.021 24.111 1.00 14.71 93 TYR D N 1
ATOM 4357 C CA . TYR D 1 64 ? 42.482 77.858 23.714 1.00 14.13 93 TYR D CA 1
ATOM 4358 C C . TYR D 1 64 ? 43.338 76.595 23.827 1.00 16.65 93 TYR D C 1
ATOM 4359 O O . TYR D 1 64 ? 42.904 75.582 24.415 1.00 16.29 93 TYR D O 1
ATOM 4368 N N . PHE D 1 65 ? 44.569 76.669 23.312 1.00 16.14 94 PHE D N 1
ATOM 4369 C CA . PHE D 1 65 ? 45.421 75.456 23.267 1.00 18.16 94 PHE D CA 1
ATOM 4370 C C . PHE D 1 65 ? 46.248 75.277 24.538 1.00 17.58 94 PHE D C 1
ATOM 4371 O O . PHE D 1 65 ? 46.806 74.173 24.712 1.00 19.35 94 PHE D O 1
ATOM 4379 N N . SER D 1 66 ? 46.375 76.310 25.381 1.00 16.46 95 SER D N 1
ATOM 4380 C CA . SER D 1 66 ? 47.194 76.171 26.575 1.00 18.57 95 SER D CA 1
ATOM 4381 C C . SER D 1 66 ? 46.414 75.811 27.831 1.00 19.24 95 SER D C 1
ATOM 4382 O O . SER D 1 66 ? 47.050 75.438 28.801 1.00 18.80 95 SER D O 1
ATOM 4385 N N . CYS D 1 67 ? 45.089 76.048 27.866 1.00 17.39 96 CYS D N 1
ATOM 4386 C CA . CYS D 1 67 ? 44.325 76.083 29.086 1.00 16.74 96 CYS D CA 1
ATOM 4387 C C . CYS D 1 67 ? 43.199 75.063 29.026 1.00 17.38 96 CYS D C 1
ATOM 4388 O O . CYS D 1 67 ? 42.437 75.059 28.074 1.00 17.82 96 CYS D O 1
ATOM 4391 N N . PRO D 1 68 ? 43.054 74.160 30.031 1.00 17.67 97 PRO D N 1
ATOM 4392 C CA . PRO D 1 68 ? 43.838 74.178 31.265 1.00 19.41 97 PRO D CA 1
ATOM 4393 C C . PRO D 1 68 ? 45.198 73.473 31.182 1.00 18.94 97 PRO D C 1
ATOM 4394 O O . PRO D 1 68 ? 46.012 73.587 32.116 1.00 22.46 97 PRO D O 1
ATOM 4398 N N . THR D 1 69 ? 45.395 72.726 30.110 1.00 18.33 98 THR D N 1
ATOM 4399 C CA . THR D 1 69 ? 46.650 72.019 29.807 1.00 18.38 98 THR D CA 1
ATOM 4400 C C . THR D 1 69 ? 47.032 72.292 28.354 1.00 21.90 98 THR D C 1
ATOM 4401 O O . THR D 1 69 ? 46.146 72.556 27.537 1.00 19.81 98 THR D O 1
ATOM 4405 N N . ARG D 1 70 ? 48.339 72.192 28.031 1.00 19.19 99 ARG D N 1
ATOM 4406 C CA . ARG D 1 70 ? 48.804 72.509 26.699 1.00 20.50 99 ARG D CA 1
ATOM 4407 C C . ARG D 1 70 ? 48.576 71.304 25.779 1.00 19.90 99 ARG D C 1
ATOM 4408 O O . ARG D 1 70 ? 48.995 70.147 26.067 1.00 24.78 99 ARG D O 1
ATOM 4416 N N . VAL D 1 71 ? 47.981 71.593 24.621 1.00 20.54 100 VAL D N 1
ATOM 4417 C CA . VAL D 1 71 ? 47.656 70.639 23.577 1.00 20.09 100 VAL D CA 1
ATOM 4418 C C . VAL D 1 71 ? 48.218 71.204 22.273 1.00 22.34 100 VAL D C 1
ATOM 4419 O O . VAL D 1 71 ? 48.097 72.399 22.024 1.00 21.27 100 VAL D O 1
ATOM 4423 N N . ALA D 1 72 ? 48.869 70.372 21.460 1.00 22.62 101 ALA D N 1
ATOM 4424 C CA . ALA D 1 72 ? 49.403 70.842 20.175 1.00 21.73 101 ALA D CA 1
ATOM 4425 C C . ALA D 1 72 ? 48.250 71.166 19.235 1.00 20.08 101 ALA D C 1
ATOM 4426 O O . ALA D 1 72 ? 47.319 70.372 19.064 1.00 21.78 101 ALA D O 1
ATOM 4428 N N . PRO D 1 73 ? 48.281 72.343 18.581 1.00 20.50 102 PRO D N 1
ATOM 4429 C CA . PRO D 1 73 ? 47.351 72.612 17.494 1.00 21.02 102 PRO D CA 1
ATOM 4430 C C . PRO D 1 73 ? 47.629 71.689 16.295 1.00 23.72 102 PRO D C 1
ATOM 4431 O O . PRO D 1 73 ? 48.681 70.961 16.229 1.00 23.87 102 PRO D O 1
ATOM 4435 N N . SER D 1 74 ? 46.704 71.733 15.337 1.00 23.51 103 SER D N 1
ATOM 4436 C CA . SER D 1 74 ? 46.869 71.108 14.032 1.00 25.26 103 SER D CA 1
ATOM 4437 C C . SER D 1 74 ? 48.001 71.812 13.292 1.00 22.64 103 SER D C 1
ATOM 4438 O O . SER D 1 74 ? 48.401 72.907 13.651 1.00 22.03 103 SER D O 1
ATOM 4441 N N . PRO D 1 75 ? 48.544 71.215 12.223 1.00 25.14 104 PRO D N 1
ATOM 4442 C CA . PRO D 1 75 ? 49.562 71.893 11.435 1.00 26.74 104 PRO D CA 1
ATOM 4443 C C . PRO D 1 75 ? 49.104 73.234 10.846 1.00 26.13 104 PRO D C 1
ATOM 4444 O O . PRO D 1 75 ? 49.934 74.039 10.508 1.00 28.69 104 PRO D O 1
ATOM 4448 N N . LYS D 1 76 ? 47.796 73.468 10.772 1.00 25.83 105 LYS D N 1
ATOM 4449 C CA . LYS D 1 76 ? 47.257 74.711 10.191 1.00 28.65 105 LYS D CA 1
ATOM 4450 C C . LYS D 1 76 ? 47.490 75.917 11.117 1.00 26.01 105 LYS D C 1
ATOM 4451 O O . LYS D 1 76 ? 47.420 77.072 10.680 1.00 27.77 105 LYS D O 1
ATOM 4457 N N . GLN D 1 77 ? 47.758 75.670 12.404 1.00 23.91 106 GLN D N 1
ATOM 4458 C CA . GLN D 1 77 ? 47.882 76.769 13.366 1.00 23.75 106 GLN D CA 1
ATOM 4459 C C . GLN D 1 77 ? 49.166 76.612 14.166 1.00 24.01 106 GLN D C 1
ATOM 4460 O O . GLN D 1 77 ? 49.445 75.543 14.709 1.00 23.99 106 GLN D O 1
ATOM 4466 N N . ARG D 1 78 ? 49.968 77.667 14.174 1.00 21.97 107 ARG D N 1
ATOM 4467 C CA . ARG D 1 78 ? 51.159 77.760 15.009 1.00 21.20 107 ARG D CA 1
ATOM 4468 C C . ARG D 1 78 ? 52.108 76.601 14.676 1.00 20.79 107 ARG D C 1
ATOM 4469 O O . ARG D 1 78 ? 52.800 76.127 15.533 1.00 22.41 107 ARG D O 1
ATOM 4477 N N . GLY D 1 79 ? 52.092 76.159 13.427 1.00 23.38 108 GLY D N 1
ATOM 4478 C CA . GLY D 1 79 ? 52.989 75.102 12.931 1.00 23.13 108 GLY D CA 1
ATOM 4479 C C . GLY D 1 79 ? 52.782 73.769 13.635 1.00 26.63 108 GLY D C 1
ATOM 4480 O O . GLY D 1 79 ? 53.684 72.934 13.658 1.00 26.41 108 GLY D O 1
ATOM 4481 N N . GLY D 1 80 ? 51.598 73.555 14.207 1.00 23.48 109 GLY D N 1
ATOM 4482 C CA . GLY D 1 80 ? 51.273 72.282 14.825 1.00 21.32 109 GLY D CA 1
ATOM 4483 C C . GLY D 1 80 ? 52.048 72.029 16.100 1.00 21.58 109 GLY D C 1
ATOM 4484 O O . GLY D 1 80 ? 52.047 70.887 16.541 1.00 24.67 109 GLY D O 1
ATOM 4485 N N . SER D 1 81 ? 52.661 73.069 16.704 1.00 22.82 110 SER D N 1
ATOM 4486 C CA . SER D 1 81 ? 53.616 72.875 17.785 1.00 23.47 110 SER D CA 1
ATOM 4487 C C . SER D 1 81 ? 53.274 73.666 19.058 1.00 24.06 110 SER D C 1
ATOM 4488 O O . SER D 1 81 ? 53.025 74.865 19.019 1.00 23.66 110 SER D O 1
ATOM 4491 N N . VAL D 1 82 ? 53.323 72.994 20.218 1.00 23.17 111 VAL D N 1
ATOM 4492 C CA . VAL D 1 82 ? 53.134 73.682 21.519 1.00 22.30 111 VAL D CA 1
ATOM 4493 C C . VAL D 1 82 ? 54.247 74.717 21.740 1.00 24.03 111 VAL D C 1
ATOM 4494 O O . VAL D 1 82 ? 54.071 75.645 22.527 1.00 25.69 111 VAL D O 1
ATOM 4498 N N . ALA D 1 83 ? 55.395 74.543 21.069 1.00 23.14 112 ALA D N 1
ATOM 4499 C CA . ALA D 1 83 ? 56.491 75.472 21.225 1.00 25.62 112 ALA D CA 1
ATOM 4500 C C . ALA D 1 83 ? 56.117 76.864 20.703 1.00 28.20 112 ALA D C 1
ATOM 4501 O O . ALA D 1 83 ? 56.732 77.865 21.094 1.00 30.56 112 ALA D O 1
ATOM 4503 N N . ASN D 1 84 ? 55.108 76.927 19.833 1.00 25.09 113 ASN D N 1
ATOM 4504 C CA . ASN D 1 84 ? 54.648 78.154 19.205 1.00 22.20 113 ASN D CA 1
ATOM 4505 C C . ASN D 1 84 ? 53.365 78.686 19.886 1.00 22.71 113 ASN D C 1
ATOM 4506 O O . ASN D 1 84 ? 52.646 79.494 19.308 1.00 24.50 113 ASN D O 1
ATOM 4511 N N . LEU D 1 85 ? 53.127 78.287 21.132 1.00 22.85 114 LEU D N 1
ATOM 4512 C CA . LEU D 1 85 ? 52.145 78.908 21.970 1.00 21.80 114 LEU D CA 1
ATOM 4513 C C . LEU D 1 85 ? 52.881 79.772 23.001 1.00 23.49 114 LEU D C 1
ATOM 4514 O O . LEU D 1 85 ? 53.933 79.364 23.545 1.00 25.90 114 LEU D O 1
ATOM 4519 N N . ARG D 1 86 ? 52.320 80.948 23.297 1.00 22.90 115 ARG D N 1
ATOM 4520 C CA . ARG D 1 86 ? 52.969 81.912 24.176 1.00 21.44 115 ARG D CA 1
ATOM 4521 C C . ARG D 1 86 ? 53.205 81.322 25.560 1.00 23.12 115 ARG D C 1
ATOM 4522 O O . ARG D 1 86 ? 52.315 80.728 26.176 1.00 23.67 115 ARG D O 1
ATOM 4530 N N . PRO D 1 87 ? 54.427 81.492 26.116 1.00 28.65 116 PRO D N 1
ATOM 4531 C CA . PRO D 1 87 ? 54.759 80.939 27.426 1.00 28.69 116 PRO D CA 1
ATOM 4532 C C . PRO D 1 87 ? 54.227 81.753 28.615 1.00 28.69 116 PRO D C 1
ATOM 4533 O O . PRO D 1 87 ? 54.096 81.246 29.748 1.00 34.90 116 PRO D O 1
ATOM 4537 N N . GLY D 1 88 ? 53.896 83.018 28.421 1.00 24.00 117 GLY D N 1
ATOM 4538 C CA . GLY D 1 88 ? 53.696 83.802 29.706 1.00 37.40 117 GLY D CA 1
ATOM 4539 C C . GLY D 1 88 ? 52.372 83.561 30.448 1.00 37.97 117 GLY D C 1
ATOM 4540 O O . GLY D 1 88 ? 52.130 84.210 31.409 1.00 37.18 117 GLY D O 1
ATOM 4541 N N . LEU D 1 89 ? 51.523 82.615 30.029 1.00 35.93 118 LEU D N 1
ATOM 4542 C CA . LEU D 1 89 ? 50.082 82.750 30.292 1.00 33.32 118 LEU D CA 1
ATOM 4543 C C . LEU D 1 89 ? 49.622 82.017 31.552 1.00 27.07 118 LEU D C 1
ATOM 4544 O O . LEU D 1 89 ? 50.023 80.889 31.833 1.00 35.27 118 LEU D O 1
ATOM 4549 N N . THR D 1 90 ? 48.712 82.670 32.275 1.00 24.11 119 THR D N 1
ATOM 4550 C CA . THR D 1 90 ? 48.094 82.105 33.451 1.00 23.85 119 THR D CA 1
ATOM 4551 C C . THR D 1 90 ? 46.645 81.746 33.105 1.00 21.50 119 THR D C 1
ATOM 4552 O O . THR D 1 90 ? 45.911 82.602 32.579 1.00 22.70 119 THR D O 1
ATOM 4556 N N . CYS D 1 91 ? 46.266 80.487 33.352 1.00 20.20 120 CYS D N 1
ATOM 4557 C CA . CYS D 1 91 ? 44.937 79.952 32.947 1.00 20.74 120 CYS D CA 1
ATOM 4558 C C . CYS D 1 91 ? 43.905 80.183 34.055 1.00 18.87 120 CYS D C 1
ATOM 4559 O O . CYS D 1 91 ? 42.679 80.171 33.808 1.00 20.28 120 CYS D O 1
ATOM 4562 N N . SER D 1 92 ? 44.353 80.267 35.307 1.00 19.22 121 SER D N 1
ATOM 4563 C CA . SER D 1 92 ? 43.456 80.340 36.436 1.00 19.25 121 SER D CA 1
ATOM 4564 C C . SER D 1 92 ? 44.162 80.931 37.653 1.00 21.30 121 SER D C 1
ATOM 4565 O O . SER D 1 92 ? 45.421 80.954 37.736 1.00 22.47 121 SER D O 1
ATOM 4568 N N . GLY D 1 93 ? 43.334 81.430 38.565 1.00 20.20 122 GLY D N 1
ATOM 4569 C CA . GLY D 1 93 ? 43.833 82.010 39.812 1.00 22.25 122 GLY D CA 1
ATOM 4570 C C . GLY D 1 93 ? 42.753 82.638 40.644 1.00 23.80 122 GLY D C 1
ATOM 4571 O O . GLY D 1 93 ? 41.567 82.256 40.502 1.00 20.36 122 GLY D O 1
ATOM 4572 N N . THR D 1 94 ? 43.183 83.490 41.575 1.00 22.40 123 THR D N 1
ATOM 4573 C CA . THR D 1 94 ? 42.276 84.186 42.442 1.00 23.90 123 THR D CA 1
ATOM 4574 C C . THR D 1 94 ? 42.724 85.647 42.515 1.00 26.23 123 THR D C 1
ATOM 4575 O O . THR D 1 94 ? 43.888 85.946 42.726 1.00 32.36 123 THR D O 1
ATOM 4579 N N . GLU D 1 95 ? 41.781 86.555 42.297 1.00 24.14 124 GLU D N 1
ATOM 4580 C CA . GLU D 1 95 ? 42.014 87.996 42.442 1.00 26.81 124 GLU D CA 1
ATOM 4581 C C . GLU D 1 95 ? 41.211 88.445 43.661 1.00 28.76 124 GLU D C 1
ATOM 4582 O O . GLU D 1 95 ? 40.088 88.006 43.865 1.00 32.10 124 GLU D O 1
ATOM 4588 N N . THR D 1 96 ? 41.779 89.330 44.475 1.00 29.14 125 THR D N 1
ATOM 4589 C CA . THR D 1 96 ? 41.014 89.892 45.562 1.00 27.55 125 THR D CA 1
ATOM 4590 C C . THR D 1 96 ? 40.658 91.333 45.231 1.00 27.67 125 THR D C 1
ATOM 4591 O O . THR D 1 96 ? 41.545 92.139 44.985 1.00 29.80 125 THR D O 1
ATOM 4595 N N . ILE D 1 97 ? 39.354 91.615 45.256 1.00 27.36 126 ILE D N 1
ATOM 4596 C CA . ILE D 1 97 ? 38.764 92.882 44.843 1.00 29.84 126 ILE D CA 1
ATOM 4597 C C . ILE D 1 97 ? 38.028 93.434 46.060 1.00 33.20 126 ILE D C 1
ATOM 4598 O O . ILE D 1 97 ? 37.042 92.867 46.485 1.00 34.67 126 ILE D O 1
ATOM 4603 N N . PHE D 1 98 ? 38.578 94.495 46.656 1.00 36.28 127 PHE D N 1
ATOM 4604 C CA . PHE D 1 98 ? 38.020 95.119 47.843 1.00 37.13 127 PHE D CA 1
ATOM 4605 C C . PHE D 1 98 ? 37.675 94.056 48.891 1.00 34.18 127 PHE D C 1
ATOM 4606 O O . PHE D 1 98 ? 36.582 94.044 49.427 1.00 39.03 127 PHE D O 1
ATOM 4614 N N . GLY D 1 99 ? 38.616 93.152 49.151 1.00 29.44 128 GLY D N 1
ATOM 4615 C CA . GLY D 1 99 ? 38.496 92.185 50.201 1.00 33.18 128 GLY D CA 1
ATOM 4616 C C . GLY D 1 99 ? 37.687 90.979 49.781 1.00 31.13 128 GLY D C 1
ATOM 4617 O O . GLY D 1 99 ? 37.501 90.108 50.590 1.00 32.80 128 GLY D O 1
ATOM 4618 N N . ILE D 1 100 ? 37.226 90.933 48.515 1.00 30.49 129 ILE D N 1
ATOM 4619 C CA . ILE D 1 100 ? 36.401 89.834 48.026 1.00 27.12 129 ILE D CA 1
ATOM 4620 C C . ILE D 1 100 ? 37.261 88.993 47.104 1.00 24.37 129 ILE D C 1
ATOM 4621 O O . ILE D 1 100 ? 37.636 89.435 46.014 1.00 25.30 129 ILE D O 1
ATOM 4626 N N . PRO D 1 101 ? 37.535 87.738 47.501 1.00 23.17 130 PRO D N 1
ATOM 4627 C CA . PRO D 1 101 ? 38.249 86.806 46.624 1.00 24.52 130 PRO D CA 1
ATOM 4628 C C . PRO D 1 101 ? 37.368 86.403 45.434 1.00 23.86 130 PRO D C 1
ATOM 4629 O O . PRO D 1 101 ? 36.185 86.004 45.637 1.00 23.58 130 PRO D O 1
ATOM 4633 N N . VAL D 1 102 ? 37.960 86.468 44.232 1.00 21.75 131 VAL D N 1
ATOM 4634 C CA . VAL D 1 102 ? 37.315 86.035 43.025 1.00 20.91 131 VAL D CA 1
ATOM 4635 C C . VAL D 1 102 ? 38.161 84.959 42.349 1.00 21.14 131 VAL D C 1
ATOM 4636 O O . VAL D 1 102 ? 39.226 85.250 41.808 1.00 22.20 131 VAL D O 1
ATOM 4640 N N . ALA D 1 103 ? 37.663 83.714 42.373 1.00 21.42 132 ALA D N 1
ATOM 4641 C CA . ALA D 1 103 ? 38.271 82.639 41.623 1.00 19.28 132 ALA D CA 1
ATOM 4642 C C . ALA D 1 103 ? 37.958 82.842 40.144 1.00 18.68 132 ALA D C 1
ATOM 4643 O O . ALA D 1 103 ? 36.866 83.263 39.824 1.00 19.60 132 ALA D O 1
ATOM 4645 N N . TRP D 1 104 ? 38.940 82.615 39.280 1.00 17.24 133 TRP D N 1
ATOM 4646 C CA . TRP D 1 104 ? 38.724 82.805 37.834 1.00 16.94 133 TRP D CA 1
ATOM 4647 C C . TRP D 1 104 ? 39.431 81.705 37.064 1.00 18.92 133 TRP D C 1
ATOM 4648 O O . TRP D 1 104 ? 40.467 81.182 37.504 1.00 18.98 133 TRP D O 1
ATOM 4659 N N . ASP D 1 105 ? 38.849 81.378 35.892 1.00 16.93 134 ASP D N 1
ATOM 4660 C CA . ASP D 1 105 ? 39.385 80.303 35.089 1.00 17.02 134 ASP D CA 1
ATOM 4661 C C . ASP D 1 105 ? 39.072 80.573 33.626 1.00 17.34 134 ASP D C 1
ATOM 4662 O O . ASP D 1 105 ? 37.931 80.866 33.314 1.00 17.03 134 ASP D O 1
ATOM 4667 N N . ILE D 1 106 ? 40.102 80.460 32.781 1.00 15.78 135 ILE D N 1
ATOM 4668 C CA . ILE D 1 106 ? 39.996 80.488 31.335 1.00 15.47 135 ILE D CA 1
ATOM 4669 C C . ILE D 1 106 ? 40.315 79.085 30.836 1.00 15.60 135 ILE D C 1
ATOM 4670 O O . ILE D 1 106 ? 41.373 78.532 31.218 1.00 17.64 135 ILE D O 1
ATOM 4675 N N . ARG D 1 107 ? 39.485 78.533 29.948 1.00 15.39 136 ARG D N 1
ATOM 4676 C CA . ARG D 1 107 ? 39.885 77.270 29.314 1.00 15.84 136 ARG D CA 1
ATOM 4677 C C . ARG D 1 107 ? 39.266 77.120 27.937 1.00 14.79 136 ARG D C 1
ATOM 4678 O O . ARG D 1 107 ? 38.142 77.600 27.670 1.00 15.65 136 ARG D O 1
ATOM 4686 N N . GLY D 1 108 ? 39.990 76.416 27.083 1.00 15.62 137 GLY D N 1
ATOM 4687 C CA . GLY D 1 108 ? 39.417 75.968 25.855 1.00 14.67 137 GLY D CA 1
ATOM 4688 C C . GLY D 1 108 ? 38.453 74.811 26.098 1.00 17.95 137 GLY D C 1
ATOM 4689 O O . GLY D 1 108 ? 38.672 73.963 26.977 1.00 19.25 137 GLY D O 1
ATOM 4690 N N . GLU D 1 109 ? 37.444 74.719 25.244 1.00 16.56 138 GLU D N 1
ATOM 4691 C CA . GLU D 1 109 ? 36.554 73.584 25.280 1.00 18.21 138 GLU D CA 1
ATOM 4692 C C . GLU D 1 109 ? 37.055 72.505 24.337 1.00 17.54 138 GLU D C 1
ATOM 4693 O O . GLU D 1 109 ? 37.934 72.721 23.523 1.00 18.35 138 GLU D O 1
ATOM 4699 N N . ASN D 1 110 ? 36.540 71.287 24.529 1.00 17.69 139 ASN D N 1
ATOM 4700 C CA . ASN D 1 110 ? 37.102 70.180 23.756 1.00 19.69 139 ASN D CA 1
ATOM 4701 C C . ASN D 1 110 ? 36.026 69.420 22.987 1.00 19.63 139 ASN D C 1
ATOM 4702 O O . ASN D 1 110 ? 34.820 69.644 23.152 1.00 19.84 139 ASN D O 1
ATOM 4707 N N . GLY D 1 111 ? 36.496 68.533 22.114 1.00 20.03 140 GLY D N 1
ATOM 4708 C CA . GLY D 1 111 ? 35.645 67.787 21.271 1.00 21.71 140 GLY D CA 1
ATOM 4709 C C . GLY D 1 111 ? 35.096 68.642 20.142 1.00 26.00 140 GLY D C 1
ATOM 4710 O O . GLY D 1 111 ? 35.415 69.839 20.005 1.00 22.34 140 GLY D O 1
ATOM 4711 N N . ILE D 1 112 ? 34.240 68.053 19.304 1.00 26.19 141 ILE D N 1
ATOM 4712 C CA . ILE D 1 112 ? 33.785 68.800 18.123 1.00 28.03 141 ILE D CA 1
ATOM 4713 C C . ILE D 1 112 ? 32.928 70.000 18.564 1.00 29.40 141 ILE D C 1
ATOM 4714 O O . ILE D 1 112 ? 33.036 71.082 17.959 1.00 33.80 141 ILE D O 1
ATOM 4719 N N . LEU D 1 113 ? 32.167 69.860 19.654 1.00 29.87 142 LEU D N 1
ATOM 4720 C CA . LEU D 1 113 ? 31.295 70.951 20.103 1.00 33.46 142 LEU D CA 1
ATOM 4721 C C . LEU D 1 113 ? 32.148 72.107 20.651 1.00 29.84 142 LEU D C 1
ATOM 4722 O O . LEU D 1 113 ? 31.754 73.273 20.589 1.00 30.55 142 LEU D O 1
ATOM 4727 N N . GLY D 1 114 ? 33.312 71.761 21.205 1.00 26.53 143 GLY D N 1
ATOM 4728 C CA . GLY D 1 114 ? 34.155 72.750 21.893 1.00 24.44 143 GLY D CA 1
ATOM 4729 C C . GLY D 1 114 ? 35.150 73.423 20.962 1.00 23.98 143 GLY D C 1
ATOM 4730 O O . GLY D 1 114 ? 35.877 74.292 21.369 1.00 23.88 143 GLY D O 1
ATOM 4731 N N . GLU D 1 115 ? 35.176 73.009 19.693 1.00 23.37 144 GLU D N 1
ATOM 4732 C CA . GLU D 1 115 ? 36.078 73.527 18.703 1.00 24.63 144 GLU D CA 1
ATOM 4733 C C . GLU D 1 115 ? 35.967 75.049 18.598 1.00 24.31 144 GLU D C 1
ATOM 4734 O O . GLU D 1 115 ? 34.905 75.554 18.305 1.00 24.79 144 GLU D O 1
ATOM 4740 N N . GLY D 1 116 ? 37.073 75.765 18.841 1.00 21.61 145 GLY D N 1
ATOM 4741 C CA . GLY D 1 116 ? 37.090 77.229 18.737 1.00 22.40 145 GLY D CA 1
ATOM 4742 C C . GLY D 1 116 ? 36.259 77.955 19.786 1.00 19.24 145 GLY D C 1
ATOM 4743 O O . GLY D 1 116 ? 35.788 79.079 19.531 1.00 20.22 145 GLY D O 1
ATOM 4744 N N . VAL D 1 117 ? 36.087 77.352 20.969 1.00 17.35 146 VAL D N 1
ATOM 4745 C CA . VAL D 1 117 ? 35.373 77.951 22.049 1.00 16.07 146 VAL D CA 1
ATOM 4746 C C . VAL D 1 117 ? 36.261 78.048 23.286 1.00 15.49 146 VAL D C 1
ATOM 4747 O O . VAL D 1 117 ? 36.892 77.070 23.713 1.00 16.20 146 VAL D O 1
ATOM 4751 N N . VAL D 1 118 ? 36.300 79.254 23.867 1.00 14.20 147 VAL D N 1
ATOM 4752 C CA . VAL D 1 118 ? 36.917 79.449 25.169 1.00 14.18 147 VAL D CA 1
ATOM 4753 C C . VAL D 1 118 ? 35.854 79.894 26.181 1.00 16.14 147 VAL D C 1
ATOM 4754 O O . VAL D 1 118 ? 35.045 80.782 25.890 1.00 17.23 147 VAL D O 1
ATOM 4758 N N . THR D 1 119 ? 35.897 79.363 27.404 1.00 16.63 148 THR D N 1
ATOM 4759 C CA . THR D 1 119 ? 35.050 79.836 28.437 1.00 15.70 148 THR D CA 1
ATOM 4760 C C . THR D 1 119 ? 35.861 80.550 29.518 1.00 15.09 148 THR D C 1
ATOM 4761 O O . THR D 1 119 ? 37.000 80.203 29.795 1.00 17.14 148 THR D O 1
ATOM 4765 N N . VAL D 1 120 ? 35.221 81.558 30.116 1.00 14.71 149 VAL D N 1
ATOM 4766 C CA . VAL D 1 120 ? 35.813 82.291 31.208 1.00 14.71 149 VAL D CA 1
ATOM 4767 C C . VAL D 1 120 ? 34.770 82.251 32.325 1.00 15.52 149 VAL D C 1
ATOM 4768 O O . VAL D 1 120 ? 33.610 82.694 32.152 1.00 16.71 149 VAL D O 1
ATOM 4772 N N . VAL D 1 121 ? 35.165 81.767 33.502 1.00 15.38 150 VAL D N 1
ATOM 4773 C CA . VAL D 1 121 ? 34.236 81.567 34.573 1.00 15.80 150 VAL D CA 1
ATOM 4774 C C . VAL D 1 121 ? 34.856 82.122 35.844 1.00 17.17 150 VAL D C 1
ATOM 4775 O O . VAL D 1 121 ? 36.010 81.826 36.131 1.00 17.21 150 VAL D O 1
ATOM 4779 N N . VAL D 1 122 ? 34.042 82.862 36.597 1.00 15.65 151 VAL D N 1
ATOM 4780 C CA . VAL D 1 122 ? 34.473 83.472 37.849 1.00 17.33 151 VAL D CA 1
ATOM 4781 C C . VAL D 1 122 ? 33.476 83.194 38.971 1.00 17.15 151 VAL D C 1
ATOM 4782 O O . VAL D 1 122 ? 32.257 83.112 38.779 1.00 17.53 151 VAL D O 1
ATOM 4786 N N . THR D 1 123 ? 34.005 83.116 40.192 1.00 16.62 152 THR D N 1
ATOM 4787 C CA . THR D 1 123 ? 33.160 83.007 41.358 1.00 17.40 152 THR D CA 1
ATOM 4788 C C . THR D 1 123 ? 33.714 83.927 42.442 1.00 19.59 152 THR D C 1
ATOM 4789 O O . THR D 1 123 ? 34.827 83.705 42.924 1.00 21.21 152 THR D O 1
ATOM 4793 N N . ALA D 1 124 ? 32.898 84.925 42.799 1.00 18.91 153 ALA D N 1
ATOM 4794 C CA . ALA D 1 124 ? 33.211 85.853 43.912 1.00 20.38 153 ALA D CA 1
ATOM 4795 C C . ALA D 1 124 ? 32.576 85.317 45.184 1.00 21.66 153 ALA D C 1
ATOM 4796 O O . ALA D 1 124 ? 31.368 85.045 45.220 1.00 23.27 153 ALA D O 1
ATOM 4798 N N . THR D 1 125 ? 33.392 85.164 46.228 1.00 22.59 154 THR D N 1
ATOM 4799 C CA . THR D 1 125 ? 32.891 84.672 47.503 1.00 25.21 154 THR D CA 1
ATOM 4800 C C . THR D 1 125 ? 33.090 85.781 48.545 1.00 28.40 154 THR D C 1
ATOM 4801 O O . THR D 1 125 ? 34.230 86.035 48.993 1.00 28.65 154 THR D O 1
ATOM 4805 N N . HIS D 1 126 ? 32.001 86.468 48.903 1.00 21.92 155 HIS D N 1
ATOM 4806 C CA . HIS D 1 126 ? 32.081 87.534 49.876 1.00 27.48 155 HIS D CA 1
ATOM 4807 C C . HIS D 1 126 ? 32.427 86.902 51.211 1.00 29.78 155 HIS D C 1
ATOM 4808 O O . HIS D 1 126 ? 31.911 85.834 51.549 1.00 27.92 155 HIS D O 1
ATOM 4815 N N . PRO D 1 127 ? 33.348 87.521 51.980 1.00 31.12 156 PRO D N 1
ATOM 4816 C CA . PRO D 1 127 ? 33.670 87.032 53.314 1.00 33.51 156 PRO D CA 1
ATOM 4817 C C . PRO D 1 127 ? 32.441 86.916 54.243 1.00 35.79 156 PRO D C 1
ATOM 4818 O O . PRO D 1 127 ? 32.442 86.106 55.185 1.00 39.44 156 PRO D O 1
ATOM 4822 N N . ARG D 1 128 ? 31.408 87.729 53.979 1.00 32.07 157 ARG D N 1
ATOM 4823 C CA . ARG D 1 128 ? 30.198 87.794 54.802 1.00 36.64 157 ARG D CA 1
ATOM 4824 C C . ARG D 1 128 ? 29.138 86.806 54.288 1.00 35.32 157 ARG D C 1
ATOM 4825 O O . ARG D 1 128 ? 28.022 86.755 54.820 1.00 37.19 157 ARG D O 1
ATOM 4833 N N . GLY D 1 129 ? 29.458 86.056 53.229 1.00 31.79 158 GLY D N 1
ATOM 4834 C CA . GLY D 1 129 ? 28.579 84.954 52.798 1.00 30.35 158 GLY D CA 1
ATOM 4835 C C . GLY D 1 129 ? 28.237 84.946 51.309 1.00 26.22 158 GLY D C 1
ATOM 4836 O O . GLY D 1 129 ? 28.422 83.915 50.649 1.00 30.27 158 GLY D O 1
ATOM 4837 N N . PRO D 1 130 ? 27.598 85.993 50.750 1.00 26.80 159 PRO D N 1
ATOM 4838 C CA . PRO D 1 130 ? 27.132 85.921 49.354 1.00 24.98 159 PRO D CA 1
ATOM 4839 C C . PRO D 1 130 ? 28.197 85.550 48.308 1.00 25.52 159 PRO D C 1
ATOM 4840 O O . PRO D 1 130 ? 29.308 86.062 48.297 1.00 26.39 159 PRO D O 1
ATOM 4844 N N . LYS D 1 131 ? 27.791 84.682 47.378 1.00 23.08 160 LYS D N 1
ATOM 4845 C CA . LYS D 1 131 ? 28.604 84.124 46.327 1.00 23.87 160 LYS D CA 1
ATOM 4846 C C . LYS D 1 131 ? 27.910 84.503 45.012 1.00 19.51 160 LYS D C 1
ATOM 4847 O O . LYS D 1 131 ? 26.689 84.519 44.935 1.00 22.07 160 LYS D O 1
ATOM 4853 N N . VAL D 1 132 ? 28.707 84.865 44.021 1.00 17.67 161 VAL D N 1
ATOM 4854 C CA . VAL D 1 132 ? 28.231 85.135 42.670 1.00 17.25 161 VAL D CA 1
ATOM 4855 C C . VAL D 1 132 ? 29.138 84.447 41.652 1.00 19.65 161 VAL D C 1
ATOM 4856 O O . VAL D 1 132 ? 30.354 84.649 41.663 1.00 19.53 161 VAL D O 1
ATOM 4860 N N . THR D 1 133 ? 28.521 83.654 40.747 1.00 15.75 162 THR D N 1
ATOM 4861 C CA . THR D 1 133 ? 29.262 82.938 39.708 1.00 16.20 162 THR D CA 1
ATOM 4862 C C . THR D 1 133 ? 28.766 83.404 38.346 1.00 16.44 162 THR D C 1
ATOM 4863 O O . THR D 1 133 ? 27.580 83.278 38.056 1.00 17.20 162 THR D O 1
ATOM 4867 N N . LEU D 1 134 ? 29.689 83.941 37.541 1.00 15.55 163 LEU D N 1
ATOM 4868 C CA . LEU D 1 134 ? 29.419 84.447 36.213 1.00 15.91 163 LEU D CA 1
ATOM 4869 C C . LEU D 1 134 ? 30.318 83.763 35.186 1.00 15.79 163 LEU D C 1
ATOM 4870 O O . LEU D 1 134 ? 31.484 83.398 35.436 1.00 17.74 163 LEU D O 1
ATOM 4875 N N . GLY D 1 135 ? 29.785 83.631 33.973 1.00 15.78 164 GLY D N 1
ATOM 4876 C CA . GLY D 1 135 ? 30.558 83.080 32.893 1.00 16.42 164 GLY D CA 1
ATOM 4877 C C . GLY D 1 135 ? 30.404 83.924 31.631 1.00 14.19 164 GLY D C 1
ATOM 4878 O O . GLY D 1 135 ? 29.428 84.636 31.452 1.00 14.99 164 GLY D O 1
ATOM 4879 N N . ARG D 1 136 ? 31.399 83.826 30.765 1.00 13.13 165 ARG D N 1
ATOM 4880 C CA . ARG D 1 136 ? 31.346 84.328 29.399 1.00 14.76 165 ARG D CA 1
ATOM 4881 C C . ARG D 1 136 ? 31.882 83.260 28.444 1.00 15.52 165 ARG D C 1
ATOM 4882 O O . ARG D 1 136 ? 32.919 82.627 28.697 1.00 15.67 165 ARG D O 1
ATOM 4890 N N . ARG D 1 137 ? 31.175 83.091 27.322 1.00 15.09 166 ARG D N 1
ATOM 4891 C CA . ARG D 1 137 ? 31.519 82.143 26.308 1.00 15.34 166 ARG D CA 1
ATOM 4892 C C . ARG D 1 137 ? 32.043 82.918 25.107 1.00 14.93 166 ARG D C 1
ATOM 4893 O O . ARG D 1 137 ? 31.289 83.737 24.535 1.00 17.10 166 ARG D O 1
ATOM 4901 N N . VAL D 1 138 ? 33.322 82.709 24.777 1.00 15.11 167 VAL D N 1
ATOM 4902 C CA . VAL D 1 138 ? 33.950 83.407 23.662 1.00 17.57 167 VAL D CA 1
ATOM 4903 C C . VAL D 1 138 ? 34.283 82.407 22.552 1.00 18.16 167 VAL D C 1
ATOM 4904 O O . VAL D 1 138 ? 34.887 81.398 22.808 1.00 19.01 167 VAL D O 1
ATOM 4908 N N . THR D 1 139 ? 33.912 82.705 21.312 1.00 18.20 168 THR D N 1
ATOM 4909 C CA . THR D 1 139 ? 34.262 81.860 20.193 1.00 18.70 168 THR D CA 1
ATOM 4910 C C . THR D 1 139 ? 35.304 82.548 19.313 1.00 17.21 168 THR D C 1
ATOM 4911 O O . THR D 1 139 ? 35.534 83.775 19.381 1.00 17.52 168 THR D O 1
ATOM 4915 N N . CYS D 1 140 ? 35.971 81.737 18.489 1.00 18.03 169 CYS D N 1
ATOM 4916 C CA . CYS D 1 140 ? 36.985 82.246 17.571 1.00 19.05 169 CYS D CA 1
ATOM 4917 C C . CYS D 1 140 ? 36.384 83.273 16.604 1.00 18.82 169 CYS D C 1
ATOM 4918 O O . CYS D 1 140 ? 37.094 84.095 16.049 1.00 20.37 169 CYS D O 1
ATOM 4921 N N . TYR D 1 141 ? 35.065 83.264 16.450 1.00 19.06 170 TYR D N 1
ATOM 4922 C CA . TYR D 1 141 ? 34.381 84.187 15.562 1.00 21.72 170 TYR D CA 1
ATOM 4923 C C . TYR D 1 141 ? 34.219 85.572 16.177 1.00 20.97 170 TYR D C 1
ATOM 4924 O O . TYR D 1 141 ? 33.834 86.502 15.461 1.00 24.93 170 TYR D O 1
ATOM 4933 N N . ASP D 1 142 ? 34.565 85.745 17.458 1.00 18.85 171 ASP D N 1
ATOM 4934 C CA . ASP D 1 142 ? 34.326 86.968 18.150 1.00 18.99 171 ASP D CA 1
ATOM 4935 C C . ASP D 1 142 ? 35.519 87.938 18.107 1.00 18.98 171 ASP D C 1
ATOM 4936 O O . ASP D 1 142 ? 35.403 89.073 18.586 1.00 20.45 171 ASP D O 1
ATOM 4941 N N . VAL D 1 143 ? 36.678 87.485 17.606 1.00 19.90 172 VAL D N 1
ATOM 4942 C CA . VAL D 1 143 ? 37.828 88.362 17.484 1.00 19.62 172 VAL D CA 1
ATOM 4943 C C . VAL D 1 143 ? 37.609 89.346 16.327 1.00 19.13 172 VAL D C 1
ATOM 4944 O O . VAL D 1 143 ? 36.751 89.138 15.472 1.00 21.43 172 VAL D O 1
ATOM 4948 N N . TYR D 1 144 ? 38.415 90.418 16.337 1.00 20.27 173 TYR D N 1
ATOM 4949 C CA . TYR D 1 144 ? 38.444 91.362 15.258 1.00 22.06 173 TYR D CA 1
ATOM 4950 C C . TYR D 1 144 ? 39.807 91.297 14.563 1.00 23.37 173 TYR D C 1
ATOM 4951 O O . TYR D 1 144 ? 40.833 91.336 15.224 1.00 26.26 173 TYR D O 1
ATOM 4960 N N . PRO D 1 145 ? 39.888 91.245 13.215 1.00 27.71 174 PRO D N 1
ATOM 4961 C CA . PRO D 1 145 ? 38.733 91.102 12.331 1.00 27.88 174 PRO D CA 1
ATOM 4962 C C . PRO D 1 145 ? 38.086 89.720 12.420 1.00 25.79 174 PRO D C 1
ATOM 4963 O O . PRO D 1 145 ? 38.774 88.778 12.813 1.00 25.78 174 PRO D O 1
ATOM 4967 N N . SER D 1 146 ? 36.808 89.633 12.039 1.00 28.87 175 SER D N 1
ATOM 4968 C CA . SER D 1 146 ? 36.068 88.397 12.005 1.00 27.47 175 SER D CA 1
ATOM 4969 C C . SER D 1 146 ? 36.762 87.414 11.076 1.00 27.26 175 SER D C 1
ATOM 4970 O O . SER D 1 146 ? 37.168 87.767 9.952 1.00 30.44 175 SER D O 1
ATOM 4973 N N . PRO D 1 147 ? 36.891 86.126 11.472 1.00 27.06 176 PRO D N 1
ATOM 4974 C CA . PRO D 1 147 ? 37.303 85.108 10.505 1.00 28.80 176 PRO D CA 1
ATOM 4975 C C . PRO D 1 147 ? 36.320 85.034 9.331 1.00 30.74 176 PRO D C 1
ATOM 4976 O O . PRO D 1 147 ? 35.174 85.362 9.483 1.00 31.57 176 PRO D O 1
ATOM 4980 N N . THR D 1 148 ? 36.824 84.587 8.183 1.00 34.00 177 THR D N 1
ATOM 4981 C CA . THR D 1 148 ? 36.032 84.330 6.981 1.00 39.53 177 THR D CA 1
ATOM 4982 C C . THR D 1 148 ? 36.419 82.967 6.403 1.00 39.08 177 THR D C 1
ATOM 4983 O O . THR D 1 148 ? 37.298 82.270 6.939 1.00 37.33 177 THR D O 1
ATOM 4987 N N . GLN D 1 149 ? 35.808 82.622 5.261 1.00 45.95 178 GLN D N 1
ATOM 4988 C CA . GLN D 1 149 ? 36.095 81.352 4.595 1.00 48.65 178 GLN D CA 1
ATOM 4989 C C . GLN D 1 149 ? 37.527 81.317 4.051 1.00 43.27 178 GLN D C 1
ATOM 4990 O O . GLN D 1 149 ? 38.198 80.304 4.179 1.00 48.14 178 GLN D O 1
ATOM 4996 N N . ASP D 1 150 ? 37.994 82.421 3.461 1.00 45.72 179 ASP D N 1
ATOM 4997 C CA . ASP D 1 150 ? 39.343 82.451 2.898 1.00 54.73 179 ASP D CA 1
ATOM 4998 C C . ASP D 1 150 ? 40.375 82.552 4.021 1.00 45.25 179 ASP D C 1
ATOM 4999 O O . ASP D 1 150 ? 41.519 82.170 3.809 1.00 46.38 179 ASP D O 1
ATOM 5004 N N . GLN D 1 151 ? 39.961 83.072 5.187 1.00 45.35 180 GLN D N 1
ATOM 5005 C CA . GLN D 1 151 ? 40.866 83.352 6.304 1.00 39.58 180 GLN D CA 1
ATOM 5006 C C . GLN D 1 151 ? 40.181 82.910 7.599 1.00 35.73 180 GLN D C 1
ATOM 5007 O O . GLN D 1 151 ? 39.521 83.697 8.278 1.00 30.78 180 GLN D O 1
ATOM 5013 N N . PRO D 1 152 ? 40.298 81.623 7.975 1.00 31.51 181 PRO D N 1
ATOM 5014 C CA . PRO D 1 152 ? 39.558 81.110 9.129 1.00 27.62 181 PRO D CA 1
ATOM 5015 C C . PRO D 1 152 ? 40.188 81.409 10.497 1.00 26.66 181 PRO D C 1
ATOM 5016 O O . PRO D 1 152 ? 39.536 81.214 11.524 1.00 25.12 181 PRO D O 1
ATOM 5020 N N . ALA D 1 153 ? 41.436 81.871 10.509 1.00 25.29 182 ALA D N 1
ATOM 5021 C CA . ALA D 1 153 ? 42.129 82.063 11.787 1.00 24.48 182 ALA D CA 1
ATOM 5022 C C . ALA D 1 153 ? 41.378 83.104 12.614 1.00 27.89 182 ALA D C 1
ATOM 5023 O O . ALA D 1 153 ? 40.936 84.105 12.053 1.00 24.72 182 ALA D O 1
ATOM 5025 N N . PRO D 1 154 ? 41.244 82.965 13.957 1.00 20.81 183 PRO D N 1
ATOM 5026 C CA . PRO D 1 154 ? 41.865 81.901 14.746 1.00 21.71 183 PRO D CA 1
ATOM 5027 C C . PRO D 1 154 ? 41.022 80.642 15.000 1.00 22.38 183 PRO D C 1
ATOM 5028 O O . PRO D 1 154 ? 41.352 79.833 15.897 1.00 21.29 183 PRO D O 1
ATOM 5032 N N . CYS D 1 155 ? 39.999 80.415 14.180 1.00 21.41 184 CYS D N 1
ATOM 5033 C CA . CYS D 1 155 ? 39.256 79.155 14.273 1.00 21.83 184 CYS D CA 1
ATOM 5034 C C . CYS D 1 155 ? 40.160 78.028 13.806 1.00 24.06 184 CYS D C 1
ATOM 5035 O O . CYS D 1 155 ? 40.934 78.165 12.869 1.00 22.87 184 CYS D O 1
ATOM 5038 N N . PRO D 1 156 ? 40.046 76.851 14.430 1.00 22.28 185 PRO D N 1
ATOM 5039 C CA . PRO D 1 156 ? 40.787 75.687 13.961 1.00 19.19 185 PRO D CA 1
ATOM 5040 C C . PRO D 1 156 ? 40.099 75.096 12.742 1.00 22.03 185 PRO D C 1
ATOM 5041 O O . PRO D 1 156 ? 38.913 75.316 12.522 1.00 24.04 185 PRO D O 1
ATOM 5045 N N . PRO D 1 157 ? 40.817 74.283 11.944 1.00 22.70 186 PRO D N 1
ATOM 5046 C CA . PRO D 1 157 ? 40.158 73.459 10.945 1.00 24.39 186 PRO D CA 1
ATOM 5047 C C . PRO D 1 157 ? 39.276 72.426 11.640 1.00 24.73 186 PRO D C 1
ATOM 5048 O O . PRO D 1 157 ? 39.439 72.145 12.831 1.00 26.57 186 PRO D O 1
ATOM 5052 N N . PRO D 1 158 ? 38.310 71.821 10.927 1.00 29.46 187 PRO D N 1
ATOM 5053 C CA . PRO D 1 158 ? 37.534 70.720 11.501 1.00 29.60 187 PRO D CA 1
ATOM 5054 C C . PRO D 1 158 ? 38.480 69.645 12.060 1.00 28.80 187 PRO D C 1
ATOM 5055 O O . PRO D 1 158 ? 39.426 69.230 11.378 1.00 29.04 187 PRO D O 1
ATOM 5059 N N . GLY D 1 159 ? 38.266 69.260 13.320 1.00 29.55 188 GLY D N 1
ATOM 5060 C CA . GLY D 1 159 ? 39.063 68.250 13.959 1.00 26.99 188 GLY D CA 1
ATOM 5061 C C . GLY D 1 159 ? 40.375 68.764 14.531 1.00 29.08 188 GLY D C 1
ATOM 5062 O O . GLY D 1 159 ? 41.143 67.973 15.107 1.00 30.95 188 GLY D O 1
ATOM 5063 N N . GLY D 1 160 ? 40.604 70.085 14.427 1.00 25.49 189 GLY D N 1
ATOM 5064 C CA . GLY D 1 160 ? 41.865 70.722 14.809 1.00 23.23 189 GLY D CA 1
ATOM 5065 C C . GLY D 1 160 ? 41.857 71.397 16.175 1.00 21.23 189 GLY D C 1
ATOM 5066 O O . GLY D 1 160 ? 42.774 72.166 16.483 1.00 21.54 189 GLY D O 1
ATOM 5067 N N . GLY D 1 161 ? 40.814 71.176 16.970 1.00 21.09 190 GLY D N 1
ATOM 5068 C CA . GLY D 1 161 ? 40.782 71.721 18.325 1.00 18.51 190 GLY D CA 1
ATOM 5069 C C . GLY D 1 161 ? 41.348 70.763 19.361 1.00 20.23 190 GLY D C 1
ATOM 5070 O O . GLY D 1 161 ? 42.150 69.885 19.062 1.00 21.05 190 GLY D O 1
ATOM 5071 N N . ARG D 1 162 ? 40.918 70.951 20.603 1.00 18.10 191 ARG D N 1
ATOM 5072 C CA . ARG D 1 162 ? 41.358 70.122 21.698 1.00 18.03 191 ARG D CA 1
ATOM 5073 C C . ARG D 1 162 ? 40.618 68.796 21.605 1.00 20.22 191 ARG D C 1
ATOM 5074 O O . ARG D 1 162 ? 39.423 68.769 21.378 1.00 19.99 191 ARG D O 1
ATOM 5082 N N . PRO D 1 163 ? 41.309 67.654 21.758 1.00 20.94 192 PRO D N 1
ATOM 5083 C CA . PRO D 1 163 ? 40.620 66.369 21.655 1.00 23.22 192 PRO D CA 1
ATOM 5084 C C . PRO D 1 163 ? 39.501 66.221 22.702 1.00 19.80 192 PRO D C 1
ATOM 5085 O O . PRO D 1 163 ? 39.645 66.672 23.838 1.00 21.75 192 PRO D O 1
ATOM 5089 N N . GLY D 1 164 ? 38.403 65.549 22.331 1.00 21.55 193 GLY D N 1
ATOM 5090 C CA . GLY D 1 164 ? 37.261 65.324 23.252 1.00 21.80 193 GLY D CA 1
ATOM 5091 C C . GLY D 1 164 ? 37.700 64.563 24.507 1.00 21.29 193 GLY D C 1
ATOM 5092 O O . GLY D 1 164 ? 38.458 63.605 24.430 1.00 23.37 193 GLY D O 1
ATOM 5093 N N . SER D 1 165 ? 37.215 64.992 25.668 1.00 21.06 194 SER D N 1
ATOM 5094 C CA . SER D 1 165 ? 37.635 64.373 26.944 1.00 21.17 194 SER D CA 1
ATOM 5095 C C . SER D 1 165 ? 36.774 63.136 27.251 1.00 24.15 194 SER D C 1
ATOM 5096 O O . SER D 1 165 ? 37.243 62.203 27.966 1.00 24.19 194 SER D O 1
ATOM 5099 N N . GLY D 1 166 ? 35.522 63.141 26.787 1.00 22.52 195 GLY D N 1
ATOM 5100 C CA . GLY D 1 166 ? 34.638 62.021 27.056 1.00 26.41 195 GLY D CA 1
ATOM 5101 C C . GLY D 1 166 ? 33.908 62.149 28.378 1.00 24.53 195 GLY D C 1
ATOM 5102 O O . GLY D 1 166 ? 34.477 62.532 29.384 1.00 25.93 195 GLY D O 1
ATOM 5103 N N . SER D 1 167 ? 32.638 61.756 28.380 1.00 18.93 196 SER D N 1
ATOM 5104 C CA . SER D 1 167 ? 31.823 61.754 29.581 1.00 18.75 196 SER D CA 1
ATOM 5105 C C . SER D 1 167 ? 30.592 60.885 29.344 1.00 17.86 196 SER D C 1
ATOM 5106 O O . SER D 1 167 ? 29.844 61.071 28.396 1.00 20.49 196 SER D O 1
ATOM 5109 N N . TRP D 1 168 ? 30.372 59.941 30.240 1.00 18.22 197 TRP D N 1
ATOM 5110 C CA . TRP D 1 168 ? 29.203 59.113 30.148 1.00 16.69 197 TRP D CA 1
ATOM 5111 C C . TRP D 1 168 ? 28.347 59.341 31.394 1.00 16.98 197 TRP D C 1
ATOM 5112 O O . TRP D 1 168 ? 28.678 58.945 32.520 1.00 19.43 197 TRP D O 1
ATOM 5123 N N . SER D 1 169 ? 27.264 60.077 31.195 1.00 16.94 198 SER D N 1
ATOM 5124 C CA . SER D 1 169 ? 26.377 60.471 32.255 1.00 16.18 198 SER D CA 1
ATOM 5125 C C . SER D 1 169 ? 25.049 59.745 32.098 1.00 16.80 198 SER D C 1
ATOM 5126 O O . SER D 1 169 ? 24.519 59.734 30.982 1.00 17.48 198 SER D O 1
ATOM 5129 N N . HIS D 1 170 ? 24.473 59.257 33.199 1.00 15.62 199 HIS D N 1
ATOM 5130 C CA . HIS D 1 170 ? 23.189 58.560 33.136 1.00 15.47 199 HIS D CA 1
ATOM 5131 C C . HIS D 1 170 ? 22.604 58.445 34.528 1.00 16.13 199 HIS D C 1
ATOM 5132 O O . HIS D 1 170 ? 23.326 58.173 35.477 1.00 15.99 199 HIS D O 1
ATOM 5139 N N . PRO D 1 171 ? 21.289 58.665 34.706 1.00 16.72 200 PRO D N 1
ATOM 5140 C CA . PRO D 1 171 ? 20.718 58.558 36.043 1.00 17.89 200 PRO D CA 1
ATOM 5141 C C . PRO D 1 171 ? 20.869 57.150 36.645 1.00 19.00 200 PRO D C 1
ATOM 5142 O O . PRO D 1 171 ? 20.860 56.991 37.872 1.00 18.25 200 PRO D O 1
ATOM 5146 N N . GLN D 1 172 ? 20.987 56.117 35.801 1.00 17.54 201 GLN D N 1
ATOM 5147 C CA . GLN D 1 172 ? 21.208 54.760 36.274 1.00 18.20 201 GLN D CA 1
ATOM 5148 C C . GLN D 1 172 ? 22.503 54.676 37.092 1.00 19.19 201 GLN D C 1
ATOM 5149 O O . GLN D 1 172 ? 22.623 53.780 37.907 1.00 21.09 201 GLN D O 1
ATOM 5155 N N . PHE D 1 173 ? 23.465 55.582 36.858 1.00 17.01 202 PHE D N 1
ATOM 5156 C CA . PHE D 1 173 ? 24.769 55.548 37.548 1.00 17.42 202 PHE D CA 1
ATOM 5157 C C . PHE D 1 173 ? 24.717 56.184 38.942 1.00 22.52 202 PHE D C 1
ATOM 5158 O O . PHE D 1 173 ? 25.707 56.164 39.656 1.00 28.98 202 PHE D O 1
ATOM 5166 N N . GLU D 1 174 ? 23.583 56.779 39.303 1.00 23.30 203 GLU D N 1
ATOM 5167 C CA . GLU D 1 174 ? 23.152 57.037 40.740 1.00 38.96 203 GLU D CA 1
ATOM 5168 C C . GLU D 1 174 ? 22.256 58.268 40.730 1.00 38.34 203 GLU D C 1
ATOM 5169 O O . GLU D 1 174 ? 22.482 59.184 39.869 1.00 40.86 203 GLU D O 1
#